Protein AF-A0A1G2CMG3-F1 (afdb_monomer)

Foldseek 3Di:
DKKKFWKQKDWFADPVCVVVPVDADPPDDPVVSRVVVLLVVLLVLQQQLCVVAQWLDLDSAKTAHLQLKIWGDPPSITMIMFHDDPAQLLNLLRVLLVLVSVQVSQVVVLVCLCVVVDPPRHNTGMFMFRFQADQQLQDGIWTKDKDKAFQPDFQDPVSVVVSCCLQLQQQLLLLLLCLQLFFQWAQHLLLAIWSHSLLQQAAEADDDLPNVPPRHFYQKYKDHQPSDPVVPFDNDPQAPRGIIMIMGTSGGDHPFSVSSNLVNQLSVLLSVCSRVVLRRHHPFAFPDSSCSSNQNRRDPPQPDWTAGPVRGTDTSLRSNVVSLVSSVVVCVPDPDDDCNVVSSVVSVVCSVCSVPPVVVCQARRNNSLLVVVLQCCCCPPVVDGSVQLSVLCPDPVPVVSNVVSSVVSVVSNVLSRQSRTSNRCPSVVVCVVVVRYDCHLSHPVSVVVSNVSSHHDQQFLSLVQSVVSCLCVVVVNSVQWNDDGSFKTWGQALVRDIDIWGDNGGRDNADTPVVRGGDDSVNVVVRRHD

InterPro domains:
  IPR004347 Pup ligase/deamidase [PF03136] (63-481)
  IPR004347 Pup ligase/deamidase [PTHR42307] (3-378)

Sequence (530 aa):
MALEVEYSLRYFPNAQMLRAGFAPDAGLSLEDTLEVRRNKLIELFMRTFLRESDIFPLGPRFGFMANGGRSYLDRQIFEMATAECSNPRDVACRHVANEALLIPQIAAMNERLARGGFPGFPNGRIEISKKTSNFRGDDSYGCHENYQVRRFEPRSAELFKETRRRLLRPFAPFLISRQPFIGAGNLTNKGEFVVSPRGMMTNTVIAGSAGRAHGQTPLAFIRRDGDVNTERSSSSDVCEADYARLQVCCSDGNVSDRQTEFKLGTTAIVLRMIEEGYLASPPVHLADRREAMQAVARDTTLTERLPTRSGDAVTALELNRLYFLKARRFFEINPMHGWEAGIMALWEEWFRKLAHNPAALDTVLDWRILFRFVEFELERKFRLTLRELKEKLADPRDEESRNAALPILRELQWKILNYFFISDARFREALVALGMVDEGLLSPQGMVGAVERLIPPADTRASWRSWLMRFFRSRGLETSVSNIGWGLIQFLNGSNELVQFTNEDPLNASYCAERNAPLSDELLLGIVNR

Nearest PDB structures (foldseek):
  5lrt-assembly1_A  TM=8.653E-01  e=3.460E-25  Acidothermus cellulolyticus 11B
  4bjr-assembly1_A  TM=8.302E-01  e=9.127E-25  Corynebacterium glutamicum
  7oyf-assembly1_A  TM=8.300E-01  e=2.923E-24  Acidothermus cellulolyticus
  9cku-assembly1_G  TM=8.267E-01  e=5.009E-20  Mycolicibacterium smegmatis
  4b0t-assembly1_B  TM=7.675E-01  e=1.899E-20  Corynebacterium glutamicum

Structure (mmCIF, N/CA/C/O backbone):
data_AF-A0A1G2CMG3-F1
#
_entry.id   AF-A0A1G2CMG3-F1
#
loop_
_atom_site.group_PDB
_atom_site.id
_atom_site.type_symbol
_atom_site.label_atom_id
_atom_site.label_alt_id
_atom_site.label_comp_id
_atom_site.label_asym_id
_atom_site.label_entity_id
_atom_site.label_seq_id
_atom_site.pdbx_PDB_ins_code
_atom_site.Cartn_x
_atom_site.Cartn_y
_atom_site.Cartn_z
_atom_site.occupancy
_atom_site.B_iso_or_equiv
_atom_site.auth_seq_id
_atom_site.auth_comp_id
_atom_site.auth_asym_id
_atom_site.auth_atom_id
_atom_site.pdbx_PDB_model_num
ATOM 1 N N . MET A 1 1 ? -0.334 0.674 -14.031 1.00 93.06 1 MET A N 1
ATOM 2 C CA . MET A 1 1 ? -0.383 0.792 -12.552 1.00 93.06 1 MET A CA 1
ATOM 3 C C . MET A 1 1 ? 1.006 0.550 -11.976 1.00 93.06 1 MET A C 1
ATOM 5 O O . MET A 1 1 ? 1.756 -0.211 -12.571 1.00 93.06 1 MET A O 1
ATOM 9 N N . ALA A 1 2 ? 1.360 1.172 -10.853 1.00 93.38 2 ALA A N 1
ATOM 10 C CA . ALA A 1 2 ? 2.595 0.894 -10.108 1.00 93.38 2 ALA A CA 1
ATOM 11 C C . ALA A 1 2 ? 2.434 1.270 -8.625 1.00 93.38 2 ALA A C 1
ATOM 13 O O . ALA A 1 2 ? 1.547 2.056 -8.280 1.00 93.38 2 ALA A O 1
ATOM 14 N N . LEU A 1 3 ? 3.297 0.738 -7.760 1.00 92.75 3 LEU A N 1
ATOM 15 C CA . LEU A 1 3 ? 3.330 1.049 -6.331 1.00 92.75 3 LEU A CA 1
ATOM 16 C C . LEU A 1 3 ? 4.715 1.572 -5.933 1.00 92.75 3 LEU A C 1
ATOM 18 O O . LEU A 1 3 ? 5.720 0.958 -6.282 1.00 92.75 3 LEU A O 1
ATOM 22 N N . GLU A 1 4 ? 4.763 2.680 -5.197 1.00 91.38 4 GLU A N 1
ATOM 23 C CA . GLU A 1 4 ? 5.979 3.218 -4.573 1.00 91.38 4 GLU A CA 1
ATOM 24 C C . GLU A 1 4 ? 5.843 3.059 -3.050 1.00 91.38 4 GLU A C 1
ATOM 26 O O . GLU A 1 4 ? 4.842 3.482 -2.468 1.00 91.38 4 GLU A O 1
ATOM 31 N N . VAL A 1 5 ? 6.801 2.392 -2.405 1.00 89.56 5 VAL A N 1
ATOM 32 C CA . VAL A 1 5 ? 6.765 2.107 -0.963 1.00 89.56 5 VAL A CA 1
ATOM 33 C C . VAL A 1 5 ? 8.000 2.675 -0.293 1.00 89.56 5 VAL A C 1
ATOM 35 O O . VAL A 1 5 ? 9.129 2.312 -0.628 1.00 89.56 5 VAL A O 1
ATOM 38 N N . GLU A 1 6 ? 7.758 3.552 0.674 1.00 88.94 6 GLU A N 1
ATOM 39 C CA . GLU A 1 6 ? 8.760 4.094 1.576 1.00 88.94 6 GLU A CA 1
ATOM 40 C C . GLU A 1 6 ? 8.984 3.130 2.747 1.00 88.94 6 GLU A C 1
ATOM 42 O O . GLU A 1 6 ? 8.051 2.741 3.456 1.00 88.94 6 GLU A O 1
ATOM 47 N N . TYR A 1 7 ? 10.241 2.762 2.970 1.00 87.38 7 TYR A N 1
ATOM 48 C CA . TYR A 1 7 ? 10.656 1.860 4.030 1.00 87.38 7 TYR A CA 1
ATOM 49 C C . TYR A 1 7 ? 11.400 2.615 5.134 1.00 87.38 7 TYR A C 1
ATOM 51 O O . TYR A 1 7 ? 12.350 3.368 4.901 1.00 87.38 7 TYR A O 1
ATOM 59 N N . SER A 1 8 ? 10.999 2.354 6.376 1.00 83.81 8 SER A N 1
ATOM 60 C CA . SER A 1 8 ? 11.646 2.874 7.576 1.00 83.81 8 SER A CA 1
ATOM 61 C C . SER A 1 8 ? 12.773 1.932 8.000 1.00 83.81 8 SER A C 1
ATOM 63 O O . SER A 1 8 ? 12.519 0.810 8.446 1.00 83.81 8 SER A O 1
ATOM 65 N N . LEU A 1 9 ? 14.019 2.394 7.874 1.00 81.44 9 LEU A N 1
ATOM 66 C CA . LEU A 1 9 ? 15.196 1.701 8.398 1.00 81.44 9 LEU A CA 1
ATOM 67 C C . LEU A 1 9 ? 15.379 2.035 9.885 1.00 81.44 9 LEU A C 1
ATOM 69 O O . LEU A 1 9 ? 15.383 3.206 10.274 1.00 81.44 9 LEU A O 1
ATOM 73 N N . ARG A 1 10 ? 15.562 1.017 10.728 1.00 77.88 10 ARG A N 1
ATOM 74 C CA . ARG A 1 10 ? 15.726 1.168 12.179 1.00 77.88 10 ARG A CA 1
ATOM 75 C C . ARG A 1 10 ? 16.967 0.445 12.660 1.00 77.88 10 ARG A C 1
ATOM 77 O O . ARG A 1 10 ? 17.199 -0.696 12.286 1.00 77.88 10 ARG A O 1
ATOM 84 N N . TYR A 1 11 ? 17.727 1.101 13.529 1.00 77.12 11 TYR A N 1
ATOM 85 C CA . TYR A 1 11 ? 18.894 0.523 14.182 1.00 77.12 11 TYR A CA 1
ATOM 86 C C . TYR A 1 11 ? 18.593 0.209 15.643 1.00 77.12 11 TYR A C 1
ATOM 88 O O . TYR A 1 11 ? 18.105 1.057 16.389 1.00 77.12 11 TYR A O 1
ATOM 96 N N . PHE A 1 12 ? 18.917 -1.013 16.042 1.00 76.88 12 PHE A N 1
ATOM 97 C CA . PHE A 1 12 ? 18.763 -1.531 17.389 1.00 76.88 12 PHE A CA 1
ATOM 98 C C . PHE A 1 12 ? 20.150 -1.809 17.972 1.00 76.88 12 PHE A C 1
ATOM 100 O O . PHE A 1 12 ? 20.772 -2.811 17.600 1.00 76.88 12 PHE A O 1
ATOM 107 N N . PRO A 1 13 ? 20.659 -0.942 18.867 1.00 67.94 13 PRO A N 1
ATOM 108 C CA . PRO A 1 13 ? 21.928 -1.186 19.540 1.00 67.94 13 PRO A CA 1
ATOM 109 C C . PRO A 1 13 ? 21.832 -2.443 20.411 1.00 67.94 13 PRO A C 1
ATOM 111 O O . PRO A 1 13 ? 20.762 -2.779 20.929 1.00 67.94 13 PRO A O 1
ATOM 114 N N . ASN A 1 14 ? 22.945 -3.153 20.597 1.00 68.88 14 ASN A N 1
ATOM 115 C CA . ASN A 1 14 ? 22.945 -4.347 21.437 1.00 68.88 14 ASN A CA 1
ATOM 116 C C . ASN A 1 14 ? 22.732 -4.017 22.935 1.00 68.88 14 ASN A C 1
ATOM 118 O O . ASN A 1 14 ? 22.943 -2.900 23.410 1.00 68.88 14 ASN A O 1
ATOM 122 N N . ALA A 1 15 ? 22.328 -5.019 23.720 1.00 60.53 15 ALA A N 1
ATOM 123 C CA . ALA A 1 15 ? 22.034 -4.836 25.144 1.00 60.53 15 ALA A CA 1
ATOM 124 C C . ALA A 1 15 ? 23.264 -4.461 25.998 1.00 60.53 15 ALA A C 1
ATOM 126 O O . ALA A 1 15 ? 23.098 -3.927 27.092 1.00 60.53 15 ALA A O 1
ATOM 127 N N . GLN A 1 16 ? 24.487 -4.742 25.534 1.00 55.03 16 GLN A N 1
ATOM 128 C CA . GLN A 1 16 ? 25.726 -4.339 26.214 1.00 55.03 16 GLN A CA 1
ATOM 129 C C . GLN A 1 16 ? 25.983 -2.833 26.068 1.00 55.03 16 GLN A C 1
ATOM 131 O O . GLN A 1 16 ? 26.373 -2.184 27.032 1.00 55.03 16 GLN A O 1
ATOM 136 N N . MET A 1 17 ? 25.678 -2.261 24.905 1.00 57.12 17 MET A N 1
ATOM 137 C CA . MET A 1 17 ? 25.740 -0.825 24.639 1.00 57.12 17 MET A CA 1
ATOM 138 C C . MET A 1 17 ? 24.768 -0.012 25.484 1.00 57.12 17 MET A C 1
ATOM 140 O O . MET A 1 17 ? 25.146 1.015 26.040 1.00 57.12 17 MET A O 1
ATOM 144 N N . LEU A 1 18 ? 23.526 -0.487 25.612 1.00 55.41 18 LEU A N 1
ATOM 145 C CA . LEU A 1 18 ? 22.528 0.159 26.467 1.00 55.41 18 LEU A CA 1
ATOM 146 C C . LEU A 1 18 ? 22.984 0.193 27.936 1.00 55.41 18 LEU A C 1
ATOM 148 O O . LEU A 1 18 ? 22.713 1.164 28.635 1.00 55.41 18 LEU A O 1
ATOM 152 N N . ARG A 1 19 ? 23.720 -0.833 28.390 1.00 50.66 19 ARG A N 1
ATOM 153 C CA . ARG A 1 19 ? 24.294 -0.905 29.747 1.00 50.66 19 ARG A CA 1
ATOM 154 C C . ARG A 1 19 ? 25.562 -0.069 29.927 1.00 50.66 19 ARG A C 1
ATOM 156 O O . ARG A 1 19 ? 25.822 0.366 31.040 1.00 50.66 19 ARG A O 1
ATOM 163 N N . ALA A 1 20 ? 26.334 0.157 28.866 1.00 56.19 20 ALA A N 1
ATOM 164 C CA . ALA A 1 20 ? 27.579 0.927 28.909 1.00 56.19 20 ALA A CA 1
ATOM 165 C C . ALA A 1 20 ? 27.368 2.453 28.950 1.00 56.19 20 ALA A C 1
ATOM 167 O O . ALA A 1 20 ? 28.345 3.192 28.996 1.00 56.19 20 ALA A O 1
ATOM 168 N N . GLY A 1 21 ? 26.114 2.924 28.934 1.00 49.41 21 GLY A N 1
ATOM 169 C CA . GLY A 1 21 ? 25.797 4.346 28.856 1.00 49.41 21 GLY A CA 1
ATOM 170 C C . GLY A 1 21 ? 26.132 4.881 27.469 1.00 49.41 21 GLY A C 1
ATOM 171 O O . GLY A 1 21 ? 27.218 5.398 27.230 1.00 49.41 21 GLY A O 1
ATOM 172 N N . PHE A 1 22 ? 25.201 4.727 26.529 1.00 60.03 22 PHE A N 1
ATOM 173 C CA . PHE A 1 22 ? 25.350 5.267 25.181 1.00 60.03 22 PHE A CA 1
ATOM 174 C C . PHE A 1 22 ? 25.503 6.796 25.255 1.00 60.03 22 PHE A C 1
ATOM 176 O O . PHE A 1 22 ? 24.530 7.510 25.495 1.00 60.03 22 PHE A O 1
ATOM 183 N N . ALA A 1 23 ? 26.731 7.290 25.099 1.00 59.81 23 ALA A N 1
ATOM 184 C CA . ALA A 1 23 ? 27.015 8.717 25.128 1.00 59.81 23 ALA A CA 1
ATOM 185 C C . ALA A 1 23 ? 26.571 9.367 23.803 1.00 59.81 23 ALA A C 1
ATOM 187 O O . ALA A 1 23 ? 26.858 8.807 22.736 1.00 59.81 23 ALA A O 1
ATOM 188 N N . PRO A 1 24 ? 25.883 10.522 23.847 1.00 61.94 24 PRO A N 1
ATOM 189 C CA . PRO A 1 24 ? 25.641 11.334 22.661 1.00 61.94 24 PRO A CA 1
ATOM 190 C C . PRO A 1 24 ? 26.957 11.708 21.972 1.00 61.94 24 PRO A C 1
ATOM 192 O O . PRO A 1 24 ? 28.001 11.813 22.622 1.00 61.94 24 PRO A O 1
ATOM 195 N N . ASP A 1 25 ? 26.905 11.946 20.664 1.00 67.50 25 ASP A N 1
ATOM 196 C CA . ASP A 1 25 ? 28.031 12.557 19.964 1.00 67.50 25 ASP A CA 1
ATOM 197 C C . ASP A 1 25 ? 28.256 13.975 20.525 1.00 67.50 25 ASP A C 1
ATOM 199 O O . ASP A 1 25 ? 27.321 14.643 20.977 1.00 67.50 25 ASP A O 1
ATOM 203 N N . ALA A 1 26 ? 29.511 14.433 20.551 1.00 71.31 26 ALA A N 1
ATOM 204 C CA . ALA A 1 26 ? 29.871 15.692 21.201 1.00 71.31 26 ALA A CA 1
ATOM 205 C C . ALA A 1 26 ? 29.040 16.872 20.656 1.00 71.31 26 ALA A C 1
ATOM 207 O O . ALA A 1 26 ? 29.080 17.170 19.464 1.00 71.31 26 ALA A O 1
ATOM 208 N N . GLY A 1 27 ? 28.304 17.547 21.545 1.00 71.81 27 GLY A N 1
ATOM 209 C CA . GLY A 1 27 ? 27.453 18.691 21.201 1.00 71.81 27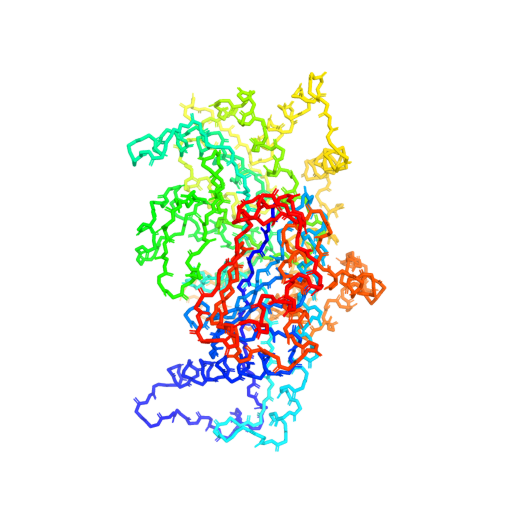 GLY A CA 1
ATOM 210 C C . GLY A 1 27 ? 26.051 18.347 20.682 1.00 71.81 27 GLY A C 1
ATOM 211 O O . GLY A 1 27 ? 25.316 19.269 20.341 1.00 71.81 27 GLY A O 1
ATOM 212 N N . LEU A 1 28 ? 25.659 17.068 20.639 1.00 69.56 28 LEU A N 1
ATOM 213 C CA . LEU A 1 28 ? 24.319 16.626 20.238 1.00 69.56 28 LEU A CA 1
ATOM 214 C C . LEU A 1 28 ? 23.518 16.081 21.423 1.00 69.56 28 LEU A C 1
ATOM 216 O O . LEU A 1 28 ? 24.076 15.544 22.383 1.00 69.56 28 LEU A O 1
ATOM 220 N N . SER A 1 29 ? 22.187 16.169 21.342 1.00 73.88 29 SER A N 1
ATOM 221 C CA . SER A 1 29 ? 21.330 15.372 22.219 1.00 73.88 29 SER A CA 1
ATOM 222 C C . SER A 1 29 ? 21.425 13.884 21.849 1.00 73.88 29 SER A C 1
ATOM 224 O O . SER A 1 29 ? 21.917 13.509 20.778 1.00 73.88 29 SER A O 1
ATOM 226 N N . LEU A 1 30 ? 20.948 12.999 22.729 1.00 66.50 30 LEU A N 1
ATOM 227 C CA . LEU A 1 30 ? 20.849 11.571 22.409 1.00 66.50 30 LEU A CA 1
ATOM 228 C C . LEU A 1 30 ? 19.937 11.331 21.193 1.00 66.50 30 LEU A C 1
ATOM 230 O O . LEU A 1 30 ? 20.235 10.476 20.364 1.00 66.50 30 LEU A O 1
ATOM 234 N N . GLU A 1 31 ? 18.849 12.095 21.078 1.00 65.81 31 GLU A N 1
ATOM 235 C CA . GLU A 1 31 ? 17.894 11.996 19.971 1.00 65.81 31 GLU A CA 1
ATOM 236 C C . GLU A 1 31 ? 18.547 12.404 18.644 1.00 65.81 31 GLU A C 1
ATOM 238 O O . GLU A 1 31 ? 18.536 11.618 17.696 1.00 65.81 31 GLU A O 1
ATOM 243 N N . ASP A 1 32 ? 19.242 13.545 18.620 1.00 69.88 32 ASP A N 1
ATOM 244 C CA . ASP A 1 32 ? 19.973 14.021 17.436 1.00 69.88 32 ASP A CA 1
ATOM 245 C C . ASP A 1 32 ? 21.099 13.056 17.039 1.00 69.88 32 ASP A C 1
ATOM 247 O O . ASP A 1 32 ? 21.305 12.767 15.861 1.00 69.88 32 ASP A O 1
ATOM 251 N N . THR A 1 33 ? 21.808 12.495 18.023 1.00 70.56 33 THR A N 1
ATOM 252 C CA . THR A 1 33 ? 22.847 11.479 17.790 1.00 70.56 33 THR A CA 1
ATOM 253 C C . THR A 1 33 ? 22.264 10.243 17.102 1.00 70.56 33 THR A C 1
ATOM 255 O O . THR A 1 33 ? 22.837 9.718 16.143 1.00 70.56 33 THR A O 1
ATOM 258 N N . LEU A 1 34 ? 21.114 9.756 17.576 1.00 69.75 34 LEU A N 1
ATOM 259 C CA . LEU A 1 34 ? 20.439 8.597 16.994 1.00 69.75 34 LEU A CA 1
ATOM 260 C C . LEU A 1 34 ? 19.903 8.901 15.591 1.00 69.75 34 LEU A C 1
ATOM 262 O O . LEU A 1 34 ? 19.992 8.039 14.715 1.00 69.75 34 LEU A O 1
ATOM 266 N N . GLU A 1 35 ? 19.407 10.113 15.349 1.00 70.56 35 GLU A N 1
ATOM 267 C CA . GLU A 1 35 ? 18.962 10.552 14.028 1.00 70.56 35 GLU A CA 1
ATOM 268 C C . GLU A 1 35 ? 20.119 10.651 13.022 1.00 70.56 35 GLU A C 1
ATOM 270 O O . GLU A 1 35 ? 20.031 10.086 11.927 1.00 70.56 35 GLU A O 1
ATOM 275 N N . VAL A 1 36 ? 21.235 11.287 13.390 1.00 74.19 36 VAL A N 1
ATOM 276 C CA . VAL A 1 36 ? 22.437 11.376 12.542 1.00 74.19 36 VAL A CA 1
ATOM 277 C C . VAL A 1 36 ? 22.952 9.980 12.193 1.00 74.19 36 VAL A C 1
ATOM 279 O O . VAL A 1 36 ? 23.229 9.681 11.026 1.00 74.19 36 VAL A O 1
ATOM 282 N N . ARG A 1 37 ? 23.026 9.085 13.184 1.00 72.69 37 ARG A N 1
ATOM 283 C CA . ARG A 1 37 ? 23.454 7.696 12.974 1.00 72.69 37 ARG A CA 1
ATOM 284 C C . ARG A 1 37 ? 22.474 6.919 12.097 1.00 72.69 37 ARG A C 1
ATOM 286 O O . ARG A 1 37 ? 22.929 6.220 11.194 1.00 72.69 37 ARG A O 1
ATOM 293 N N . ARG A 1 38 ? 21.157 7.073 12.287 1.00 74.81 38 ARG A N 1
ATOM 294 C CA . ARG A 1 38 ? 20.133 6.495 11.396 1.00 74.81 38 ARG A CA 1
ATOM 295 C C . ARG A 1 38 ? 20.358 6.944 9.954 1.00 74.81 38 ARG A C 1
ATOM 297 O O . ARG A 1 38 ? 20.429 6.097 9.070 1.00 74.81 38 ARG A O 1
ATOM 304 N N . ASN A 1 39 ? 20.512 8.245 9.718 1.00 76.50 39 ASN A N 1
ATOM 305 C CA . ASN A 1 39 ? 20.690 8.790 8.370 1.00 76.50 39 ASN A CA 1
ATOM 306 C C . ASN A 1 39 ? 21.968 8.235 7.716 1.00 76.50 39 ASN A C 1
ATOM 308 O O . ASN A 1 39 ? 21.946 7.797 6.567 1.00 76.50 39 ASN A O 1
ATOM 312 N N . LYS A 1 40 ? 23.066 8.136 8.474 1.00 79.06 40 LYS A N 1
ATOM 313 C CA . LYS A 1 40 ? 24.315 7.531 7.992 1.00 79.06 40 LYS A CA 1
ATOM 314 C C . LYS A 1 40 ? 24.173 6.026 7.700 1.00 79.06 40 LYS A C 1
ATOM 316 O O . LYS A 1 40 ? 24.762 5.551 6.730 1.00 79.06 40 LYS A O 1
ATOM 321 N N . LEU A 1 41 ? 23.380 5.277 8.475 1.00 76.56 41 LEU A N 1
ATOM 322 C CA . LEU A 1 41 ? 23.063 3.871 8.166 1.00 76.56 41 LEU A CA 1
ATOM 323 C C . LEU A 1 41 ? 22.241 3.726 6.896 1.00 76.56 41 LEU A C 1
ATOM 325 O O . LEU A 1 41 ? 22.503 2.811 6.126 1.00 76.56 41 LEU A O 1
ATOM 329 N N . ILE A 1 42 ? 21.277 4.615 6.669 1.00 78.12 42 ILE A N 1
ATOM 330 C CA . ILE A 1 42 ? 20.449 4.619 5.459 1.00 78.12 42 ILE A CA 1
ATOM 331 C C . ILE A 1 42 ? 21.313 4.873 4.223 1.00 78.12 42 ILE A C 1
ATOM 333 O O . ILE A 1 42 ? 21.218 4.132 3.245 1.00 78.12 42 ILE A O 1
ATOM 337 N N . GLU A 1 43 ? 22.219 5.851 4.277 1.00 80.88 43 GLU A N 1
ATOM 338 C CA . GLU A 1 43 ? 23.152 6.113 3.177 1.00 80.88 43 GLU A CA 1
ATOM 339 C C . GLU A 1 43 ? 24.102 4.935 2.919 1.00 80.88 43 GLU A C 1
ATOM 341 O O . GLU A 1 43 ? 24.376 4.589 1.768 1.00 80.88 43 GLU A O 1
ATOM 346 N N . LEU A 1 44 ? 24.599 4.298 3.979 1.00 80.31 44 LEU A N 1
ATOM 347 C CA . LEU A 1 44 ? 25.480 3.138 3.880 1.00 80.31 44 LEU A CA 1
ATOM 348 C C . LEU A 1 44 ? 24.751 1.905 3.333 1.00 80.31 44 LEU A C 1
ATOM 350 O O . LEU A 1 44 ? 25.278 1.222 2.452 1.00 80.31 44 LEU A O 1
ATOM 354 N N . PHE A 1 45 ? 23.539 1.646 3.830 1.00 82.62 45 PHE A N 1
ATOM 355 C CA . PHE A 1 45 ? 22.655 0.604 3.321 1.00 82.62 45 PHE A CA 1
ATOM 356 C C . PHE A 1 45 ? 22.422 0.825 1.834 1.00 82.62 45 PHE A C 1
ATOM 358 O O . PHE A 1 45 ? 22.632 -0.089 1.051 1.00 82.62 45 PHE A O 1
ATOM 365 N N . MET A 1 46 ? 22.121 2.056 1.421 1.00 82.44 46 MET A N 1
ATOM 366 C CA . MET A 1 46 ? 21.892 2.358 0.015 1.00 82.44 46 MET A CA 1
ATOM 367 C C . MET A 1 46 ? 23.096 2.155 -0.877 1.00 82.44 46 MET A C 1
ATOM 369 O O . MET A 1 46 ? 22.975 1.563 -1.945 1.00 82.44 46 MET A O 1
ATOM 373 N N . ARG A 1 47 ? 24.275 2.593 -0.443 1.00 79.00 47 ARG A N 1
ATOM 374 C CA . ARG A 1 47 ? 25.508 2.335 -1.194 1.00 79.00 47 ARG A CA 1
ATOM 375 C C . ARG A 1 47 ? 25.783 0.841 -1.334 1.00 79.00 47 ARG A C 1
ATOM 377 O O . ARG A 1 47 ? 26.264 0.424 -2.380 1.00 79.00 47 ARG A O 1
ATOM 384 N N . THR A 1 48 ? 25.491 0.063 -0.295 1.00 79.00 48 THR A N 1
ATOM 385 C CA . THR A 1 48 ? 25.658 -1.397 -0.296 1.00 79.00 48 THR A CA 1
ATOM 386 C C . THR A 1 48 ? 24.636 -2.046 -1.227 1.00 79.00 48 THR A C 1
ATOM 388 O O . THR A 1 48 ? 25.019 -2.748 -2.155 1.00 79.00 48 THR A O 1
ATOM 391 N N . PHE A 1 49 ? 23.357 -1.705 -1.068 1.00 80.81 49 PHE A N 1
ATOM 392 C CA . PHE A 1 49 ? 22.245 -2.197 -1.874 1.00 80.81 49 PHE A CA 1
ATOM 393 C C . PHE A 1 49 ? 22.458 -1.932 -3.369 1.00 80.81 49 PHE A C 1
ATOM 395 O O . PHE A 1 49 ? 22.358 -2.856 -4.169 1.00 80.81 49 PHE A O 1
ATOM 402 N N . LEU A 1 50 ? 22.841 -0.706 -3.748 1.00 76.94 50 LEU A N 1
ATOM 403 C CA . LEU A 1 50 ? 23.118 -0.338 -5.143 1.00 76.94 50 LEU A CA 1
ATOM 404 C C . LEU A 1 50 ? 24.339 -1.059 -5.743 1.00 76.94 50 LEU A C 1
ATOM 406 O O . LEU A 1 50 ? 24.407 -1.192 -6.960 1.00 76.94 50 LEU A O 1
ATOM 410 N N . ARG A 1 51 ? 25.313 -1.484 -4.924 1.00 74.25 51 ARG A N 1
ATOM 411 C CA . ARG A 1 51 ? 26.524 -2.192 -5.383 1.00 74.25 51 ARG A CA 1
ATOM 412 C C . ARG A 1 51 ? 26.338 -3.701 -5.476 1.00 74.25 51 ARG A C 1
ATOM 414 O O . ARG A 1 51 ? 26.937 -4.329 -6.338 1.00 74.25 51 ARG A O 1
ATOM 421 N N . GLU A 1 52 ? 25.584 -4.270 -4.544 1.00 70.56 52 GLU A N 1
ATOM 422 C CA . GLU A 1 52 ? 25.513 -5.720 -4.321 1.00 70.56 52 GLU A CA 1
ATOM 423 C C . GLU A 1 52 ? 24.238 -6.349 -4.871 1.00 70.56 52 GLU A C 1
ATOM 425 O O . GLU A 1 52 ? 24.120 -7.571 -4.916 1.00 70.56 52 GLU A O 1
ATOM 430 N N . SER A 1 53 ? 23.289 -5.524 -5.308 1.00 68.25 53 SER A N 1
ATOM 431 C CA . SER A 1 53 ? 22.078 -5.973 -5.986 1.00 68.25 53 SER A CA 1
ATOM 432 C C . SER A 1 53 ? 22.214 -5.789 -7.498 1.00 68.25 53 SER A C 1
ATOM 434 O O . SER A 1 53 ? 22.980 -4.945 -7.963 1.00 68.25 53 SER A O 1
ATOM 436 N N . ASP A 1 54 ? 21.437 -6.548 -8.277 1.00 69.19 54 ASP A N 1
ATOM 437 C CA . ASP A 1 54 ? 21.344 -6.458 -9.744 1.00 69.19 54 ASP A CA 1
ATOM 438 C C . ASP A 1 54 ? 20.641 -5.145 -10.174 1.00 69.19 54 ASP A C 1
ATOM 440 O O . ASP A 1 54 ? 19.538 -5.119 -10.722 1.00 69.19 54 ASP A O 1
ATOM 444 N N . ILE A 1 55 ? 21.267 -4.014 -9.842 1.00 75.38 55 ILE A N 1
ATOM 445 C CA . ILE A 1 55 ? 20.769 -2.648 -10.016 1.00 75.38 55 ILE A CA 1
ATOM 446 C C . ILE A 1 55 ? 21.729 -1.924 -10.937 1.00 75.38 55 ILE A C 1
ATOM 448 O O . ILE A 1 55 ? 22.940 -2.056 -10.799 1.00 75.38 55 ILE A O 1
ATOM 452 N N . PHE A 1 56 ? 21.197 -1.174 -11.892 1.00 77.06 56 PHE A N 1
ATOM 453 C CA . PHE A 1 56 ? 21.958 -0.247 -12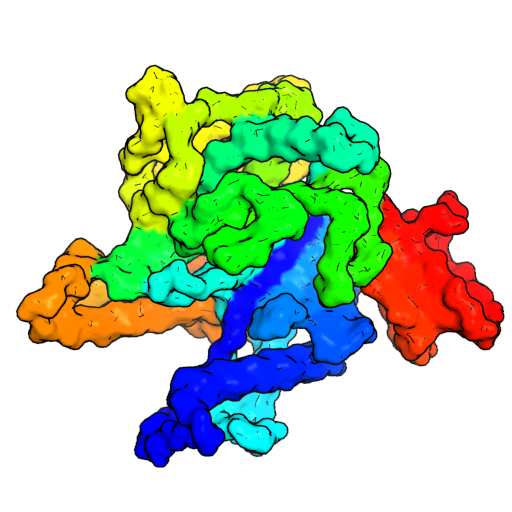.714 1.00 77.06 56 PHE A CA 1
ATOM 454 C C . PHE A 1 56 ? 22.036 1.096 -11.970 1.00 77.06 56 PHE A C 1
ATOM 456 O O . PHE A 1 56 ? 21.032 1.822 -11.916 1.00 77.06 56 PHE A O 1
ATOM 463 N N . PRO A 1 57 ? 23.170 1.416 -11.318 1.00 73.75 57 PRO A N 1
ATOM 464 C CA . PRO A 1 57 ? 23.291 2.651 -10.563 1.00 73.75 57 PRO A CA 1
ATOM 465 C C . PRO A 1 57 ? 23.381 3.831 -11.532 1.00 73.75 57 PRO A C 1
ATOM 467 O O . PRO A 1 57 ? 24.170 3.817 -12.469 1.00 73.75 57 PRO A O 1
ATOM 470 N N . LEU A 1 58 ? 22.595 4.875 -11.281 1.00 69.81 58 LEU A N 1
ATOM 471 C CA . LEU A 1 58 ? 22.673 6.150 -12.013 1.00 69.81 58 LEU A CA 1
ATOM 472 C C . LEU A 1 58 ? 23.294 7.265 -11.158 1.00 69.81 58 LEU A C 1
ATOM 474 O O . LEU A 1 58 ? 23.366 8.424 -11.553 1.00 69.81 58 LEU A O 1
ATOM 478 N N . GLY A 1 59 ? 23.698 6.915 -9.941 1.00 73.25 59 GLY A N 1
ATOM 479 C CA . GLY A 1 59 ? 24.247 7.815 -8.949 1.00 73.25 59 GLY A CA 1
ATOM 480 C C . GLY A 1 59 ? 24.335 7.128 -7.586 1.00 73.25 59 GLY A C 1
ATOM 481 O O . GLY A 1 59 ? 23.961 5.964 -7.438 1.00 73.25 59 GLY A O 1
ATOM 482 N N . PRO A 1 60 ? 24.797 7.843 -6.549 1.00 69.88 60 PRO A N 1
ATOM 483 C CA . PRO A 1 60 ? 25.012 7.260 -5.225 1.00 69.88 60 PRO A CA 1
ATOM 484 C C . PRO A 1 60 ? 23.719 7.020 -4.430 1.00 69.88 60 PRO A C 1
ATOM 486 O O . PRO A 1 60 ? 23.780 6.444 -3.346 1.00 69.88 60 PRO A O 1
ATOM 489 N N . ARG A 1 61 ? 22.571 7.513 -4.916 1.00 77.00 61 ARG A N 1
ATOM 490 C CA . ARG A 1 61 ? 21.300 7.545 -4.171 1.00 77.00 61 ARG A CA 1
ATOM 491 C C . ARG A 1 61 ? 20.113 6.940 -4.918 1.00 77.00 61 ARG A C 1
ATOM 493 O O . ARG A 1 61 ? 19.027 6.909 -4.352 1.00 77.00 61 ARG A O 1
ATOM 500 N N . PHE A 1 62 ? 20.283 6.487 -6.161 1.00 83.19 62 PHE A N 1
ATOM 501 C CA . PHE A 1 62 ? 19.196 5.904 -6.945 1.00 83.19 62 PHE A CA 1
ATOM 502 C C . PHE A 1 62 ? 19.706 5.006 -8.076 1.00 83.19 62 PHE A C 1
ATOM 504 O O . PHE A 1 62 ? 20.808 5.186 -8.595 1.00 83.19 62 PHE A O 1
ATOM 511 N N . GLY A 1 63 ? 18.866 4.060 -8.483 1.00 83.94 63 GLY A N 1
ATOM 512 C CA . GLY A 1 63 ? 19.131 3.167 -9.606 1.00 83.94 63 GLY A CA 1
ATOM 513 C C . GLY A 1 63 ? 17.877 2.424 -10.051 1.00 83.94 63 GLY A C 1
ATOM 514 O O . GLY A 1 63 ? 16.889 2.344 -9.311 1.00 83.94 63 GLY A O 1
ATOM 515 N N . PHE A 1 64 ? 17.919 1.894 -11.271 1.00 87.88 64 PHE A N 1
ATOM 516 C CA . PHE A 1 64 ? 16.890 0.991 -11.780 1.00 87.88 64 PHE A CA 1
ATOM 517 C C . PHE A 1 64 ? 17.293 -0.453 -11.517 1.00 87.88 64 PHE A C 1
ATOM 519 O O . PHE A 1 64 ? 18.434 -0.845 -11.742 1.00 87.88 64 PHE A O 1
ATOM 526 N N . MET A 1 65 ? 16.349 -1.245 -11.035 1.00 88.06 65 MET A N 1
ATOM 527 C CA . MET A 1 65 ? 16.539 -2.664 -10.770 1.00 88.06 65 MET A CA 1
ATOM 528 C C . MET A 1 65 ? 16.333 -3.462 -12.058 1.00 88.06 65 MET A C 1
ATOM 530 O O . MET A 1 65 ? 15.523 -3.076 -12.904 1.00 88.06 65 MET A O 1
ATOM 534 N N . ALA A 1 66 ? 17.006 -4.604 -12.200 1.00 84.25 66 ALA A N 1
ATOM 535 C CA . ALA A 1 66 ? 16.854 -5.470 -13.371 1.00 84.25 66 ALA A CA 1
ATOM 536 C C . ALA A 1 66 ? 15.406 -5.938 -13.619 1.00 84.25 66 ALA A C 1
ATOM 538 O O . ALA A 1 66 ? 15.050 -6.251 -14.753 1.00 84.25 66 ALA A O 1
ATOM 539 N N . ASN A 1 67 ? 14.550 -5.927 -12.594 1.00 85.88 67 ASN A N 1
ATOM 540 C CA . ASN A 1 67 ? 13.120 -6.226 -12.712 1.00 85.88 67 ASN A CA 1
ATOM 541 C C . ASN A 1 67 ? 12.273 -5.074 -13.294 1.00 85.88 67 ASN A C 1
ATOM 543 O O . ASN A 1 67 ? 11.047 -5.180 -13.345 1.00 85.88 67 ASN A O 1
ATOM 547 N N . GLY A 1 68 ? 12.899 -3.965 -13.702 1.00 87.69 68 GLY A N 1
ATOM 548 C CA . GLY A 1 68 ? 12.226 -2.778 -14.229 1.00 87.69 68 GLY A CA 1
ATOM 549 C C . GLY A 1 68 ? 11.617 -1.873 -13.153 1.00 87.69 68 GLY A C 1
ATOM 550 O O . GLY A 1 68 ? 10.945 -0.901 -13.484 1.00 87.69 68 GLY A O 1
ATOM 551 N N . GLY A 1 69 ? 11.816 -2.155 -11.867 1.00 89.81 69 GLY A N 1
ATOM 552 C CA . GLY A 1 69 ? 11.498 -1.216 -10.794 1.00 89.81 69 GLY A CA 1
ATOM 553 C C . GLY A 1 69 ? 12.626 -0.212 -10.553 1.00 89.81 69 GLY A C 1
ATOM 554 O O . GLY A 1 69 ? 13.677 -0.247 -11.198 1.00 89.81 69 GLY A O 1
ATOM 555 N N . ARG A 1 70 ? 12.427 0.686 -9.590 1.00 90.06 70 ARG A N 1
ATOM 556 C CA . ARG A 1 70 ? 13.418 1.699 -9.199 1.00 90.06 70 ARG A CA 1
ATOM 557 C C . ARG A 1 70 ? 13.609 1.700 -7.689 1.00 90.06 70 ARG A C 1
ATOM 559 O O . ARG A 1 70 ? 12.641 1.551 -6.956 1.00 90.06 70 ARG A O 1
ATOM 566 N N . SER A 1 71 ? 14.833 1.920 -7.230 1.00 89.12 71 SER A N 1
ATOM 567 C CA . SER A 1 71 ? 15.146 2.143 -5.815 1.00 89.12 71 SER A CA 1
ATOM 568 C C . SER A 1 71 ? 15.855 3.481 -5.644 1.00 89.12 71 SER A C 1
ATOM 570 O O . SER A 1 71 ? 16.750 3.793 -6.437 1.00 89.12 71 SER A O 1
ATOM 572 N N . TYR A 1 72 ? 15.485 4.270 -4.639 1.00 85.69 72 TYR A N 1
ATOM 573 C CA . TYR A 1 72 ? 16.085 5.582 -4.396 1.00 85.69 72 TYR A CA 1
ATOM 574 C C . TYR A 1 72 ? 15.964 6.041 -2.939 1.00 85.69 72 TYR A C 1
ATOM 576 O O . TYR A 1 72 ? 15.216 5.472 -2.152 1.00 85.69 72 TYR A O 1
ATOM 584 N N . LEU A 1 73 ? 16.734 7.070 -2.578 1.00 82.12 73 LEU A N 1
ATOM 585 C CA . LEU A 1 73 ? 16.536 7.828 -1.344 1.00 82.12 73 LEU A CA 1
ATOM 586 C C . LEU A 1 73 ? 15.639 9.033 -1.615 1.00 82.12 73 LEU A C 1
ATOM 588 O O . LEU A 1 73 ? 16.077 9.976 -2.276 1.00 82.12 73 LEU A O 1
ATOM 592 N N . ASP A 1 74 ? 14.418 9.037 -1.077 1.00 72.62 74 ASP A N 1
ATOM 593 C CA . ASP A 1 74 ? 13.634 10.267 -0.960 1.00 72.62 74 ASP A CA 1
ATOM 594 C C . ASP A 1 74 ? 14.006 10.979 0.344 1.00 72.62 74 ASP A C 1
ATOM 596 O O . ASP A 1 74 ? 13.586 10.593 1.437 1.00 72.62 74 ASP A O 1
ATOM 600 N N . ARG A 1 75 ? 14.820 12.034 0.242 1.00 76.88 75 ARG A N 1
ATOM 601 C CA . ARG A 1 75 ? 15.466 12.682 1.394 1.00 76.88 75 ARG A CA 1
ATOM 602 C C . ARG A 1 75 ? 16.329 11.672 2.164 1.00 76.88 75 ARG A C 1
ATOM 604 O O . ARG A 1 75 ? 17.415 11.339 1.703 1.00 76.88 75 ARG A O 1
ATOM 611 N N . GLN A 1 76 ? 15.860 11.201 3.318 1.00 74.56 76 GLN A N 1
ATOM 612 C CA . GLN A 1 76 ? 16.529 10.199 4.158 1.00 74.56 76 GLN A CA 1
ATOM 613 C C . GLN A 1 76 ? 15.653 8.955 4.356 1.00 74.56 76 GLN A C 1
ATOM 615 O O . GLN A 1 76 ? 15.749 8.276 5.372 1.00 74.56 76 GLN A O 1
ATOM 620 N N . ILE A 1 77 ? 14.770 8.672 3.397 1.00 79.62 77 ILE A N 1
ATOM 621 C CA . ILE A 1 77 ? 13.875 7.516 3.403 1.00 79.62 77 ILE A CA 1
ATOM 622 C C . ILE A 1 77 ? 14.223 6.646 2.201 1.00 79.62 77 ILE A C 1
ATOM 624 O O . ILE A 1 77 ? 14.328 7.140 1.079 1.00 79.62 77 ILE A O 1
ATOM 628 N N . PHE A 1 78 ? 14.429 5.353 2.439 1.00 87.00 78 PHE A N 1
ATOM 629 C CA . PHE A 1 78 ? 14.633 4.395 1.362 1.00 87.00 78 PHE A CA 1
ATOM 630 C C . PHE A 1 78 ? 13.295 4.048 0.718 1.00 87.00 78 PHE A C 1
ATOM 632 O O . PHE A 1 78 ? 12.361 3.661 1.412 1.00 87.00 78 PHE A O 1
ATOM 639 N N . GLU A 1 79 ? 13.203 4.167 -0.600 1.00 88.62 79 GLU A N 1
ATOM 640 C CA . GLU A 1 79 ? 11.971 3.943 -1.346 1.00 88.62 79 GLU A CA 1
ATOM 641 C C . GLU A 1 79 ? 12.215 2.981 -2.510 1.00 88.62 79 GLU A C 1
ATOM 643 O O . GLU A 1 79 ? 13.229 3.068 -3.215 1.00 88.62 79 GLU A O 1
ATOM 648 N N . MET A 1 80 ? 11.270 2.063 -2.725 1.00 90.25 80 MET A N 1
ATOM 649 C CA . MET A 1 80 ? 11.241 1.210 -3.911 1.00 90.25 80 MET A CA 1
ATOM 650 C C . MET A 1 80 ? 9.925 1.369 -4.657 1.00 90.25 80 MET A C 1
ATOM 652 O O . MET A 1 80 ? 8.842 1.254 -4.087 1.00 90.25 80 MET A O 1
ATOM 656 N N . ALA A 1 81 ? 10.039 1.556 -5.964 1.00 92.50 81 ALA A N 1
ATOM 657 C CA . ALA A 1 81 ? 8.942 1.580 -6.908 1.00 92.50 81 ALA A CA 1
ATOM 658 C C . ALA A 1 81 ? 8.913 0.271 -7.705 1.00 92.50 81 ALA A C 1
ATOM 660 O O . ALA A 1 81 ? 9.945 -0.186 -8.212 1.00 92.50 81 ALA A O 1
ATOM 661 N N . THR A 1 82 ? 7.737 -0.340 -7.836 1.00 93.25 82 THR A N 1
ATOM 662 C CA . THR A 1 82 ? 7.536 -1.464 -8.758 1.00 93.25 82 THR A CA 1
ATOM 663 C C . THR A 1 82 ? 7.697 -1.001 -10.206 1.00 93.25 82 THR A C 1
ATOM 665 O O . THR A 1 82 ? 7.499 0.172 -10.522 1.00 93.25 82 THR A O 1
ATOM 668 N N . ALA A 1 83 ? 7.989 -1.940 -11.106 1.00 91.31 83 ALA A N 1
ATOM 669 C CA . ALA A 1 83 ? 7.777 -1.725 -12.534 1.00 91.31 83 ALA A CA 1
ATOM 670 C C . ALA A 1 83 ? 6.301 -1.392 -12.835 1.00 91.31 83 ALA A C 1
ATOM 672 O O . ALA A 1 83 ? 5.399 -1.766 -12.072 1.00 91.31 83 ALA A O 1
ATOM 673 N N . GLU A 1 84 ? 6.048 -0.727 -13.961 1.00 91.88 84 GLU A N 1
ATOM 674 C CA . GLU A 1 84 ? 4.698 -0.512 -14.477 1.00 91.88 84 GLU A CA 1
ATOM 675 C C . GLU A 1 84 ? 4.044 -1.846 -14.856 1.00 91.88 84 GLU A C 1
ATOM 677 O O . GLU A 1 84 ? 4.644 -2.648 -15.561 1.00 91.88 84 GLU A O 1
ATOM 682 N N . CYS A 1 85 ? 2.808 -2.080 -14.411 1.00 92.44 85 CYS A N 1
ATOM 683 C CA . CYS A 1 85 ? 2.029 -3.289 -14.700 1.00 92.44 85 CYS A CA 1
ATOM 684 C C . CYS A 1 85 ? 0.638 -2.946 -15.249 1.00 92.44 85 CYS A C 1
ATOM 686 O O . CYS A 1 85 ? 0.061 -1.910 -14.892 1.00 92.44 85 CYS A O 1
ATOM 688 N N . SER A 1 86 ? 0.068 -3.844 -16.050 1.00 91.62 86 SER A N 1
ATOM 689 C CA . SER A 1 86 ? -1.270 -3.721 -16.651 1.00 91.62 86 SER A CA 1
ATOM 690 C C . SER A 1 86 ? -2.414 -4.220 -15.752 1.00 91.62 86 SER A C 1
ATOM 692 O O . SER A 1 86 ? -3.579 -3.905 -15.996 1.00 91.62 86 SER A O 1
ATOM 694 N N . ASN A 1 87 ? -2.105 -4.964 -14.686 1.00 91.38 87 ASN A N 1
ATOM 695 C CA . ASN A 1 87 ? -3.086 -5.560 -13.777 1.00 91.38 87 ASN A CA 1
ATOM 696 C C . ASN A 1 87 ? -2.637 -5.455 -12.300 1.00 91.38 87 ASN A C 1
ATOM 698 O O . ASN A 1 87 ? -1.438 -5.347 -12.025 1.00 91.38 87 ASN A O 1
ATOM 702 N N . PRO A 1 88 ? -3.577 -5.456 -11.334 1.00 93.94 88 PRO A N 1
ATOM 703 C CA . PRO A 1 88 ? -3.267 -5.230 -9.920 1.00 93.94 88 PRO A CA 1
ATOM 704 C C . PRO A 1 88 ? -2.481 -6.379 -9.275 1.00 93.94 88 PRO A C 1
ATOM 706 O O . PRO A 1 88 ? -1.655 -6.132 -8.393 1.00 93.94 88 PRO A O 1
ATOM 709 N N . ARG A 1 89 ? -2.702 -7.620 -9.723 1.00 90.38 89 ARG A N 1
ATOM 710 C CA . ARG A 1 89 ? -2.020 -8.803 -9.189 1.00 90.38 89 ARG A CA 1
ATOM 711 C C . ARG A 1 89 ? -0.523 -8.754 -9.454 1.00 90.38 89 ARG A C 1
ATOM 713 O O . ARG A 1 89 ? 0.262 -9.027 -8.547 1.00 90.38 89 ARG A O 1
ATOM 720 N N . ASP A 1 90 ? -0.122 -8.344 -10.651 1.00 89.88 90 ASP A N 1
ATOM 721 C CA . ASP A 1 90 ? 1.288 -8.195 -11.000 1.00 89.88 90 ASP A CA 1
ATOM 722 C C . ASP A 1 90 ? 1.976 -7.120 -10.162 1.00 89.88 90 ASP A C 1
ATOM 724 O O . ASP A 1 90 ? 3.099 -7.333 -9.706 1.00 89.88 90 ASP A O 1
ATOM 728 N N . VAL A 1 91 ? 1.298 -6.004 -9.871 1.00 92.69 91 VAL A N 1
ATOM 729 C CA . VAL A 1 91 ? 1.844 -4.987 -8.958 1.00 92.69 91 VAL A CA 1
ATOM 730 C C . VAL A 1 91 ? 2.051 -5.572 -7.559 1.00 92.69 91 VAL A C 1
ATOM 732 O O . VAL A 1 91 ? 3.129 -5.402 -6.990 1.00 92.69 91 VAL A O 1
ATOM 735 N N . ALA A 1 92 ? 1.059 -6.287 -7.011 1.00 90.56 92 ALA A N 1
ATOM 736 C CA . ALA A 1 92 ? 1.166 -6.918 -5.694 1.00 90.56 92 ALA A CA 1
ATOM 737 C C . ALA A 1 92 ? 2.315 -7.941 -5.648 1.00 90.56 92 ALA A C 1
ATOM 739 O O . ALA A 1 92 ? 3.143 -7.914 -4.738 1.00 90.56 92 ALA A O 1
ATOM 740 N N . CYS A 1 93 ? 2.436 -8.779 -6.678 1.00 87.50 93 CYS A N 1
ATOM 741 C CA . CYS A 1 93 ? 3.517 -9.753 -6.780 1.00 87.50 93 CYS A CA 1
ATOM 742 C C . CYS A 1 93 ? 4.899 -9.091 -6.885 1.00 87.50 93 CYS A C 1
ATOM 744 O O . CYS A 1 93 ? 5.866 -9.580 -6.305 1.00 87.50 93 CYS A O 1
ATOM 746 N N . ARG A 1 94 ? 5.013 -7.975 -7.610 1.00 88.88 94 ARG A N 1
ATOM 747 C CA . ARG A 1 94 ? 6.273 -7.229 -7.743 1.00 88.88 94 ARG A CA 1
ATOM 748 C C . ARG A 1 94 ? 6.647 -6.468 -6.492 1.00 88.88 94 ARG A C 1
ATOM 750 O O . ARG A 1 94 ? 7.830 -6.349 -6.198 1.00 88.88 94 ARG A O 1
ATOM 757 N N . HIS A 1 95 ? 5.663 -5.976 -5.751 1.00 89.81 95 HIS A N 1
ATOM 758 C CA . HIS A 1 95 ? 5.905 -5.417 -4.432 1.00 89.81 95 HIS A CA 1
ATOM 759 C C . HIS A 1 95 ? 6.528 -6.475 -3.508 1.00 89.81 95 HIS A C 1
ATOM 761 O O . HIS A 1 95 ? 7.566 -6.211 -2.910 1.00 89.81 95 HIS A O 1
ATOM 767 N N . VAL A 1 96 ? 5.983 -7.696 -3.496 1.00 86.56 96 VAL A N 1
ATOM 768 C CA . VAL A 1 96 ? 6.565 -8.840 -2.771 1.00 86.56 96 VAL A CA 1
ATOM 769 C C . VAL A 1 96 ? 7.970 -9.188 -3.280 1.00 86.56 96 VAL A C 1
ATOM 771 O O . VAL A 1 96 ? 8.879 -9.396 -2.482 1.00 86.56 96 VAL A O 1
ATOM 774 N N . ALA A 1 97 ? 8.188 -9.194 -4.598 1.00 85.19 97 ALA A N 1
ATOM 775 C CA . ALA A 1 97 ? 9.508 -9.453 -5.175 1.00 85.19 97 ALA A CA 1
ATOM 776 C C . ALA A 1 97 ? 10.547 -8.388 -4.770 1.00 85.19 97 ALA A C 1
ATOM 778 O O . ALA A 1 97 ? 11.695 -8.722 -4.491 1.00 85.19 97 ALA A O 1
ATOM 779 N N . ASN A 1 98 ? 10.146 -7.115 -4.683 1.00 88.06 98 ASN A N 1
ATOM 780 C CA . ASN A 1 98 ? 11.002 -6.044 -4.173 1.00 88.06 98 ASN A CA 1
ATOM 781 C C . ASN A 1 98 ? 11.381 -6.279 -2.702 1.00 88.06 98 ASN A C 1
ATOM 783 O O . ASN A 1 98 ? 12.539 -6.095 -2.340 1.00 88.06 98 ASN A O 1
ATOM 787 N N . GLU A 1 99 ? 10.447 -6.734 -1.862 1.00 87.06 99 GLU A N 1
ATOM 788 C CA . GLU A 1 99 ? 10.747 -7.093 -0.468 1.00 87.06 99 GLU A CA 1
ATOM 789 C C . GLU A 1 99 ? 11.717 -8.277 -0.381 1.00 87.06 99 GLU A C 1
ATOM 791 O O . GLU A 1 99 ? 12.672 -8.230 0.394 1.00 87.06 99 GLU A O 1
ATOM 796 N N . ALA A 1 100 ? 11.548 -9.287 -1.238 1.00 83.88 100 ALA A N 1
ATOM 797 C CA . ALA A 1 100 ? 12.457 -10.428 -1.324 1.00 83.88 100 ALA A CA 1
ATOM 798 C C . ALA A 1 100 ? 13.895 -10.028 -1.712 1.00 83.88 100 ALA A C 1
ATOM 800 O O . ALA A 1 100 ? 14.842 -10.675 -1.267 1.00 83.88 100 ALA A O 1
ATOM 801 N N . LEU A 1 101 ? 14.085 -8.942 -2.477 1.00 84.12 101 LEU A N 1
ATOM 802 C CA . LEU A 1 101 ? 15.415 -8.383 -2.760 1.00 84.12 101 LEU A CA 1
ATOM 803 C C . LEU A 1 101 ? 16.054 -7.724 -1.529 1.00 84.12 101 LEU A C 1
ATOM 805 O O . LEU A 1 101 ? 17.277 -7.715 -1.410 1.00 84.12 101 LEU A O 1
ATOM 809 N N . LEU A 1 102 ? 15.257 -7.173 -0.609 1.00 86.56 102 LEU A N 1
ATOM 810 C CA . LEU A 1 102 ? 15.764 -6.469 0.575 1.00 86.56 102 LEU A CA 1
ATOM 811 C C . LEU A 1 102 ? 16.235 -7.414 1.677 1.00 86.56 102 LEU A C 1
ATOM 813 O O . LEU A 1 102 ? 17.221 -7.116 2.351 1.00 86.56 102 LEU A O 1
ATOM 817 N N . ILE A 1 103 ? 15.553 -8.544 1.861 1.00 85.69 103 ILE A N 1
ATOM 818 C CA . ILE A 1 103 ? 15.826 -9.507 2.939 1.00 85.69 103 ILE A CA 1
ATOM 819 C C . ILE A 1 103 ? 17.306 -9.938 2.994 1.00 85.69 103 ILE A C 1
ATOM 821 O O . ILE A 1 103 ? 17.944 -9.707 4.027 1.00 85.69 103 ILE A O 1
ATOM 825 N N . PRO A 1 104 ? 17.904 -10.506 1.924 1.00 85.31 104 PRO A N 1
ATOM 826 C CA . PRO A 1 104 ? 19.301 -10.942 1.968 1.00 85.31 104 PRO A CA 1
ATOM 827 C C . PRO A 1 104 ? 20.279 -9.770 2.130 1.00 85.31 104 PRO A C 1
ATOM 829 O O . PRO A 1 104 ? 21.334 -9.929 2.739 1.00 85.31 104 PRO A O 1
ATOM 832 N N . GLN A 1 105 ? 19.921 -8.578 1.647 1.00 86.00 105 GLN A N 1
ATOM 833 C CA . GLN A 1 105 ? 20.760 -7.379 1.736 1.00 86.00 105 GLN A CA 1
ATOM 834 C C . GLN A 1 105 ? 20.835 -6.856 3.177 1.00 86.00 105 GLN A C 1
ATOM 836 O O . GLN A 1 105 ? 21.910 -6.499 3.663 1.00 86.00 105 GLN A O 1
ATOM 841 N N . ILE A 1 106 ? 19.716 -6.875 3.907 1.00 87.25 106 ILE A N 1
ATOM 842 C CA . ILE A 1 106 ? 19.694 -6.544 5.338 1.00 87.25 106 ILE A CA 1
ATOM 843 C C . ILE A 1 106 ? 20.438 -7.600 6.157 1.00 87.25 106 ILE A C 1
ATOM 845 O O . ILE A 1 106 ? 21.193 -7.241 7.061 1.00 87.25 106 ILE A O 1
ATOM 849 N N . ALA A 1 107 ? 20.284 -8.886 5.827 1.00 87.31 107 ALA A N 1
ATOM 850 C CA . ALA A 1 107 ? 21.031 -9.957 6.482 1.00 87.31 107 ALA A CA 1
ATOM 851 C C . ALA A 1 107 ? 22.551 -9.764 6.321 1.00 87.31 107 ALA A C 1
ATOM 853 O O . ALA A 1 107 ? 23.273 -9.721 7.317 1.00 87.31 107 ALA A O 1
ATOM 854 N N . ALA A 1 108 ? 23.026 -9.525 5.094 1.00 86.62 108 ALA A N 1
ATOM 855 C CA . ALA A 1 108 ? 24.437 -9.256 4.812 1.00 86.62 108 ALA A CA 1
ATOM 856 C C . ALA A 1 108 ? 24.957 -8.001 5.538 1.00 86.62 108 ALA A C 1
ATOM 858 O O . ALA A 1 108 ? 26.062 -7.996 6.089 1.00 86.62 108 ALA A O 1
ATOM 859 N N . MET A 1 109 ? 24.153 -6.936 5.594 1.00 84.69 109 MET A N 1
ATOM 860 C CA . MET A 1 109 ? 24.475 -5.716 6.338 1.00 84.69 109 MET A CA 1
ATOM 861 C C . MET A 1 109 ? 24.607 -5.986 7.846 1.00 84.69 109 MET A C 1
ATOM 863 O O . MET A 1 109 ? 25.551 -5.510 8.481 1.00 84.69 109 MET A O 1
ATOM 867 N N . ASN A 1 110 ? 23.696 -6.778 8.417 1.00 86.44 110 ASN A N 1
ATOM 868 C CA . ASN A 1 110 ? 23.723 -7.173 9.824 1.00 86.44 110 ASN A CA 1
ATOM 869 C C . ASN A 1 110 ? 24.933 -8.048 10.161 1.00 86.44 110 ASN A C 1
ATOM 871 O O . ASN A 1 110 ? 25.565 -7.837 11.196 1.00 86.44 110 ASN A O 1
ATOM 875 N N . GLU A 1 111 ? 25.321 -8.970 9.279 1.00 87.44 111 GLU A N 1
ATOM 876 C CA . GLU A 1 111 ? 26.556 -9.742 9.446 1.00 87.44 111 GLU A CA 1
ATOM 877 C C . GLU A 1 111 ? 27.799 -8.844 9.464 1.00 87.44 111 GLU A C 1
ATOM 879 O O . GLU A 1 111 ? 28.692 -9.029 10.293 1.00 87.44 111 GLU A O 1
ATOM 884 N N . ARG A 1 112 ? 27.859 -7.840 8.582 1.00 83.31 112 ARG A N 1
ATOM 885 C CA . ARG A 1 112 ? 28.966 -6.870 8.546 1.00 83.31 112 ARG A CA 1
ATOM 886 C C . ARG A 1 112 ? 29.008 -6.002 9.795 1.00 83.31 112 ARG A C 1
ATOM 888 O O . ARG A 1 112 ? 30.090 -5.800 10.345 1.00 83.31 112 ARG A O 1
ATOM 895 N N . LEU A 1 113 ? 27.853 -5.529 10.267 1.00 80.62 113 LEU A N 1
ATOM 896 C CA . LEU A 1 113 ? 27.737 -4.804 11.535 1.00 80.62 113 LEU A CA 1
ATOM 897 C C . LEU A 1 113 ? 28.247 -5.644 12.705 1.00 80.62 113 LEU A C 1
ATOM 899 O O . LEU A 1 113 ? 29.043 -5.152 13.500 1.00 80.62 113 LEU A O 1
ATOM 903 N N . ALA A 1 114 ? 27.851 -6.917 12.781 1.00 82.62 114 ALA A N 1
ATOM 904 C CA . ALA A 1 114 ? 28.275 -7.826 13.843 1.00 82.62 114 ALA A CA 1
ATOM 905 C C . ALA A 1 114 ? 29.794 -8.081 13.854 1.00 82.62 114 ALA A C 1
ATOM 907 O O . ALA A 1 114 ? 30.365 -8.335 14.912 1.00 82.62 114 ALA A O 1
ATOM 908 N N . ARG A 1 115 ? 30.458 -7.982 12.696 1.00 84.44 115 ARG A N 1
ATOM 909 C CA . ARG A 1 115 ? 31.922 -8.101 12.557 1.00 84.44 115 ARG A CA 1
ATOM 910 C C . ARG A 1 115 ? 32.668 -6.774 12.759 1.00 84.44 115 ARG A C 1
ATOM 912 O O . ARG A 1 115 ? 33.873 -6.727 12.539 1.00 84.44 115 ARG A O 1
ATOM 919 N N . GLY A 1 116 ? 31.980 -5.694 13.137 1.00 76.75 116 GLY A N 1
ATOM 920 C CA . GLY A 1 116 ? 32.588 -4.369 13.293 1.00 76.75 116 GLY A CA 1
ATOM 921 C C . GLY A 1 116 ? 32.985 -3.711 11.966 1.00 76.75 116 GLY A C 1
ATOM 922 O O . GLY A 1 116 ? 33.819 -2.810 11.949 1.00 76.75 116 GLY A O 1
ATOM 923 N N . GLY A 1 117 ? 32.390 -4.137 10.847 1.00 73.00 117 GLY A N 1
ATOM 924 C CA . GLY A 1 117 ? 32.725 -3.664 9.499 1.00 73.00 117 GLY A CA 1
ATOM 925 C C . GLY A 1 117 ? 32.362 -2.203 9.215 1.00 73.00 117 GLY A C 1
ATOM 926 O O . GLY A 1 117 ? 32.678 -1.697 8.141 1.00 73.00 117 GLY A O 1
ATOM 927 N N . PHE A 1 118 ? 31.715 -1.513 10.158 1.00 72.88 118 PHE A N 1
ATOM 928 C CA . PHE A 1 118 ? 31.290 -0.125 10.005 1.00 72.88 118 PHE A CA 1
ATOM 929 C C . PHE A 1 118 ? 31.787 0.744 11.172 1.00 72.88 118 PHE A C 1
ATOM 931 O O . PHE A 1 118 ? 31.122 0.844 12.205 1.00 72.88 118 PHE A O 1
ATOM 938 N N . PRO A 1 119 ? 32.948 1.409 11.020 1.00 65.50 119 PRO A N 1
ATOM 939 C CA . PRO A 1 119 ? 33.503 2.294 12.040 1.00 65.50 119 PRO A CA 1
ATOM 940 C C . PRO A 1 119 ? 32.510 3.384 12.474 1.00 65.50 119 PRO A C 1
ATOM 942 O O . PRO A 1 119 ? 31.918 4.082 11.644 1.00 65.50 119 PRO A O 1
ATOM 945 N N . GLY A 1 120 ? 32.327 3.537 13.787 1.00 65.62 120 GLY A N 1
ATOM 946 C CA . GLY A 1 120 ? 31.356 4.468 14.377 1.00 65.62 120 GLY A CA 1
ATOM 947 C C . GLY A 1 120 ? 29.932 3.913 14.506 1.00 65.62 120 GLY A C 1
ATOM 948 O O . GLY A 1 120 ? 29.078 4.589 15.077 1.00 65.62 120 GLY A O 1
ATOM 949 N N . PHE A 1 121 ? 29.679 2.685 14.041 1.00 66.88 121 PHE A N 1
ATOM 950 C CA . PHE A 1 121 ? 28.470 1.935 14.361 1.00 66.88 121 PHE A CA 1
ATOM 951 C C . PHE A 1 121 ? 28.809 0.807 15.327 1.00 66.88 121 PHE A C 1
ATOM 953 O O . PHE A 1 121 ? 29.519 -0.128 14.963 1.00 66.88 121 PHE A O 1
ATOM 960 N N . PRO A 1 122 ? 28.338 0.886 16.574 1.00 63.16 122 PRO A N 1
ATOM 961 C CA . PRO A 1 122 ? 28.591 -0.171 17.532 1.00 63.16 122 PRO A CA 1
ATOM 962 C C . PRO A 1 122 ? 27.805 -1.445 17.190 1.00 63.16 122 PRO A C 1
ATOM 964 O O . PRO A 1 122 ? 26.906 -1.437 16.344 1.00 63.16 122 PRO A O 1
ATOM 967 N N . ASN A 1 123 ? 28.125 -2.550 17.866 1.00 69.00 123 ASN A N 1
ATOM 968 C CA . ASN A 1 123 ? 27.420 -3.819 17.689 1.00 69.00 123 ASN A CA 1
ATOM 969 C C . ASN A 1 123 ? 25.903 -3.634 17.897 1.00 69.00 123 ASN A C 1
ATOM 971 O O . ASN A 1 123 ? 25.449 -3.164 18.943 1.00 69.00 123 ASN A O 1
ATOM 975 N N . GLY A 1 124 ? 25.118 -4.020 16.896 1.00 72.88 124 GLY A N 1
ATOM 976 C CA . GLY A 1 124 ? 23.666 -3.874 16.859 1.00 72.88 124 GLY A CA 1
ATOM 977 C C . GLY A 1 124 ? 23.083 -4.582 15.640 1.00 72.88 124 GLY A C 1
ATOM 978 O O . GLY A 1 124 ? 23.799 -5.287 14.931 1.00 72.88 124 GLY A O 1
ATOM 979 N N . ARG A 1 125 ? 21.788 -4.390 15.396 1.00 80.25 125 ARG A N 1
ATOM 980 C CA . ARG A 1 125 ? 21.100 -4.890 14.200 1.00 80.25 125 ARG A CA 1
ATOM 981 C C . ARG A 1 125 ? 20.284 -3.790 13.543 1.00 80.25 125 ARG A C 1
ATOM 983 O O . ARG A 1 125 ? 19.784 -2.896 14.219 1.00 80.25 125 ARG A O 1
ATOM 990 N N . ILE A 1 126 ? 20.134 -3.877 12.239 1.00 82.75 126 ILE A N 1
ATOM 991 C CA . ILE A 1 126 ? 19.226 -3.074 11.442 1.00 82.75 126 ILE A CA 1
ATOM 992 C C . ILE A 1 126 ? 18.013 -3.927 11.098 1.00 82.75 126 ILE A C 1
ATOM 994 O O . ILE A 1 126 ? 18.157 -5.083 10.710 1.00 82.75 126 ILE A O 1
ATOM 998 N N . GLU A 1 127 ? 16.833 -3.330 11.205 1.00 85.75 127 GLU A N 1
ATOM 999 C CA . GLU A 1 127 ? 15.609 -3.863 10.618 1.00 85.75 127 GLU A CA 1
ATOM 1000 C C . GLU A 1 127 ? 15.024 -2.837 9.657 1.00 85.75 127 GLU A C 1
ATOM 1002 O O . GLU A 1 127 ? 15.201 -1.625 9.825 1.00 85.75 127 GLU A O 1
ATOM 1007 N N . ILE A 1 128 ? 14.281 -3.319 8.672 1.00 87.62 128 ILE A N 1
ATOM 1008 C CA . ILE A 1 128 ? 13.563 -2.473 7.729 1.00 87.62 128 ILE A CA 1
ATOM 1009 C C . ILE A 1 128 ? 12.071 -2.803 7.773 1.00 87.62 128 ILE A C 1
ATOM 1011 O O . ILE A 1 128 ? 11.662 -3.965 7.830 1.00 87.62 128 ILE A O 1
ATOM 1015 N N . SER A 1 129 ? 11.252 -1.755 7.828 1.00 87.75 129 SER A N 1
ATOM 1016 C CA . SER A 1 129 ? 9.806 -1.846 8.012 1.00 87.75 129 SER A CA 1
ATOM 1017 C C . SER A 1 129 ? 9.060 -1.102 6.917 1.00 87.75 129 SER A C 1
ATOM 1019 O O . SER A 1 129 ? 9.457 0.001 6.551 1.00 87.75 129 SER A O 1
ATOM 1021 N N . LYS A 1 130 ? 7.930 -1.655 6.467 1.00 89.12 130 LYS A N 1
ATOM 1022 C CA . LYS A 1 130 ? 6.980 -0.974 5.565 1.00 89.12 130 LYS A CA 1
ATOM 1023 C C . LYS A 1 130 ? 5.845 -0.235 6.287 1.00 89.12 130 LYS A C 1
ATOM 1025 O O . LYS A 1 130 ? 4.829 0.105 5.684 1.00 89.12 130 LYS A O 1
ATOM 1030 N N . LYS A 1 131 ? 5.976 -0.015 7.599 1.00 86.62 131 LYS A N 1
ATOM 1031 C CA . LYS A 1 131 ? 4.982 0.718 8.392 1.00 86.62 131 LYS A CA 1
ATOM 1032 C C . LYS A 1 131 ? 4.906 2.180 7.940 1.00 86.62 131 LYS A C 1
ATOM 1034 O O . LYS A 1 131 ? 5.917 2.871 7.893 1.00 86.62 131 LYS A O 1
ATOM 1039 N N . THR A 1 132 ? 3.695 2.687 7.729 1.00 82.19 132 THR A N 1
ATOM 1040 C CA . THR A 1 132 ? 3.442 4.026 7.163 1.00 82.19 132 THR A CA 1
ATOM 1041 C C . THR A 1 132 ? 3.384 5.175 8.168 1.00 82.19 132 THR A C 1
ATOM 1043 O O . THR A 1 132 ? 3.114 6.319 7.801 1.00 82.19 132 THR A O 1
ATOM 1046 N N . SER A 1 133 ? 3.632 4.911 9.449 1.00 79.62 133 SER A N 1
ATOM 1047 C CA . SER A 1 133 ? 3.641 5.948 10.481 1.00 79.62 133 SER A CA 1
ATOM 1048 C C . SER A 1 133 ? 4.484 5.568 11.687 1.00 79.62 133 SER A C 1
ATOM 1050 O O . SER A 1 133 ? 4.721 4.385 11.955 1.00 79.62 133 SER A O 1
ATOM 1052 N N . ASN A 1 134 ? 4.862 6.553 12.496 1.00 75.62 134 ASN A N 1
ATOM 1053 C CA . ASN A 1 134 ? 5.276 6.289 13.870 1.00 75.62 134 ASN A CA 1
ATOM 1054 C C . ASN A 1 134 ? 4.053 6.157 14.814 1.00 75.62 134 ASN A C 1
ATOM 1056 O O . ASN A 1 134 ? 2.893 6.218 14.396 1.00 75.62 134 ASN A O 1
ATOM 1060 N N . PHE A 1 135 ? 4.299 5.912 16.101 1.00 74.19 135 PHE A N 1
ATOM 1061 C CA . PHE A 1 135 ? 3.232 5.776 17.104 1.00 74.19 135 PHE A CA 1
ATOM 1062 C C . PHE A 1 135 ? 2.713 7.120 17.644 1.00 74.19 135 PHE A C 1
ATOM 1064 O O . PHE A 1 135 ? 1.598 7.188 18.167 1.00 74.19 135 PHE A O 1
ATOM 1071 N N . ARG A 1 136 ? 3.499 8.195 17.479 1.00 65.81 136 ARG A N 1
ATOM 1072 C CA . ARG A 1 136 ? 3.126 9.575 17.830 1.00 65.81 136 ARG A CA 1
ATOM 1073 C C . ARG A 1 136 ? 2.091 10.153 16.859 1.00 65.81 136 ARG A C 1
ATOM 1075 O O . ARG A 1 136 ? 1.259 10.950 17.277 1.00 65.81 136 ARG A O 1
ATOM 1082 N N . GLY A 1 137 ? 2.111 9.710 15.600 1.00 66.56 137 GLY A N 1
ATOM 1083 C CA . GLY A 1 137 ? 1.255 10.212 14.524 1.00 66.56 137 GLY A CA 1
ATOM 1084 C C . GLY A 1 137 ? 1.758 11.510 13.884 1.00 66.56 137 GLY A C 1
ATOM 1085 O O . GLY A 1 137 ? 0.976 12.182 13.218 1.00 66.56 137 GLY A O 1
ATOM 1086 N N . ASP A 1 138 ? 3.024 11.872 14.105 1.00 69.19 138 ASP A N 1
ATOM 1087 C CA . ASP A 1 138 ? 3.674 13.079 13.571 1.00 69.19 138 ASP A CA 1
ATOM 1088 C C . ASP A 1 138 ? 4.720 12.780 12.479 1.00 69.19 138 ASP A C 1
ATOM 1090 O O . ASP A 1 138 ? 5.130 13.697 11.772 1.00 69.19 138 ASP A O 1
ATOM 1094 N N . ASP A 1 139 ? 5.092 11.509 12.288 1.00 71.94 139 ASP A N 1
ATOM 1095 C CA . ASP A 1 139 ? 5.943 11.046 11.187 1.00 71.94 139 ASP A CA 1
ATOM 1096 C C . ASP A 1 139 ? 5.210 10.001 10.339 1.00 71.94 139 ASP A C 1
ATOM 1098 O O . ASP A 1 139 ? 4.543 9.099 10.869 1.00 71.94 139 ASP A O 1
ATOM 1102 N N . SER A 1 140 ? 5.344 10.117 9.017 1.00 74.00 140 SER A N 1
ATOM 1103 C CA . SER A 1 140 ? 4.618 9.304 8.046 1.00 74.00 140 SER A CA 1
ATOM 1104 C C . SER A 1 140 ? 5.487 8.883 6.876 1.00 74.00 140 SER A C 1
ATOM 1106 O O . SER A 1 140 ? 6.125 9.734 6.258 1.00 74.00 140 SER A O 1
ATOM 1108 N N . TYR A 1 141 ? 5.380 7.609 6.515 1.00 81.12 141 TYR A N 1
ATOM 1109 C CA . TYR A 1 141 ? 5.995 7.026 5.329 1.00 81.12 141 TYR A CA 1
ATOM 1110 C C . TYR A 1 141 ? 4.901 6.730 4.297 1.00 81.12 141 TYR A C 1
ATOM 1112 O O . TYR A 1 141 ? 3.793 6.306 4.648 1.00 81.12 141 TYR A O 1
ATOM 1120 N N . GLY A 1 142 ? 5.184 7.009 3.034 1.00 78.00 142 GLY A N 1
ATOM 1121 C CA . GLY A 1 142 ? 4.269 6.843 1.913 1.00 78.00 142 GLY A CA 1
ATOM 1122 C C . GLY A 1 142 ? 4.151 5.401 1.417 1.00 78.00 142 GLY A C 1
ATOM 1123 O O . GLY A 1 142 ? 5.136 4.694 1.232 1.00 78.00 142 GLY A O 1
ATOM 1124 N N . CYS A 1 143 ? 2.923 4.982 1.123 1.00 89.94 143 CYS A N 1
ATOM 1125 C CA . CYS A 1 143 ? 2.651 3.905 0.177 1.00 89.94 143 CYS A CA 1
ATOM 1126 C C . CYS A 1 143 ? 1.851 4.537 -0.966 1.00 89.94 143 CYS A C 1
ATOM 1128 O O . CYS A 1 143 ? 0.649 4.770 -0.836 1.00 89.94 143 CYS A O 1
ATOM 1130 N N . HIS A 1 144 ? 2.531 4.937 -2.037 1.00 92.06 144 HIS A N 1
ATOM 1131 C CA . HIS A 1 144 ? 1.922 5.681 -3.132 1.00 92.06 144 HIS A CA 1
ATOM 1132 C C . HIS A 1 144 ? 1.460 4.743 -4.244 1.00 92.06 144 HIS A C 1
ATOM 1134 O O . HIS A 1 144 ? 2.248 4.007 -4.838 1.00 92.06 144 HIS A O 1
ATOM 1140 N N . GLU A 1 145 ? 0.175 4.808 -4.576 1.00 94.44 145 GLU A N 1
ATOM 1141 C CA . GLU A 1 145 ? -0.373 4.094 -5.731 1.00 94.44 145 GLU A CA 1
ATOM 1142 C C . GLU A 1 145 ? -0.315 5.006 -6.954 1.00 94.44 145 GLU A C 1
ATOM 1144 O O . GLU A 1 145 ? -0.708 6.170 -6.878 1.00 94.44 145 GLU A O 1
ATOM 1149 N N . ASN A 1 146 ? 0.141 4.486 -8.089 1.00 93.44 146 ASN A N 1
ATOM 1150 C CA . ASN A 1 146 ? 0.268 5.239 -9.329 1.00 93.44 146 ASN A CA 1
ATOM 1151 C C . ASN A 1 146 ? -0.605 4.613 -10.424 1.00 93.44 146 ASN A C 1
ATOM 1153 O O . ASN A 1 146 ? -0.436 3.447 -10.794 1.00 93.44 146 ASN A O 1
ATOM 1157 N N . TYR A 1 147 ? -1.505 5.422 -10.978 1.00 92.94 147 TYR A N 1
ATOM 1158 C CA . TYR A 1 147 ? -2.412 5.055 -12.061 1.00 92.94 147 TYR A CA 1
ATOM 1159 C C . TYR A 1 147 ? -2.169 5.964 -13.259 1.00 92.94 147 TYR A C 1
ATOM 1161 O O . TYR A 1 147 ? -2.109 7.187 -13.119 1.00 92.94 147 TYR A O 1
ATOM 1169 N N . GLN A 1 148 ? -2.035 5.360 -14.435 1.00 90.12 148 GLN A N 1
ATOM 1170 C CA . GLN A 1 148 ? -2.172 6.095 -15.683 1.00 90.12 148 GLN A CA 1
ATOM 1171 C C . GLN A 1 148 ? -3.660 6.374 -15.874 1.00 90.12 148 GLN A C 1
ATOM 1173 O O . GLN A 1 148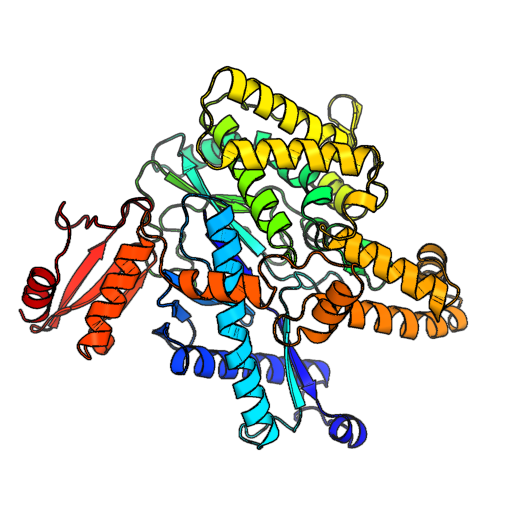 ? -4.469 5.463 -15.724 1.00 90.12 148 GLN A O 1
ATOM 1178 N N . VAL A 1 149 ? -3.998 7.628 -16.147 1.00 87.00 149 VAL A N 1
ATOM 1179 C CA . VAL A 1 149 ? -5.371 8.071 -16.389 1.00 87.00 149 VAL A CA 1
ATOM 1180 C C . VAL A 1 149 ? -5.438 8.912 -17.655 1.00 87.00 149 VAL A C 1
ATOM 1182 O O . VAL A 1 149 ? -4.475 9.606 -17.992 1.00 87.00 149 VAL A O 1
ATOM 1185 N N . ARG A 1 150 ? -6.572 8.884 -18.348 1.00 82.00 150 ARG A N 1
ATOM 1186 C CA . ARG A 1 150 ? -6.838 9.707 -19.527 1.00 82.00 150 ARG A CA 1
ATOM 1187 C C . ARG A 1 150 ? -6.901 11.185 -19.144 1.00 82.00 150 ARG A C 1
ATOM 1189 O O . ARG A 1 150 ? -7.534 11.576 -18.158 1.00 82.00 150 ARG A O 1
ATOM 1196 N N . ARG A 1 151 ? -6.274 12.035 -19.952 1.00 75.62 151 ARG A N 1
ATOM 1197 C CA . ARG A 1 151 ? -6.480 13.483 -19.916 1.00 75.62 151 ARG A CA 1
ATOM 1198 C C . ARG A 1 151 ? -7.775 13.814 -20.624 1.00 75.62 151 ARG A C 1
ATOM 1200 O O . ARG A 1 151 ? -8.037 13.349 -21.725 1.00 75.62 151 ARG A O 1
ATOM 1207 N N . PHE A 1 152 ? -8.579 14.660 -19.998 1.00 68.94 152 PHE A N 1
ATOM 1208 C CA . PHE A 1 152 ? -9.831 15.091 -20.609 1.00 68.94 152 PHE A CA 1
ATOM 1209 C C . PHE A 1 152 ? -9.642 16.304 -21.536 1.00 68.94 152 PHE A C 1
ATOM 1211 O O . PHE A 1 152 ? -10.594 16.656 -22.224 1.00 68.94 152 PHE A O 1
ATOM 1218 N N . GLU A 1 153 ? -8.460 16.946 -21.549 1.00 63.81 153 GLU A N 1
ATOM 1219 C CA . GLU A 1 153 ? -8.176 18.187 -22.297 1.00 63.81 153 GLU A CA 1
ATOM 1220 C C . GLU A 1 153 ? -6.672 18.334 -22.682 1.00 63.81 153 GLU A C 1
ATOM 1222 O O . GLU A 1 153 ? -5.825 17.705 -22.037 1.00 63.81 153 GLU A O 1
ATOM 1227 N N . PRO A 1 154 ? -6.317 19.185 -23.680 1.00 57.12 154 PRO A N 1
ATOM 1228 C CA . PRO A 1 154 ? -4.931 19.447 -24.117 1.00 57.12 154 PRO A CA 1
ATOM 1229 C C . PRO A 1 154 ? -4.025 20.111 -23.056 1.00 57.12 154 PRO A C 1
ATOM 1231 O O . PRO A 1 154 ? -4.505 20.690 -22.085 1.00 57.12 154 PRO A O 1
ATOM 1234 N N . ARG A 1 155 ? -2.698 20.096 -23.292 1.00 57.94 155 ARG A N 1
ATOM 1235 C CA . ARG A 1 155 ? -1.565 20.448 -22.386 1.00 57.94 155 ARG A CA 1
ATOM 1236 C C . ARG A 1 155 ? -1.582 21.815 -21.649 1.00 57.94 155 ARG A C 1
ATOM 1238 O O . ARG A 1 155 ? -0.616 22.117 -20.949 1.00 57.94 155 ARG A O 1
ATOM 1245 N N . SER A 1 156 ? -2.609 22.661 -21.757 1.00 58.78 156 SER A N 1
ATOM 1246 C CA . SER A 1 156 ? -2.597 23.985 -21.108 1.00 58.78 156 SER A CA 1
ATOM 1247 C C . SER A 1 156 ? -2.791 23.909 -19.580 1.00 58.78 156 SER A C 1
ATOM 1249 O O . SER A 1 156 ? -3.530 23.080 -19.040 1.00 58.78 156 SER A O 1
ATOM 1251 N N . ALA A 1 157 ? -2.121 24.805 -18.848 1.00 58.28 157 ALA A N 1
ATOM 1252 C CA . ALA A 1 157 ? -2.134 24.824 -17.383 1.00 58.28 157 ALA A CA 1
ATOM 1253 C C . ALA A 1 157 ? -3.508 25.178 -16.775 1.00 58.28 157 ALA A C 1
ATOM 1255 O O . ALA A 1 157 ? -3.793 24.771 -15.641 1.00 58.28 157 ALA A O 1
ATOM 1256 N N . GLU A 1 158 ? -4.343 25.922 -17.505 1.00 53.53 158 GLU A N 1
ATOM 1257 C CA . GLU A 1 158 ? -5.697 26.314 -17.095 1.00 53.53 158 GLU A CA 1
ATOM 1258 C C . GLU A 1 158 ? -6.700 25.164 -17.270 1.00 53.53 158 GLU A C 1
ATOM 1260 O O . GLU A 1 158 ? -7.522 24.947 -16.378 1.00 53.53 158 GLU A O 1
ATOM 1265 N N . LEU A 1 159 ? -6.538 24.355 -18.323 1.00 53.19 159 LEU A N 1
ATOM 1266 C CA . LEU A 1 159 ? -7.357 23.176 -18.646 1.00 53.19 159 LEU A CA 1
ATOM 1267 C C . LEU A 1 159 ? -7.076 21.980 -17.707 1.00 53.19 159 LEU A C 1
ATOM 1269 O O . LEU A 1 159 ? -7.968 21.234 -17.303 1.00 53.19 159 LEU A O 1
ATOM 1273 N N . PHE A 1 160 ? -5.853 21.851 -17.176 1.00 63.53 160 PHE A N 1
ATOM 1274 C CA . PHE A 1 160 ? -5.538 20.789 -16.203 1.00 63.53 160 PHE A CA 1
ATOM 1275 C C . PHE A 1 160 ? -6.368 20.855 -14.899 1.00 63.53 160 PHE A C 1
ATOM 1277 O O . PHE A 1 160 ? -6.493 19.859 -14.177 1.00 63.53 160 PHE A O 1
ATOM 1284 N N . LYS A 1 161 ? -6.958 22.018 -14.577 1.00 69.88 161 LYS A N 1
ATOM 1285 C CA . LYS A 1 161 ? -7.898 22.159 -13.451 1.00 69.88 161 LYS A CA 1
ATOM 1286 C C . LYS A 1 161 ? -9.153 21.309 -13.658 1.00 69.88 161 LYS A C 1
ATOM 1288 O O . LYS A 1 161 ? -9.652 20.746 -12.684 1.00 69.88 161 LYS A O 1
ATOM 1293 N N . GLU A 1 162 ? -9.625 21.171 -14.895 1.00 70.94 162 GLU A N 1
ATOM 1294 C CA . GLU A 1 162 ? -10.829 20.407 -15.207 1.00 70.94 162 GLU A CA 1
ATOM 1295 C C . GLU A 1 162 ? -10.597 18.907 -15.059 1.00 70.94 162 GLU A C 1
ATOM 1297 O O . GLU A 1 162 ? -11.374 18.239 -14.379 1.00 70.94 162 GLU A O 1
ATOM 1302 N N . THR A 1 163 ? -9.483 18.389 -15.585 1.00 72.75 163 THR A N 1
ATOM 1303 C CA . THR A 1 163 ? -9.085 16.982 -15.389 1.00 72.75 163 THR A CA 1
ATOM 1304 C C . THR A 1 163 ? -9.000 16.642 -13.897 1.00 72.75 163 THR A C 1
ATOM 1306 O O . THR A 1 163 ? -9.598 15.666 -13.440 1.00 72.75 163 THR A O 1
ATOM 1309 N N . ARG A 1 164 ? -8.352 17.500 -13.092 1.00 75.94 164 ARG A N 1
ATOM 1310 C CA . ARG A 1 164 ? -8.315 17.346 -11.626 1.00 75.94 164 ARG A CA 1
ATOM 1311 C C . ARG A 1 164 ? -9.710 17.361 -11.007 1.00 75.94 164 ARG A C 1
ATOM 1313 O O . ARG A 1 164 ? -9.997 16.525 -10.155 1.00 75.94 164 ARG A O 1
ATOM 1320 N N . ARG A 1 165 ? -10.581 18.283 -11.418 1.00 78.75 165 ARG A N 1
ATOM 1321 C CA . ARG A 1 165 ? -11.950 18.388 -10.898 1.00 78.75 165 ARG A CA 1
ATOM 1322 C C . ARG A 1 165 ? -12.776 17.144 -11.227 1.00 78.75 165 ARG A C 1
ATOM 1324 O O . ARG A 1 165 ? -13.425 16.616 -10.326 1.00 78.75 165 ARG A O 1
ATOM 1331 N N . ARG A 1 166 ? -12.746 16.688 -12.482 1.00 81.94 166 ARG A N 1
ATOM 1332 C CA . ARG A 1 166 ? -13.508 15.531 -12.978 1.00 81.94 166 ARG A CA 1
ATOM 1333 C C . ARG A 1 166 ? -13.069 14.230 -12.328 1.00 81.94 166 ARG A C 1
ATOM 1335 O O . ARG A 1 166 ? -13.929 13.450 -11.947 1.00 81.94 166 ARG A O 1
ATOM 1342 N N . LEU A 1 167 ? -11.765 14.038 -12.131 1.00 85.56 167 LEU A N 1
ATOM 1343 C CA . LEU A 1 167 ? -11.244 12.849 -11.462 1.00 85.56 167 LEU A CA 1
ATOM 1344 C C . LEU A 1 167 ? -11.466 12.912 -9.949 1.00 85.56 167 LEU A C 1
ATOM 1346 O O . LEU A 1 167 ? -12.122 12.048 -9.378 1.00 85.56 167 LEU A O 1
ATOM 1350 N N . LEU A 1 168 ? -10.980 13.955 -9.271 1.00 85.06 168 LEU A N 1
ATOM 1351 C CA . LEU A 1 168 ? -10.936 13.968 -7.804 1.00 85.06 168 LEU A CA 1
ATOM 1352 C C . LEU A 1 168 ? -12.317 14.112 -7.146 1.00 85.06 168 LEU A C 1
ATOM 1354 O O . LEU A 1 168 ? -12.505 13.650 -6.020 1.00 85.06 168 LEU A O 1
ATOM 1358 N N . ARG A 1 169 ? -13.299 14.740 -7.810 1.00 87.25 169 ARG A N 1
ATOM 1359 C CA . ARG A 1 169 ? -14.641 14.959 -7.237 1.00 87.25 169 ARG A CA 1
ATOM 1360 C C . ARG A 1 169 ? -15.387 13.649 -6.930 1.00 87.25 169 ARG A C 1
ATOM 1362 O O . ARG A 1 169 ? -15.817 13.519 -5.778 1.00 87.25 169 ARG A O 1
ATOM 1369 N N . PRO A 1 170 ? -15.584 12.726 -7.892 1.00 93.19 170 PRO A N 1
ATOM 1370 C CA . PRO A 1 170 ? -16.138 11.398 -7.634 1.00 93.19 170 PRO A CA 1
ATOM 1371 C C . PRO A 1 170 ? -15.149 10.471 -6.928 1.00 93.19 170 PRO A C 1
ATOM 1373 O O . PRO A 1 170 ? -15.576 9.558 -6.241 1.00 93.19 170 PRO A O 1
ATOM 1376 N N . PHE A 1 171 ? -13.841 10.704 -7.031 1.00 93.94 171 PHE A N 1
ATOM 1377 C CA . PHE A 1 171 ? -12.852 9.785 -6.473 1.00 93.94 171 PHE A CA 1
ATOM 1378 C C . PHE A 1 171 ? -12.602 9.958 -4.967 1.00 93.94 171 PHE A C 1
ATOM 1380 O O . PHE A 1 171 ? -12.423 8.978 -4.247 1.00 93.94 171 PHE A O 1
ATOM 1387 N N . ALA A 1 172 ? -12.629 11.190 -4.447 1.00 92.88 172 ALA A N 1
ATOM 1388 C CA . ALA A 1 172 ? -12.282 11.448 -3.047 1.00 92.88 172 ALA A CA 1
ATOM 1389 C C . ALA A 1 172 ? -13.164 10.690 -2.027 1.00 92.88 172 ALA A C 1
ATOM 1391 O O . ALA A 1 172 ? -12.603 10.105 -1.101 1.00 92.88 172 ALA A O 1
ATOM 1392 N N . PRO A 1 173 ? -14.508 10.625 -2.160 1.00 95.81 173 PRO A N 1
ATOM 1393 C CA . PRO A 1 173 ? -15.318 9.856 -1.212 1.00 95.81 173 PRO A CA 1
ATOM 1394 C C . PRO A 1 173 ? -15.083 8.341 -1.312 1.00 95.81 173 PRO A C 1
ATOM 1396 O O . PRO A 1 173 ? -15.188 7.655 -0.299 1.00 95.81 173 PRO A O 1
ATOM 1399 N N . PHE A 1 174 ? -14.704 7.818 -2.487 1.00 97.94 174 PHE A N 1
ATOM 1400 C CA . PHE A 1 174 ? -14.272 6.423 -2.619 1.00 97.94 174 PHE A CA 1
ATOM 1401 C C . PHE A 1 174 ? -13.008 6.158 -1.792 1.00 97.94 174 PHE A C 1
ATOM 1403 O O . PHE A 1 174 ? -13.017 5.246 -0.963 1.00 97.94 174 PHE A O 1
ATOM 1410 N N . LEU A 1 175 ? -11.974 6.999 -1.940 1.00 96.81 175 LEU A N 1
ATOM 1411 C CA . LEU A 1 175 ? -10.720 6.887 -1.182 1.00 96.81 175 LEU A CA 1
ATOM 1412 C C . LEU A 1 175 ? -10.937 6.914 0.339 1.00 96.81 175 LEU A C 1
ATOM 1414 O O . LEU A 1 175 ? -10.268 6.184 1.064 1.00 96.81 175 LEU A O 1
ATOM 1418 N N . ILE A 1 176 ? -11.892 7.716 0.815 1.00 96.69 176 ILE A N 1
ATOM 1419 C CA . ILE A 1 176 ? -12.283 7.762 2.232 1.00 96.69 176 ILE A CA 1
ATOM 1420 C C . ILE A 1 176 ? -12.957 6.449 2.650 1.00 96.69 176 ILE A C 1
ATOM 1422 O O . ILE A 1 176 ? -12.592 5.860 3.664 1.00 96.69 176 ILE A O 1
ATOM 1426 N N . SER A 1 177 ? -13.920 5.977 1.855 1.00 97.88 177 SER A N 1
ATOM 1427 C CA . SER A 1 177 ? -14.755 4.812 2.178 1.00 97.88 177 SER A CA 1
ATOM 1428 C C . SER A 1 177 ? -14.044 3.459 2.076 1.00 97.88 177 SER A C 1
ATOM 1430 O O . SER A 1 177 ? -14.540 2.478 2.620 1.00 97.88 177 SER A O 1
ATOM 1432 N N . ARG A 1 178 ? -12.906 3.374 1.371 1.00 97.50 178 ARG A N 1
ATOM 1433 C CA . ARG A 1 178 ? -12.170 2.110 1.189 1.00 97.50 178 ARG A CA 1
ATOM 1434 C C . ARG A 1 178 ? -11.271 1.745 2.376 1.00 97.50 178 ARG A C 1
ATOM 1436 O O . ARG A 1 178 ? -10.826 0.606 2.445 1.00 97.50 178 ARG A O 1
ATOM 1443 N N . GLN A 1 179 ? -11.022 2.664 3.316 1.00 97.69 179 GLN A N 1
ATOM 1444 C CA . GLN A 1 179 ? -10.141 2.440 4.475 1.00 97.69 179 GLN A CA 1
ATOM 1445 C C . GLN A 1 179 ? -10.452 1.163 5.283 1.00 97.69 179 GLN A C 1
ATOM 1447 O O . GLN A 1 179 ? -9.499 0.452 5.590 1.00 97.69 179 GLN A O 1
ATOM 1452 N N . PRO A 1 180 ? -11.720 0.780 5.553 1.00 97.94 180 PRO A N 1
ATOM 1453 C CA . PRO A 1 180 ? -12.031 -0.485 6.233 1.00 97.94 180 PRO A CA 1
ATOM 1454 C C . PRO A 1 180 ? -11.490 -1.737 5.533 1.00 97.94 180 PRO A C 1
ATOM 1456 O O . PRO A 1 180 ? -11.264 -2.757 6.176 1.00 97.94 180 PRO A O 1
ATOM 1459 N N . PHE A 1 181 ? -11.270 -1.668 4.220 1.00 98.00 181 PHE A N 1
ATOM 1460 C CA . PHE A 1 181 ? -10.782 -2.779 3.407 1.00 98.00 181 PHE A CA 1
ATOM 1461 C C . PHE A 1 181 ? -9.258 -2.765 3.241 1.00 98.00 181 PHE A C 1
ATOM 1463 O O . PHE A 1 181 ? -8.655 -3.798 2.969 1.00 98.00 181 PHE A O 1
ATOM 1470 N N . ILE A 1 182 ? -8.616 -1.600 3.366 1.00 96.62 182 ILE A N 1
ATOM 1471 C CA . ILE A 1 182 ? -7.198 -1.425 3.003 1.00 96.62 182 ILE A CA 1
ATOM 1472 C C . ILE A 1 182 ? -6.316 -0.908 4.144 1.00 96.62 182 ILE A C 1
ATOM 1474 O O . ILE A 1 182 ? -5.106 -0.798 3.969 1.00 96.62 182 ILE A O 1
ATOM 1478 N N . GLY A 1 183 ? -6.903 -0.565 5.291 1.00 96.69 183 GLY A N 1
ATOM 1479 C CA . GLY A 1 183 ? -6.178 -0.045 6.445 1.00 96.69 183 GLY A CA 1
ATOM 1480 C C . GLY A 1 183 ? -5.151 -1.045 6.973 1.00 96.69 183 GLY A C 1
ATOM 1481 O O . GLY A 1 183 ? -5.414 -2.252 7.010 1.00 96.69 183 GLY A O 1
ATOM 1482 N N . ALA A 1 184 ? -3.986 -0.536 7.376 1.00 95.50 184 ALA A N 1
ATOM 1483 C CA . ALA A 1 184 ? -2.918 -1.363 7.939 1.00 95.50 184 ALA A CA 1
ATOM 1484 C C . ALA A 1 184 ? -3.022 -1.549 9.461 1.00 95.50 184 ALA A C 1
ATOM 1486 O O . ALA A 1 184 ? -2.452 -2.490 9.997 1.00 95.50 184 ALA A O 1
ATOM 1487 N N . GLY A 1 185 ? -3.757 -0.687 10.167 1.00 95.56 185 GLY A N 1
ATOM 1488 C CA . GLY A 1 185 ? -3.851 -0.730 11.624 1.00 95.56 185 GLY A CA 1
ATOM 1489 C C . GLY A 1 185 ? -2.673 -0.057 12.337 1.00 95.56 185 GLY A C 1
ATOM 1490 O O . GLY A 1 185 ? -1.530 -0.089 11.877 1.00 95.56 185 GLY A O 1
ATOM 1491 N N . ASN A 1 186 ? -2.933 0.576 13.482 1.00 94.44 186 ASN A N 1
ATOM 1492 C CA . ASN A 1 186 ? -1.886 1.082 14.377 1.00 94.44 186 ASN A CA 1
ATOM 1493 C C . ASN A 1 186 ? -2.424 1.305 15.799 1.00 94.44 186 ASN A C 1
ATOM 1495 O O . ASN A 1 186 ? -3.601 1.610 15.964 1.00 94.44 186 ASN A O 1
ATOM 1499 N N . LEU A 1 187 ? -1.548 1.254 16.807 1.00 94.81 187 LEU A N 1
ATOM 1500 C CA . LEU A 1 187 ? -1.859 1.642 18.188 1.00 94.81 187 LEU A CA 1
ATOM 1501 C C . LEU A 1 187 ? -1.150 2.956 18.526 1.00 94.81 187 LEU A C 1
ATOM 1503 O O . LEU A 1 187 ? 0.077 3.015 18.619 1.00 94.81 187 LEU A O 1
ATOM 1507 N N . THR A 1 188 ? -1.917 4.030 18.677 1.00 92.50 188 THR A N 1
ATOM 1508 C CA . THR A 1 188 ? -1.379 5.369 18.949 1.00 92.50 188 THR A CA 1
ATOM 1509 C C . THR A 1 188 ? -0.770 5.464 20.348 1.00 92.50 188 THR A C 1
ATOM 1511 O O . THR A 1 188 ? -1.064 4.661 21.232 1.00 92.50 188 THR A O 1
ATOM 1514 N N . ASN A 1 189 ? 0.018 6.510 20.602 1.00 88.94 189 ASN A N 1
ATOM 1515 C CA . ASN A 1 189 ? 0.537 6.809 21.943 1.00 88.94 189 ASN A CA 1
ATOM 1516 C C . ASN A 1 189 ? -0.539 7.099 23.003 1.00 88.94 189 ASN A C 1
ATOM 1518 O O . ASN A 1 189 ? -0.217 7.179 24.184 1.00 88.94 189 ASN A O 1
ATOM 1522 N N . LYS A 1 190 ? -1.802 7.256 22.594 1.00 89.88 190 LYS A N 1
ATOM 1523 C CA . LYS A 1 190 ? -2.947 7.434 23.494 1.00 89.88 190 LYS A CA 1
ATOM 1524 C C . LYS A 1 190 ? -3.648 6.113 23.832 1.00 89.88 190 LYS A C 1
ATOM 1526 O O . LYS A 1 190 ? -4.706 6.138 24.445 1.00 89.88 190 LYS A O 1
ATOM 1531 N N . GLY A 1 191 ? -3.117 4.972 23.383 1.00 91.31 191 GLY A N 1
ATOM 1532 C CA . GLY A 1 191 ? -3.776 3.671 23.532 1.00 91.31 191 GLY A CA 1
ATOM 1533 C C . GLY A 1 191 ? -5.001 3.489 22.631 1.00 91.31 191 GLY A C 1
ATOM 1534 O O . GLY A 1 191 ? -5.744 2.532 22.804 1.00 91.31 191 GLY A O 1
ATOM 1535 N N . GLU A 1 192 ? -5.225 4.383 21.662 1.00 93.44 192 GLU A N 1
ATOM 1536 C CA . GLU A 1 192 ? -6.279 4.216 20.656 1.00 93.44 192 GLU A CA 1
ATOM 1537 C C . GLU A 1 192 ? -5.773 3.361 19.499 1.00 93.44 192 GLU A C 1
ATOM 1539 O O . GLU A 1 192 ? -4.742 3.689 18.900 1.00 93.44 192 GLU A O 1
ATOM 1544 N N . PHE A 1 193 ? -6.514 2.306 19.162 1.00 96.50 193 PHE A N 1
ATOM 1545 C CA . PHE A 1 193 ? -6.309 1.579 17.916 1.00 96.50 193 PHE A CA 1
ATOM 1546 C C . PHE A 1 193 ? -7.009 2.313 16.767 1.00 96.50 193 PHE A C 1
ATOM 1548 O O . PHE A 1 193 ? -8.138 2.773 16.920 1.00 96.50 193 PHE A O 1
ATOM 1555 N N . VAL A 1 194 ? -6.343 2.422 15.621 1.00 95.94 194 VAL A N 1
ATOM 1556 C CA . VAL A 1 194 ? -6.874 3.067 14.411 1.00 95.94 194 VAL A CA 1
ATOM 1557 C C . VAL A 1 194 ? -6.809 2.103 13.232 1.00 95.94 194 VAL A C 1
ATOM 1559 O O . VAL A 1 194 ? -5.849 1.348 13.114 1.00 95.94 194 VAL A O 1
ATOM 1562 N N . VAL A 1 195 ? -7.806 2.154 12.348 1.00 97.31 195 VAL A N 1
ATOM 1563 C CA . VAL A 1 195 ? -7.895 1.351 11.116 1.00 97.31 195 VAL A CA 1
ATOM 1564 C C . VAL A 1 195 ? -6.833 1.781 10.107 1.00 97.31 195 VAL A C 1
ATOM 1566 O O . VAL A 1 195 ? -6.126 0.936 9.558 1.00 97.31 195 VAL A O 1
ATOM 1569 N N . SER A 1 196 ? -6.688 3.092 9.880 1.00 95.38 196 SER A N 1
ATOM 1570 C CA . SER A 1 196 ? -5.727 3.635 8.914 1.00 95.38 196 SER A CA 1
ATOM 1571 C C . SER A 1 196 ? -4.846 4.731 9.519 1.00 95.38 196 SER A C 1
ATOM 1573 O O . SER A 1 196 ? -5.287 5.876 9.670 1.00 95.38 196 SER A O 1
ATOM 1575 N N . PRO A 1 197 ? -3.573 4.445 9.848 1.00 91.88 197 PRO A N 1
ATOM 1576 C CA . PRO A 1 197 ? -2.656 5.491 10.288 1.00 91.88 197 PRO A CA 1
ATOM 1577 C C . PRO A 1 197 ? -2.436 6.582 9.226 1.00 91.88 197 PRO A C 1
ATOM 1579 O O . PRO A 1 197 ? -2.297 7.751 9.590 1.00 91.88 197 PRO A O 1
ATOM 1582 N N . ARG A 1 198 ? -2.438 6.267 7.923 1.00 89.62 198 ARG A N 1
ATOM 1583 C CA . ARG A 1 198 ? -2.334 7.296 6.871 1.00 89.62 198 ARG A CA 1
ATOM 1584 C C . ARG A 1 198 ? -3.601 8.123 6.722 1.00 89.62 198 ARG A C 1
ATOM 1586 O O . ARG A 1 198 ? -3.493 9.336 6.527 1.00 89.62 198 ARG A O 1
ATOM 1593 N N . GLY A 1 199 ? -4.778 7.525 6.890 1.00 90.94 199 GLY A N 1
ATOM 1594 C CA . GLY A 1 199 ? -6.042 8.261 6.943 1.00 90.94 199 GLY A CA 1
ATOM 1595 C C . GLY A 1 199 ? -6.050 9.321 8.048 1.00 90.94 199 GLY A C 1
ATOM 1596 O O . GLY A 1 199 ? -6.422 10.467 7.807 1.00 90.94 199 GLY A O 1
ATOM 1597 N N . MET A 1 200 ? -5.507 8.993 9.226 1.00 89.50 200 MET A N 1
ATOM 1598 C CA . MET A 1 200 ? -5.363 9.931 10.350 1.00 89.50 200 MET A CA 1
ATOM 1599 C C . MET A 1 200 ? -4.532 11.176 10.016 1.00 89.50 200 MET A C 1
ATOM 1601 O O . MET A 1 200 ? -4.855 12.279 10.460 1.00 89.50 200 MET A O 1
ATOM 1605 N N . MET A 1 201 ? -3.465 11.001 9.237 1.00 85.19 201 MET A N 1
ATOM 1606 C CA . MET A 1 201 ? -2.525 12.072 8.887 1.00 85.19 201 MET A CA 1
ATOM 1607 C C . MET A 1 201 ? -2.925 12.825 7.613 1.00 85.19 201 MET A C 1
ATOM 1609 O O . MET A 1 201 ? -2.412 13.913 7.353 1.00 85.19 201 MET A O 1
ATOM 1613 N N . THR A 1 202 ? -3.857 12.280 6.827 1.00 85.06 202 THR A N 1
ATOM 1614 C CA . THR A 1 202 ? -4.362 12.911 5.605 1.00 85.06 202 THR A CA 1
ATOM 1615 C C . THR A 1 202 ? -5.234 14.111 5.962 1.00 85.06 202 THR A C 1
ATOM 1617 O O . THR A 1 202 ? -6.270 13.980 6.611 1.00 85.06 202 THR A O 1
ATOM 1620 N N . ASN A 1 203 ? -4.809 15.304 5.545 1.00 77.50 203 ASN A N 1
ATOM 1621 C CA . ASN A 1 203 ? -5.417 16.565 5.976 1.00 77.50 203 ASN A CA 1
ATOM 1622 C C . ASN A 1 203 ? -5.774 17.520 4.830 1.00 77.50 203 ASN A C 1
ATOM 1624 O O . ASN A 1 203 ? -6.333 18.583 5.090 1.00 77.50 203 ASN A O 1
ATOM 1628 N N . THR A 1 204 ? -5.509 17.148 3.575 1.00 71.69 204 THR A N 1
ATOM 1629 C CA . THR A 1 204 ? -5.945 17.919 2.407 1.00 71.69 204 THR A CA 1
ATOM 1630 C C . THR A 1 204 ? -6.461 17.018 1.287 1.00 71.69 204 THR A C 1
ATOM 1632 O O . THR A 1 204 ? -6.039 15.876 1.118 1.00 71.69 204 THR A O 1
ATOM 1635 N N . VAL A 1 205 ? -7.412 17.530 0.505 1.00 66.25 205 VAL A N 1
ATOM 1636 C CA . VAL A 1 205 ? -8.016 16.810 -0.629 1.00 66.25 205 VAL A CA 1
ATOM 1637 C C . VAL A 1 205 ? -7.243 17.060 -1.927 1.00 66.25 205 VAL A C 1
ATOM 1639 O O . VAL A 1 205 ? -7.246 16.198 -2.800 1.00 66.25 205 VAL A O 1
ATOM 1642 N N . ILE A 1 206 ? -6.575 18.215 -2.064 1.00 60.00 206 ILE A N 1
ATOM 1643 C CA . ILE A 1 206 ? -5.873 18.621 -3.290 1.00 60.00 206 ILE A CA 1
ATOM 1644 C C . ILE A 1 206 ? -4.532 19.255 -2.919 1.00 60.00 206 ILE A C 1
ATOM 1646 O O . ILE A 1 206 ? -4.491 20.340 -2.345 1.00 60.00 206 ILE A O 1
ATOM 1650 N N . ALA A 1 207 ? -3.441 18.613 -3.323 1.00 50.88 207 ALA A N 1
ATOM 1651 C CA . ALA A 1 207 ? -2.158 19.278 -3.492 1.00 50.88 207 ALA A CA 1
ATOM 1652 C C . ALA A 1 207 ? -2.019 19.662 -4.974 1.00 50.88 207 ALA A C 1
ATOM 1654 O O . ALA A 1 207 ? -2.110 18.810 -5.860 1.00 50.88 207 ALA A O 1
ATOM 1655 N N . GLY A 1 208 ? -1.798 20.947 -5.271 1.00 49.06 208 GLY A N 1
ATOM 1656 C CA . GLY A 1 208 ? -1.097 21.298 -6.509 1.00 49.06 208 GLY A CA 1
ATOM 1657 C C . GLY A 1 208 ? 0.317 20.700 -6.489 1.00 49.06 208 GLY A C 1
ATOM 1658 O O . GLY A 1 208 ? 0.749 20.187 -5.462 1.00 49.06 208 GLY A O 1
ATOM 1659 N N . SER A 1 209 ? 1.075 20.791 -7.581 1.00 44.00 209 SER A N 1
ATOM 1660 C CA . SER A 1 209 ? 2.461 20.287 -7.634 1.00 44.00 209 SER A CA 1
ATOM 1661 C C . SER A 1 209 ? 3.365 20.913 -6.543 1.00 44.00 209 SER A C 1
ATOM 1663 O O . SER A 1 209 ? 4.335 20.303 -6.113 1.00 44.00 209 SER A O 1
ATOM 1665 N N . ALA A 1 210 ? 2.970 22.079 -6.006 1.00 38.31 210 ALA A N 1
ATOM 1666 C CA . ALA A 1 210 ? 3.575 22.771 -4.861 1.00 38.31 210 ALA A CA 1
ATOM 1667 C C . ALA A 1 210 ? 3.064 22.324 -3.462 1.00 38.31 210 ALA A C 1
ATOM 1669 O O . ALA A 1 210 ? 3.459 22.889 -2.447 1.00 38.31 210 ALA A O 1
ATOM 1670 N N . GLY A 1 211 ? 2.169 21.335 -3.371 1.00 39.44 211 GLY A N 1
ATOM 1671 C CA . GLY A 1 211 ? 1.435 20.970 -2.148 1.00 39.44 211 GLY A CA 1
ATOM 1672 C C . GLY A 1 211 ? 2.171 20.055 -1.165 1.00 39.44 211 GLY A C 1
ATOM 1673 O O . GLY A 1 211 ? 1.529 19.443 -0.319 1.00 39.44 211 GLY A O 1
ATOM 1674 N N . ARG A 1 212 ? 3.506 19.975 -1.242 1.00 45.31 212 ARG A N 1
ATOM 1675 C CA . ARG A 1 212 ? 4.345 19.531 -0.112 1.00 45.31 212 ARG A CA 1
ATOM 1676 C C . ARG A 1 212 ? 4.866 20.739 0.683 1.00 45.31 212 ARG A C 1
ATOM 1678 O O . ARG A 1 212 ? 6.009 20.745 1.131 1.00 45.31 212 ARG A O 1
ATOM 1685 N N . ALA A 1 213 ? 4.044 21.778 0.854 1.00 39.16 213 ALA A N 1
ATOM 1686 C CA . ALA A 1 213 ? 4.275 22.733 1.933 1.00 39.16 213 ALA A CA 1
ATOM 1687 C C . ALA A 1 213 ? 4.276 21.956 3.265 1.00 39.16 213 ALA A C 1
ATOM 1689 O O . ALA A 1 213 ? 3.528 20.985 3.413 1.00 39.16 213 ALA A O 1
ATOM 1690 N N . HIS A 1 214 ? 5.158 22.329 4.197 1.00 44.44 214 HIS A N 1
ATOM 1691 C CA . HIS A 1 214 ? 5.368 21.596 5.450 1.00 44.44 214 HIS A CA 1
ATOM 1692 C C . HIS A 1 214 ? 4.029 21.277 6.143 1.00 44.44 214 HIS A C 1
ATOM 1694 O O . HIS A 1 214 ? 3.239 22.175 6.425 1.00 44.44 214 HIS A O 1
ATOM 1700 N N . GLY A 1 215 ? 3.768 19.988 6.389 1.00 55.22 215 GLY A N 1
ATOM 1701 C CA . GLY A 1 215 ? 2.603 19.514 7.146 1.00 55.22 215 GLY A CA 1
ATOM 1702 C C . GLY A 1 215 ? 1.345 19.145 6.345 1.00 55.22 215 GLY A C 1
ATOM 1703 O O . GLY A 1 215 ? 0.358 18.757 6.967 1.00 55.22 215 GLY A O 1
ATOM 1704 N N . GLN A 1 216 ? 1.330 19.223 5.007 1.00 62.53 216 GLN A N 1
ATOM 1705 C CA . GLN A 1 216 ? 0.180 18.775 4.197 1.00 62.53 216 GLN A CA 1
ATOM 1706 C C . GLN A 1 216 ? 0.343 17.338 3.672 1.00 62.53 216 GLN A C 1
ATOM 1708 O O . GLN A 1 216 ? 1.325 17.020 3.005 1.00 62.53 216 GLN A O 1
ATOM 1713 N N . THR A 1 217 ? -0.664 16.490 3.910 1.00 69.44 217 THR A N 1
ATOM 1714 C CA . THR A 1 217 ? -0.764 15.129 3.354 1.00 69.44 217 THR A CA 1
ATOM 1715 C C . THR A 1 217 ? -2.021 15.025 2.481 1.00 69.44 217 THR A C 1
ATOM 1717 O O . THR A 1 217 ? -3.131 15.025 3.031 1.00 69.44 217 THR A O 1
ATOM 1720 N N . PRO A 1 218 ? -1.888 14.972 1.138 1.00 80.56 218 PRO A N 1
ATOM 1721 C CA . PRO A 1 218 ? -3.029 14.925 0.230 1.00 80.56 218 PRO A CA 1
ATOM 1722 C C . PRO A 1 218 ? -3.662 13.535 0.114 1.00 80.56 218 PRO A C 1
ATOM 1724 O O . PRO A 1 218 ? -3.001 12.518 0.299 1.00 80.56 218 PRO A O 1
ATOM 1727 N N . LEU A 1 219 ? -4.937 13.494 -0.288 1.00 82.31 219 LEU A N 1
ATOM 1728 C CA . LEU A 1 219 ? -5.608 12.261 -0.721 1.00 82.31 219 LEU A CA 1
ATOM 1729 C C . LEU A 1 219 ? -4.940 11.652 -1.956 1.00 82.31 219 LEU A C 1
ATOM 1731 O O . LEU A 1 219 ? -4.544 10.486 -1.958 1.00 82.31 219 LEU A O 1
ATOM 1735 N N . ALA A 1 220 ? -4.855 12.459 -3.008 1.00 83.50 220 ALA A N 1
ATOM 1736 C CA . ALA A 1 220 ? -4.272 12.119 -4.291 1.00 83.50 220 ALA A CA 1
ATOM 1737 C C . ALA A 1 220 ? -3.890 13.406 -5.029 1.00 83.50 220 ALA A C 1
ATOM 1739 O O . ALA A 1 220 ? -4.424 14.485 -4.749 1.00 83.50 220 ALA A O 1
ATOM 1740 N N . PHE A 1 221 ? -2.996 13.297 -6.001 1.00 79.81 221 PHE A N 1
ATOM 1741 C CA . PHE A 1 221 ? -2.681 14.381 -6.918 1.00 79.81 221 PHE A CA 1
ATOM 1742 C C . PHE A 1 221 ? -2.367 13.843 -8.310 1.00 79.81 221 PHE A C 1
ATOM 1744 O O . PHE A 1 221 ? -1.962 12.698 -8.482 1.00 79.81 221 PHE A O 1
ATOM 1751 N N . ILE A 1 222 ? -2.569 14.686 -9.317 1.00 76.31 222 ILE A N 1
ATOM 1752 C CA . ILE A 1 222 ? -2.243 14.361 -10.707 1.00 76.31 222 ILE A CA 1
ATOM 1753 C C . ILE A 1 222 ? -0.997 15.155 -11.074 1.00 76.31 222 ILE A C 1
ATOM 1755 O O . ILE A 1 222 ? -1.011 16.394 -10.979 1.00 76.31 222 ILE A O 1
ATOM 1759 N N . ARG A 1 223 ? 0.063 14.437 -11.453 1.00 68.19 223 ARG A N 1
ATOM 1760 C CA . ARG A 1 223 ? 1.327 15.007 -11.934 1.00 68.19 223 ARG A CA 1
ATOM 1761 C C . ARG A 1 223 ? 1.163 15.527 -13.358 1.00 68.19 223 ARG A C 1
ATOM 1763 O O . ARG A 1 223 ? 0.464 14.905 -14.158 1.00 68.19 223 ARG A O 1
ATOM 1770 N N . ARG A 1 224 ? 1.774 16.677 -13.650 1.00 57.53 224 ARG A N 1
ATOM 1771 C CA . ARG A 1 224 ? 1.896 17.210 -15.015 1.00 57.53 224 ARG A CA 1
ATOM 1772 C C . ARG A 1 224 ? 3.162 16.659 -15.674 1.00 57.53 224 ARG A C 1
ATOM 1774 O O . ARG A 1 224 ? 4.129 16.371 -14.968 1.00 57.53 224 ARG A O 1
ATOM 1781 N N . ASP A 1 225 ? 3.170 16.563 -17.004 1.00 48.19 225 ASP A N 1
ATOM 1782 C CA . ASP A 1 225 ? 4.420 16.329 -17.745 1.00 48.19 225 ASP A CA 1
ATOM 1783 C C . ASP A 1 225 ? 5.398 17.457 -17.401 1.00 48.19 225 ASP A C 1
ATOM 1785 O O . ASP A 1 225 ? 5.021 18.632 -17.418 1.00 48.19 225 ASP A O 1
ATOM 1789 N N . GLY A 1 226 ? 6.633 17.106 -17.046 1.00 40.75 226 GLY A N 1
ATOM 1790 C CA . GLY A 1 226 ? 7.645 18.093 -16.666 1.00 40.75 226 GLY A CA 1
ATOM 1791 C C . GLY A 1 226 ? 7.525 18.656 -15.243 1.00 40.75 226 GLY A C 1
ATOM 1792 O O . GLY A 1 226 ? 8.267 19.582 -14.922 1.00 40.75 226 GLY A O 1
ATOM 1793 N N . ASP A 1 227 ? 6.682 18.098 -14.358 1.00 36.78 227 ASP A N 1
ATOM 1794 C CA . ASP A 1 227 ? 6.830 18.287 -12.900 1.00 36.78 227 ASP A CA 1
ATOM 1795 C C . ASP A 1 227 ? 8.093 17.532 -12.425 1.00 36.78 227 ASP A C 1
ATOM 1797 O O . ASP A 1 227 ? 8.036 16.515 -11.724 1.00 36.78 227 ASP A O 1
ATOM 1801 N N . VAL A 1 228 ? 9.256 18.020 -12.862 1.00 35.62 228 VAL A N 1
ATOM 1802 C CA . VAL A 1 228 ? 10.565 17.502 -12.493 1.00 35.62 228 VAL A CA 1
ATOM 1803 C C . VAL A 1 228 ? 10.872 18.037 -11.096 1.00 35.62 228 VAL A C 1
ATOM 1805 O O . VAL A 1 228 ? 11.278 19.184 -10.936 1.00 35.62 228 VAL A O 1
ATOM 1808 N N . ASN A 1 229 ? 10.689 17.222 -10.054 1.00 35.16 229 ASN A N 1
ATOM 1809 C CA . ASN A 1 229 ? 11.488 17.449 -8.850 1.00 35.16 229 ASN A CA 1
ATOM 1810 C C . ASN A 1 229 ? 12.907 17.087 -9.280 1.00 35.16 229 ASN A C 1
ATOM 1812 O O . ASN A 1 229 ? 13.177 15.915 -9.537 1.00 35.16 229 ASN A O 1
ATOM 1816 N N . THR A 1 230 ? 13.781 18.076 -9.414 1.00 30.88 230 THR A N 1
ATOM 1817 C CA . THR A 1 230 ? 15.118 17.963 -10.019 1.00 30.88 230 THR A CA 1
ATOM 1818 C C . THR A 1 230 ? 16.056 16.967 -9.319 1.00 30.88 230 THR A C 1
ATOM 1820 O O . THR A 1 230 ? 17.099 16.638 -9.867 1.00 30.88 230 THR A O 1
ATOM 1823 N N . GLU A 1 231 ? 15.653 16.400 -8.176 1.00 38.22 231 GLU A N 1
ATOM 1824 C CA . GLU A 1 231 ? 16.322 15.270 -7.507 1.00 38.22 231 GLU A CA 1
ATOM 1825 C C . GLU A 1 231 ? 15.558 13.927 -7.593 1.00 38.22 231 GLU A C 1
ATOM 1827 O O . GLU A 1 231 ? 16.133 12.866 -7.361 1.00 38.22 231 GLU A O 1
ATOM 1832 N N . ARG A 1 232 ? 14.256 13.936 -7.918 1.00 45.47 232 ARG A N 1
ATOM 1833 C CA . ARG A 1 232 ? 13.360 12.760 -7.850 1.00 45.47 232 ARG A CA 1
ATOM 1834 C C . ARG A 1 232 ? 13.017 12.151 -9.207 1.00 45.47 232 ARG A C 1
ATOM 1836 O O . ARG A 1 232 ? 12.704 10.963 -9.279 1.00 45.47 232 ARG A O 1
ATOM 1843 N N . SER A 1 233 ? 13.088 12.913 -10.288 1.00 39.28 233 SER A N 1
ATOM 1844 C CA . SER A 1 233 ? 12.755 12.445 -11.637 1.00 39.28 233 SER A CA 1
ATOM 1845 C C . SER A 1 233 ? 13.960 12.606 -12.552 1.00 39.28 233 SER A C 1
ATOM 1847 O O . SER A 1 233 ? 14.364 13.729 -12.846 1.00 39.28 233 SER A O 1
ATOM 1849 N N . SER A 1 234 ? 14.494 11.486 -13.047 1.00 38.56 234 SER A N 1
ATOM 1850 C CA . SER A 1 234 ? 15.148 11.480 -14.358 1.00 38.56 234 SER A CA 1
ATOM 1851 C C . SER A 1 234 ? 14.171 12.119 -15.350 1.00 38.56 234 SER A C 1
ATOM 1853 O O . SER A 1 234 ? 12.974 11.849 -15.266 1.00 38.56 234 SER A O 1
ATOM 1855 N N . SER A 1 235 ? 14.669 12.984 -16.223 1.00 37.12 235 SER A N 1
ATOM 1856 C CA . SER A 1 235 ? 13.999 13.925 -17.138 1.00 37.12 235 SER A CA 1
ATOM 1857 C C . SER A 1 235 ? 12.959 13.364 -18.137 1.00 37.12 235 SER A C 1
ATOM 1859 O O . SER A 1 235 ? 12.808 13.899 -19.230 1.00 37.12 235 SER A O 1
ATOM 1861 N N . SER A 1 236 ? 12.207 12.318 -17.798 1.00 42.78 236 SER A N 1
ATOM 1862 C CA . SER A 1 236 ? 11.273 11.643 -18.702 1.00 42.78 236 SER A CA 1
ATOM 1863 C C . SER A 1 236 ? 10.060 11.016 -18.007 1.00 42.78 236 SER A C 1
ATOM 1865 O O . SER A 1 236 ? 9.642 9.905 -18.329 1.00 42.78 236 SER A O 1
ATOM 1867 N N . ASP A 1 237 ? 9.405 11.772 -17.121 1.00 48.84 237 ASP A N 1
ATOM 1868 C CA . ASP A 1 237 ? 7.959 11.601 -16.880 1.00 48.84 237 ASP A CA 1
ATOM 1869 C C . ASP A 1 237 ? 7.178 12.113 -18.122 1.00 48.84 237 ASP A C 1
ATOM 1871 O O . ASP A 1 237 ? 6.283 12.948 -18.008 1.00 48.84 237 ASP A O 1
ATOM 1875 N N . VAL A 1 238 ? 7.561 11.678 -19.330 1.00 45.84 238 VAL A N 1
ATOM 1876 C CA . VAL A 1 238 ? 6.796 11.929 -20.555 1.00 45.84 238 VAL A CA 1
ATOM 1877 C C . VAL A 1 238 ? 5.760 10.819 -20.622 1.00 45.84 238 VAL A C 1
ATOM 1879 O O . VAL A 1 238 ? 6.073 9.669 -20.929 1.00 45.84 238 VAL A O 1
ATOM 1882 N N . CYS A 1 239 ? 4.538 11.136 -20.206 1.00 50.97 239 CYS A N 1
ATOM 1883 C CA . CYS A 1 239 ? 3.386 10.375 -20.663 1.00 50.97 239 CYS A CA 1
ATOM 1884 C C . CYS A 1 239 ? 3.053 10.865 -22.076 1.00 50.97 239 CYS A C 1
ATOM 1886 O O . CYS A 1 239 ? 3.259 12.045 -22.383 1.00 50.97 239 CYS A O 1
ATOM 1888 N N . GLU A 1 240 ? 2.508 9.989 -22.918 1.00 55.97 240 GLU A N 1
ATOM 1889 C CA . GLU A 1 240 ? 1.846 10.415 -24.152 1.00 55.97 240 GLU A CA 1
ATOM 1890 C C . GLU A 1 240 ? 0.905 11.603 -23.885 1.00 55.97 240 GLU A C 1
ATOM 1892 O O . GLU A 1 240 ? 0.345 11.745 -22.790 1.00 55.97 240 GLU A O 1
ATOM 1897 N N . ALA A 1 241 ? 0.719 12.466 -24.890 1.00 61.56 241 ALA A N 1
ATOM 1898 C CA . ALA A 1 241 ? -0.024 13.721 -24.752 1.00 61.56 241 ALA A CA 1
ATOM 1899 C C . ALA A 1 241 ? -1.434 13.559 -24.144 1.00 61.56 241 ALA A C 1
ATOM 1901 O O . ALA A 1 241 ? -1.927 14.504 -23.520 1.00 61.56 241 ALA A O 1
ATOM 1902 N N . ASP A 1 242 ? -2.022 12.366 -24.266 1.00 71.69 242 ASP A N 1
ATOM 1903 C CA . ASP A 1 242 ? -3.379 12.021 -23.847 1.00 71.69 242 ASP A CA 1
ATOM 1904 C C . ASP A 1 242 ? -3.480 11.401 -22.442 1.00 71.69 242 ASP A C 1
ATOM 1906 O O . ASP A 1 242 ? -4.590 11.170 -21.959 1.00 71.69 242 ASP A O 1
ATOM 1910 N N . TYR A 1 243 ? -2.367 11.174 -21.735 1.00 77.88 243 TYR A N 1
ATOM 1911 C CA . TYR A 1 243 ? -2.370 10.503 -20.428 1.00 77.88 243 TYR A CA 1
ATOM 1912 C C . TYR A 1 243 ? -1.679 11.305 -19.318 1.00 77.88 243 TYR A C 1
ATOM 1914 O O . TYR A 1 243 ? -0.810 12.148 -19.533 1.00 77.88 243 TYR A O 1
ATOM 1922 N N . ALA A 1 244 ? -2.087 11.075 -18.074 1.00 79.69 244 ALA A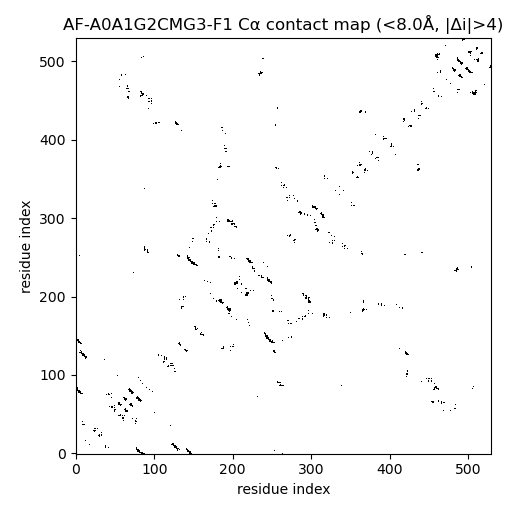 N 1
ATOM 1923 C CA . ALA A 1 244 ? -1.479 11.651 -16.880 1.00 79.69 244 ALA A CA 1
ATOM 1924 C C . ALA A 1 244 ? -1.248 10.583 -15.809 1.00 79.69 244 ALA A C 1
ATOM 1926 O O . ALA A 1 244 ? -1.906 9.544 -15.789 1.00 79.69 244 ALA A O 1
ATOM 1927 N N . ARG A 1 245 ? -0.341 10.871 -14.871 1.00 84.75 245 ARG A N 1
ATOM 1928 C CA . ARG A 1 245 ? -0.111 10.029 -13.694 1.00 84.75 245 ARG A CA 1
ATOM 1929 C C . ARG A 1 245 ? -0.891 10.564 -12.497 1.00 84.75 245 ARG A C 1
ATOM 1931 O O . ARG A 1 245 ? -0.560 11.618 -11.949 1.00 84.75 245 ARG A O 1
ATOM 1938 N N . LEU A 1 246 ? -1.913 9.823 -12.083 1.00 88.31 246 LEU A N 1
ATOM 1939 C CA . LEU A 1 246 ? -2.612 10.012 -10.816 1.00 88.31 246 LEU A CA 1
ATOM 1940 C C . LEU A 1 246 ? -1.866 9.241 -9.722 1.00 88.31 246 LEU A C 1
ATOM 1942 O O . LEU A 1 246 ? -1.758 8.018 -9.785 1.00 88.31 246 LEU A O 1
ATOM 1946 N N . GLN A 1 247 ? -1.383 9.956 -8.711 1.00 90.00 247 GLN A N 1
ATOM 1947 C CA . GLN A 1 247 ? -0.746 9.386 -7.530 1.00 90.00 247 GLN A CA 1
ATOM 1948 C C . GLN A 1 247 ? -1.696 9.488 -6.331 1.00 90.00 247 GLN A C 1
ATOM 1950 O O . GLN A 1 247 ? -2.105 10.586 -5.953 1.00 90.00 247 GLN A O 1
ATOM 1955 N N . VAL A 1 248 ? -2.054 8.356 -5.727 1.00 92.12 248 VAL A N 1
ATOM 1956 C CA . VAL A 1 248 ? -2.803 8.295 -4.464 1.00 92.12 248 VAL A CA 1
ATOM 1957 C C . VAL A 1 248 ? -1.810 8.266 -3.310 1.00 92.12 248 VAL A C 1
ATOM 1959 O O . VAL A 1 248 ? -0.881 7.465 -3.323 1.00 92.12 248 VAL A O 1
ATOM 1962 N N . CYS A 1 249 ? -2.009 9.128 -2.312 1.00 88.44 249 CYS A N 1
ATOM 1963 C CA . CYS A 1 249 ? -1.048 9.322 -1.221 1.00 88.44 249 CYS A CA 1
ATOM 1964 C C . CYS A 1 249 ? -1.572 8.930 0.159 1.00 88.44 249 CYS A C 1
ATOM 1966 O O . CYS A 1 249 ? -0.789 8.809 1.098 1.00 88.44 249 CYS A O 1
ATOM 1968 N N . CYS A 1 250 ? -2.880 8.736 0.301 1.00 89.81 250 CYS A N 1
ATOM 1969 C CA . CYS A 1 250 ? -3.522 8.435 1.581 1.00 89.81 250 CYS A CA 1
ATOM 1970 C C . CYS A 1 250 ? -3.496 6.949 1.975 1.00 89.81 250 CYS A C 1
ATOM 1972 O O . CYS A 1 250 ? -4.150 6.565 2.941 1.00 89.81 250 CYS A O 1
ATOM 1974 N N . SER A 1 251 ? -2.777 6.110 1.235 1.00 91.81 251 SER A N 1
ATOM 1975 C CA . SER A 1 251 ? -2.809 4.660 1.413 1.00 91.81 251 SER A CA 1
ATOM 1976 C C . SER A 1 251 ? -1.798 4.177 2.430 1.00 91.81 251 SER A C 1
ATOM 1978 O O . SER A 1 251 ? -0.673 4.672 2.486 1.00 91.81 251 SER A O 1
ATOM 1980 N N . ASP A 1 252 ? -2.189 3.160 3.191 1.00 93.31 252 ASP A N 1
ATOM 1981 C CA . ASP A 1 252 ? -1.268 2.427 4.043 1.00 93.31 252 ASP A CA 1
ATOM 1982 C C . ASP A 1 252 ? -0.451 1.395 3.247 1.00 93.31 252 ASP A C 1
ATOM 1984 O O . ASP A 1 252 ? -0.863 0.924 2.180 1.00 93.31 252 ASP A O 1
ATOM 1988 N N . GLY A 1 253 ? 0.717 1.052 3.789 1.00 90.88 253 GLY A N 1
ATOM 1989 C CA . GLY A 1 253 ? 1.567 -0.045 3.346 1.00 90.88 253 GLY A CA 1
ATOM 1990 C C . GLY A 1 253 ? 1.051 -1.333 3.963 1.00 90.88 253 GLY A C 1
ATOM 1991 O O . GLY A 1 253 ? 0.986 -1.443 5.186 1.00 90.88 253 GLY A O 1
ATOM 1992 N N . ASN A 1 254 ? 0.649 -2.278 3.115 1.00 92.12 254 ASN A N 1
ATOM 1993 C CA . ASN A 1 254 ? 0.018 -3.512 3.561 1.00 92.12 254 ASN A CA 1
ATOM 1994 C C . ASN A 1 254 ? 1.027 -4.662 3.622 1.00 92.12 254 ASN A C 1
ATOM 1996 O O . ASN A 1 254 ? 1.882 -4.809 2.745 1.00 92.12 254 ASN A O 1
ATOM 2000 N N . VAL A 1 255 ? 0.914 -5.492 4.657 1.00 90.31 255 VAL A N 1
ATOM 2001 C CA . VAL A 1 255 ? 1.599 -6.790 4.724 1.00 90.31 255 VAL A CA 1
ATOM 2002 C C . VAL A 1 255 ? 0.843 -7.804 3.873 1.00 90.31 255 VAL A C 1
ATOM 2004 O O . VAL A 1 255 ? 1.470 -8.557 3.134 1.00 90.31 255 VAL A O 1
ATOM 2007 N N . SER A 1 256 ? -0.489 -7.757 3.909 1.00 90.06 256 SER A N 1
ATOM 2008 C CA . SER A 1 256 ? -1.360 -8.553 3.048 1.00 90.06 256 SER A CA 1
ATOM 2009 C C . SER A 1 256 ? -1.250 -8.141 1.573 1.00 90.06 256 SER A C 1
ATOM 2011 O O . SER A 1 256 ? -1.654 -7.049 1.149 1.00 90.06 256 SER A O 1
ATOM 2013 N N . ASP A 1 257 ? -0.733 -9.047 0.748 1.00 88.62 257 ASP A N 1
ATOM 2014 C CA . ASP A 1 257 ? -0.666 -8.898 -0.706 1.00 88.62 257 ASP A CA 1
ATOM 2015 C C . ASP A 1 257 ? -2.064 -8.904 -1.344 1.00 88.62 257 ASP A C 1
ATOM 2017 O O . ASP A 1 257 ? -2.313 -8.133 -2.272 1.00 88.62 257 ASP A O 1
ATOM 2021 N N . ARG A 1 258 ? -3.019 -9.652 -0.770 1.00 90.94 258 ARG A N 1
ATOM 2022 C CA . ARG A 1 258 ? -4.434 -9.625 -1.179 1.00 90.94 258 ARG A CA 1
ATOM 2023 C C . ARG A 1 258 ? -5.069 -8.258 -0.940 1.00 90.94 258 ARG A C 1
ATOM 2025 O O . ARG A 1 258 ? -5.822 -7.786 -1.788 1.00 90.94 258 ARG A O 1
ATOM 2032 N N . GLN A 1 259 ? -4.754 -7.586 0.175 1.00 94.25 259 GLN A N 1
ATOM 2033 C CA . GLN A 1 259 ? -5.182 -6.194 0.376 1.00 94.25 259 GLN A CA 1
ATOM 2034 C C . GLN A 1 259 ? -4.546 -5.254 -0.641 1.00 94.25 259 GLN A C 1
ATOM 2036 O O . GLN A 1 259 ? -5.221 -4.348 -1.121 1.00 94.25 259 GLN A O 1
ATOM 2041 N N . THR A 1 260 ? -3.278 -5.468 -0.996 1.00 94.44 260 THR A N 1
ATOM 2042 C CA . THR A 1 260 ? -2.604 -4.669 -2.027 1.00 94.44 260 THR A CA 1
ATOM 2043 C C . THR A 1 260 ? -3.272 -4.844 -3.393 1.00 94.44 260 THR A C 1
ATOM 2045 O O . THR A 1 260 ? -3.592 -3.847 -4.040 1.00 94.44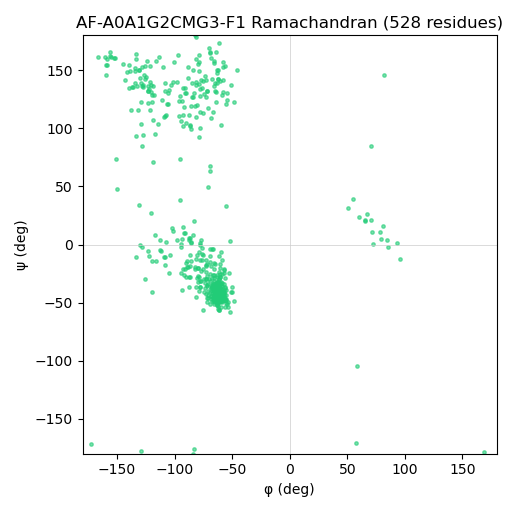 260 THR A O 1
ATOM 2048 N N . GLU A 1 261 ? -3.564 -6.079 -3.805 1.00 94.81 261 GLU A N 1
ATOM 2049 C CA . GLU A 1 261 ? -4.297 -6.381 -5.040 1.00 94.81 261 GLU A CA 1
ATOM 2050 C C . GLU A 1 261 ? -5.704 -5.762 -5.025 1.00 94.81 261 GLU A C 1
ATOM 2052 O O . GLU A 1 261 ? -6.081 -5.057 -5.962 1.00 94.81 261 GLU A O 1
ATOM 2057 N N . PHE A 1 262 ? -6.455 -5.945 -3.934 1.00 96.81 262 PHE A N 1
ATOM 2058 C CA . PHE A 1 262 ? -7.790 -5.371 -3.757 1.00 96.81 262 PHE A CA 1
ATOM 2059 C C . PHE A 1 262 ? -7.785 -3.840 -3.846 1.00 96.81 262 PHE A C 1
ATOM 2061 O O . PHE A 1 262 ? -8.595 -3.238 -4.559 1.00 96.81 262 PHE A O 1
ATOM 2068 N N . LYS A 1 263 ? -6.847 -3.208 -3.131 1.00 97.00 263 LYS A N 1
ATOM 2069 C CA . LYS A 1 263 ? -6.631 -1.759 -3.096 1.00 97.00 263 LYS A CA 1
ATOM 2070 C C . LYS A 1 263 ? -6.395 -1.216 -4.498 1.00 97.00 263 LYS A C 1
ATOM 2072 O O . LYS A 1 263 ? -7.043 -0.245 -4.881 1.00 97.00 263 LYS A O 1
ATOM 2077 N N . LEU A 1 264 ? -5.521 -1.862 -5.267 1.00 97.94 264 LEU A N 1
ATOM 2078 C CA . LEU A 1 264 ? -5.192 -1.440 -6.625 1.00 97.94 264 LEU A CA 1
ATOM 2079 C C . LEU A 1 264 ? -6.346 -1.681 -7.605 1.00 97.94 264 LEU A C 1
ATOM 2081 O O . LEU A 1 264 ? -6.724 -0.788 -8.364 1.00 97.94 264 LEU A O 1
ATOM 2085 N N . GLY A 1 265 ? -6.949 -2.868 -7.553 1.00 97.75 265 GLY A N 1
ATOM 2086 C CA . GLY A 1 265 ? -7.999 -3.284 -8.476 1.00 97.75 265 GLY A CA 1
ATOM 2087 C C . GLY A 1 265 ? -9.284 -2.472 -8.334 1.00 97.75 265 GLY A C 1
ATOM 2088 O O . GLY A 1 265 ? -9.799 -1.954 -9.323 1.00 97.75 265 GLY A O 1
ATOM 2089 N N . THR A 1 266 ? -9.799 -2.314 -7.110 1.00 98.50 266 THR A N 1
ATOM 2090 C CA . THR A 1 266 ? -11.037 -1.541 -6.881 1.00 98.50 266 THR A CA 1
ATOM 2091 C C . THR A 1 266 ? -10.873 -0.081 -7.285 1.00 98.50 266 THR A C 1
ATOM 2093 O O . THR A 1 266 ? -11.786 0.528 -7.841 1.00 98.50 266 THR A O 1
ATOM 2096 N N . THR A 1 267 ? -9.681 0.468 -7.071 1.00 98.38 267 THR A N 1
ATOM 2097 C CA . THR A 1 267 ? -9.333 1.830 -7.472 1.00 98.38 267 THR A CA 1
ATOM 2098 C C . THR A 1 267 ? -9.297 1.979 -8.983 1.00 98.38 267 THR A C 1
ATOM 2100 O O . THR A 1 267 ? -9.914 2.905 -9.502 1.00 98.38 267 THR A O 1
ATOM 2103 N N . ALA A 1 268 ? -8.654 1.052 -9.697 1.00 97.75 268 ALA A N 1
ATOM 2104 C CA . ALA A 1 268 ? -8.629 1.049 -11.156 1.00 97.75 268 ALA A CA 1
ATOM 2105 C C . ALA A 1 268 ? -10.042 0.947 -11.765 1.00 97.75 268 ALA A C 1
ATOM 2107 O O . ALA A 1 268 ? -10.359 1.697 -12.684 1.00 97.75 268 ALA A O 1
ATOM 2108 N N . ILE A 1 269 ? -10.926 0.116 -11.200 1.00 98.38 269 ILE A N 1
ATOM 2109 C CA . ILE A 1 269 ? -12.335 0.017 -11.630 1.00 98.38 269 ILE A CA 1
ATOM 2110 C C . ILE A 1 269 ? -13.071 1.352 -11.448 1.00 98.38 269 ILE A C 1
ATOM 2112 O O . ILE A 1 269 ? -13.787 1.802 -12.343 1.00 98.38 269 ILE A O 1
ATOM 2116 N N . VAL A 1 270 ? -12.900 2.012 -10.297 1.00 98.31 270 VAL A N 1
ATOM 2117 C CA . VAL A 1 270 ? -13.532 3.317 -10.046 1.00 98.31 270 VAL A CA 1
ATOM 2118 C C . VAL A 1 270 ? -12.996 4.386 -10.993 1.00 98.31 270 VAL A C 1
ATOM 2120 O O . VAL A 1 270 ? -13.785 5.183 -11.497 1.00 98.31 270 VAL A O 1
ATOM 2123 N N . LEU A 1 271 ? -11.691 4.394 -11.269 1.00 96.50 271 LEU A N 1
ATOM 2124 C CA . LEU A 1 271 ? -11.093 5.313 -12.237 1.00 96.50 271 LEU A CA 1
ATOM 2125 C C . LEU A 1 271 ? -11.652 5.084 -13.643 1.00 96.50 271 LEU A C 1
ATOM 2127 O O . LEU A 1 271 ? -12.113 6.050 -14.247 1.00 96.50 271 LEU A O 1
ATOM 2131 N N . ARG A 1 272 ? -11.755 3.829 -14.098 1.00 95.81 272 ARG A N 1
ATOM 2132 C CA . ARG A 1 272 ? -12.365 3.492 -15.393 1.00 95.81 272 ARG A CA 1
ATOM 2133 C C . ARG A 1 272 ? -13.805 4.000 -15.496 1.00 95.81 272 ARG A C 1
ATOM 2135 O O . ARG A 1 272 ? -14.160 4.640 -16.480 1.00 95.81 272 ARG A O 1
ATOM 2142 N N . MET A 1 273 ? -14.627 3.814 -14.458 1.00 97.62 273 MET A N 1
ATOM 2143 C CA . MET A 1 273 ? -15.990 4.373 -14.442 1.00 97.62 273 MET A CA 1
ATOM 2144 C C . MET A 1 273 ? -16.016 5.903 -14.589 1.00 97.62 273 MET A C 1
ATOM 2146 O O . MET A 1 273 ? -16.954 6.448 -15.172 1.00 97.62 273 MET A O 1
ATOM 2150 N N . ILE A 1 274 ? -15.036 6.611 -14.021 1.00 95.19 274 ILE A N 1
ATOM 2151 C CA . ILE A 1 274 ? -14.935 8.072 -14.137 1.00 95.19 274 ILE A CA 1
ATOM 2152 C C . ILE A 1 274 ? -14.495 8.461 -15.556 1.00 95.19 274 ILE A C 1
ATOM 2154 O O . ILE A 1 274 ? -15.054 9.392 -16.136 1.00 95.19 274 ILE A O 1
ATOM 2158 N N . GLU A 1 275 ? -13.526 7.749 -16.128 1.00 92.00 275 GLU A N 1
ATOM 2159 C CA . GLU A 1 275 ? -12.971 8.004 -17.464 1.00 92.00 275 GLU A CA 1
ATOM 2160 C C . GLU A 1 275 ? -13.969 7.780 -18.595 1.00 92.00 275 GLU A C 1
ATOM 2162 O O . GLU A 1 275 ? -14.009 8.584 -19.534 1.00 92.00 275 GLU A O 1
ATOM 2167 N N . GLU A 1 276 ? -14.813 6.759 -18.451 1.00 92.94 276 GLU A N 1
ATOM 2168 C CA . GLU A 1 276 ? -15.936 6.442 -19.342 1.00 92.94 276 GLU A CA 1
ATOM 2169 C C . GLU A 1 276 ? -17.159 7.347 -19.101 1.00 92.94 276 GLU A C 1
ATOM 2171 O O . GLU A 1 276 ? -18.211 7.186 -19.715 1.00 92.94 276 GLU A O 1
ATOM 2176 N N . GLY A 1 277 ? -17.069 8.300 -18.167 1.00 92.44 277 GLY A N 1
ATOM 2177 C CA . GLY A 1 277 ? -18.148 9.239 -17.855 1.00 92.44 277 GLY A CA 1
ATOM 2178 C C . GLY A 1 277 ? -19.338 8.634 -17.100 1.00 92.44 277 GLY A C 1
ATOM 2179 O O . GLY A 1 277 ? -20.264 9.366 -16.747 1.00 92.44 277 GLY A O 1
ATOM 2180 N N . TYR A 1 278 ? -19.312 7.336 -16.779 1.00 96.19 278 TYR A N 1
ATOM 2181 C CA . TYR A 1 278 ? -20.359 6.661 -16.003 1.00 96.19 278 TYR A CA 1
ATOM 2182 C C . TYR A 1 278 ? -20.476 7.217 -14.572 1.00 96.19 278 TYR A C 1
ATOM 2184 O O . TYR A 1 278 ? -21.567 7.280 -13.994 1.00 96.19 278 TYR A O 1
ATOM 2192 N N . LEU A 1 279 ? -19.352 7.656 -13.995 1.00 96.12 279 LEU A N 1
ATOM 2193 C CA . LEU A 1 279 ? -19.266 8.209 -12.645 1.00 96.12 279 LEU A CA 1
ATOM 2194 C C . LEU A 1 279 ? -18.780 9.668 -12.646 1.00 96.12 279 LEU A C 1
ATOM 2196 O O . LEU A 1 279 ? -17.682 9.983 -12.198 1.00 96.12 279 LEU A O 1
ATOM 2200 N N . ALA A 1 280 ? -19.629 10.587 -13.108 1.00 92.00 280 ALA A N 1
ATOM 2201 C CA . ALA A 1 280 ? -19.317 12.023 -13.145 1.00 92.00 280 ALA A CA 1
ATOM 2202 C C . ALA A 1 280 ? -19.392 12.738 -11.773 1.00 92.00 280 ALA A C 1
ATOM 2204 O O . ALA A 1 280 ? -18.831 13.820 -11.585 1.00 92.00 280 ALA A O 1
ATOM 2205 N N . SER A 1 281 ? -20.106 12.164 -10.800 1.00 93.50 281 SER A N 1
ATOM 2206 C CA . SER A 1 281 ? -20.300 12.723 -9.454 1.00 93.50 281 SER A CA 1
ATOM 2207 C C . SER A 1 281 ? -20.269 11.599 -8.420 1.00 93.50 281 SER A C 1
ATOM 2209 O O . SER A 1 281 ? -20.691 10.485 -8.747 1.00 93.50 281 SER A O 1
ATOM 2211 N N . PRO A 1 282 ? -19.789 11.841 -7.182 1.00 94.31 282 PRO A N 1
ATOM 2212 C CA . PRO A 1 282 ? -19.844 10.809 -6.158 1.00 94.31 282 PRO A CA 1
ATOM 2213 C C . PRO A 1 282 ? -21.303 10.437 -5.853 1.00 94.31 282 PRO A C 1
ATOM 2215 O O . PRO A 1 282 ? -22.180 11.300 -5.940 1.00 94.31 282 PRO A O 1
ATOM 2218 N N . PRO A 1 283 ? -21.573 9.184 -5.445 1.00 95.38 283 PRO A N 1
ATOM 2219 C CA . PRO A 1 283 ? -22.914 8.760 -5.053 1.00 95.38 283 PRO A CA 1
ATOM 2220 C C . PRO A 1 283 ? -23.425 9.522 -3.823 1.00 95.38 283 PRO A C 1
ATOM 2222 O O . PRO A 1 283 ? -24.629 9.684 -3.668 1.00 95.38 283 PRO A O 1
ATOM 2225 N N . VAL A 1 284 ? -22.515 10.007 -2.969 1.00 95.69 284 VAL A N 1
ATOM 2226 C CA . VAL A 1 284 ? -22.820 10.821 -1.787 1.00 95.69 284 VAL A CA 1
ATOM 2227 C C . VAL A 1 284 ? -21.827 11.974 -1.686 1.00 95.69 284 VAL A C 1
ATOM 2229 O O . VAL A 1 284 ? -20.612 11.798 -1.824 1.00 95.69 284 VAL A O 1
ATOM 2232 N N . HIS A 1 285 ? -22.343 13.166 -1.398 1.00 95.31 285 HIS A N 1
ATOM 2233 C CA . HIS A 1 285 ? -21.534 14.339 -1.099 1.00 95.31 285 HIS A CA 1
ATOM 2234 C C . HIS A 1 285 ? -21.317 14.456 0.412 1.00 95.31 285 HIS A C 1
ATOM 2236 O O . HIS A 1 285 ? -22.202 14.921 1.122 1.00 95.31 285 HIS A O 1
ATOM 2242 N N . LEU A 1 286 ? -20.138 14.063 0.897 1.00 95.31 286 LEU A N 1
ATOM 2243 C CA . LEU A 1 286 ? -19.745 14.254 2.300 1.00 95.31 286 LEU A CA 1
ATOM 2244 C C . LEU A 1 286 ? -19.692 15.749 2.657 1.00 95.31 286 LEU A C 1
ATOM 2246 O O . LEU A 1 286 ? -19.285 16.567 1.820 1.00 95.31 286 LEU A O 1
ATOM 2250 N N . ALA A 1 287 ? -20.106 16.091 3.880 1.00 95.56 287 ALA A N 1
ATOM 2251 C CA . ALA A 1 287 ? -20.099 17.462 4.387 1.00 95.56 287 ALA A CA 1
ATOM 2252 C C . ALA A 1 287 ? -18.666 18.013 4.425 1.00 95.56 287 ALA A C 1
ATOM 2254 O O . ALA A 1 287 ? -18.362 18.976 3.714 1.00 95.56 287 ALA A O 1
ATOM 2255 N N . ASP A 1 288 ? -17.780 17.306 5.131 1.00 92.44 288 ASP A N 1
ATOM 2256 C CA . ASP A 1 288 ? -16.343 17.560 5.171 1.00 92.44 288 ASP A CA 1
ATOM 2257 C C . ASP A 1 288 ? -15.558 16.270 4.879 1.00 92.44 288 ASP A C 1
ATOM 2259 O O . ASP A 1 288 ? -15.708 15.241 5.536 1.00 92.44 288 ASP A O 1
ATOM 2263 N N . ARG A 1 289 ? -14.714 16.311 3.843 1.00 91.00 289 ARG A N 1
ATOM 2264 C CA . ARG A 1 289 ? -13.930 15.150 3.392 1.00 91.00 289 ARG A CA 1
ATOM 2265 C C . ARG A 1 289 ? -12.727 14.862 4.287 1.00 91.00 289 ARG A C 1
ATOM 2267 O O . ARG A 1 289 ? -12.318 13.710 4.377 1.00 91.00 289 ARG A O 1
ATOM 2274 N N . ARG A 1 290 ? -12.135 15.888 4.897 1.00 89.44 290 ARG A N 1
ATOM 2275 C CA . ARG A 1 290 ? -10.995 15.745 5.806 1.00 89.44 290 ARG A CA 1
ATOM 2276 C C . ARG A 1 290 ? -11.465 15.117 7.111 1.00 89.44 290 ARG A C 1
ATOM 2278 O O . ARG A 1 290 ? -10.866 14.144 7.556 1.00 89.44 290 ARG A O 1
ATOM 2285 N N . GLU A 1 291 ? -12.535 15.643 7.695 1.00 93.00 291 GLU A N 1
ATOM 2286 C CA . GLU A 1 291 ? -13.112 15.079 8.916 1.00 93.00 291 GLU A CA 1
ATOM 2287 C C . GLU A 1 291 ? -13.587 13.651 8.675 1.00 93.00 291 GLU A C 1
ATOM 2289 O O . GLU A 1 291 ? -13.216 12.762 9.434 1.00 93.00 291 GLU A O 1
ATOM 2294 N N . ALA A 1 292 ? -14.282 13.394 7.561 1.00 95.62 292 ALA A N 1
ATOM 2295 C CA . ALA A 1 292 ? -14.694 12.041 7.207 1.00 95.62 292 ALA A CA 1
ATOM 2296 C C . ALA A 1 292 ? -13.504 11.084 7.017 1.00 95.62 292 ALA A C 1
ATOM 2298 O O . ALA A 1 292 ? -13.552 9.956 7.498 1.00 95.62 292 ALA A O 1
ATOM 2299 N N . MET A 1 293 ? -12.420 11.524 6.363 1.00 94.75 293 MET A N 1
ATOM 2300 C CA . MET A 1 293 ? -11.195 10.729 6.217 1.00 94.75 293 MET A CA 1
ATOM 2301 C C . MET A 1 293 ? -10.666 10.270 7.581 1.00 94.75 293 MET A C 1
ATOM 2303 O O . MET A 1 293 ? -10.468 9.074 7.794 1.00 94.75 293 MET A O 1
ATOM 2307 N N . GLN A 1 294 ? -10.512 11.202 8.523 1.00 94.38 294 GLN A N 1
ATOM 2308 C CA . GLN A 1 294 ? -9.982 10.900 9.851 1.00 94.38 294 GLN A CA 1
ATOM 2309 C C . GLN A 1 294 ? -10.987 10.171 10.758 1.00 94.38 294 GLN A C 1
ATOM 2311 O O . GLN A 1 294 ? -10.570 9.426 11.641 1.00 94.38 294 GLN A O 1
ATOM 2316 N N . ALA A 1 295 ? -12.292 10.388 10.588 1.00 96.69 295 ALA A N 1
ATOM 2317 C CA . ALA A 1 295 ? -13.334 9.691 11.341 1.00 96.69 295 ALA A CA 1
ATOM 2318 C C . ALA A 1 295 ? -13.331 8.198 10.994 1.00 96.69 295 ALA A C 1
ATOM 2320 O O . ALA A 1 295 ? -13.163 7.360 11.877 1.00 96.69 295 ALA A O 1
ATOM 2321 N N . VAL A 1 296 ? -13.362 7.870 9.698 1.00 97.81 296 VAL A N 1
ATOM 2322 C CA . VAL A 1 296 ? -13.272 6.479 9.225 1.00 97.81 296 VAL A CA 1
ATOM 2323 C C . VAL A 1 296 ? -11.947 5.833 9.634 1.00 97.81 296 VAL A C 1
ATOM 2325 O O . VAL A 1 296 ? -11.919 4.661 9.992 1.00 97.81 296 VAL A O 1
ATOM 2328 N N . ALA A 1 297 ? -10.848 6.591 9.636 1.00 96.44 297 ALA A N 1
ATOM 2329 C CA . ALA A 1 297 ? -9.547 6.080 10.056 1.00 96.44 297 ALA A CA 1
ATOM 2330 C C . ALA A 1 297 ? -9.516 5.595 11.519 1.00 96.44 297 ALA A C 1
ATOM 2332 O O . ALA A 1 297 ? -8.710 4.723 11.842 1.00 96.44 297 ALA A O 1
ATOM 2333 N N . ARG A 1 298 ? -10.358 6.154 12.403 1.00 96.38 298 ARG A N 1
ATOM 2334 C CA . ARG A 1 298 ? -10.452 5.788 13.832 1.00 96.38 298 ARG A CA 1
ATOM 2335 C C . ARG A 1 298 ? -11.506 4.724 14.118 1.00 96.38 298 ARG A C 1
ATOM 2337 O O . ARG A 1 298 ? -11.450 4.096 15.168 1.00 96.38 298 ARG A O 1
ATOM 2344 N N . ASP A 1 299 ? -12.468 4.563 13.221 1.00 97.06 299 ASP A N 1
ATOM 2345 C CA . ASP A 1 299 ? -13.655 3.753 13.453 1.00 97.06 299 ASP A CA 1
ATOM 2346 C C . ASP A 1 299 ? -13.367 2.254 13.287 1.00 97.06 299 ASP A C 1
ATOM 2348 O O . ASP A 1 299 ? -13.454 1.701 12.192 1.00 97.06 299 ASP A O 1
ATOM 2352 N N . THR A 1 300 ? -13.033 1.580 14.388 1.00 96.25 300 THR A N 1
ATOM 2353 C CA . THR A 1 300 ? -12.860 0.120 14.416 1.00 96.25 300 THR A CA 1
ATOM 2354 C C . THR A 1 300 ? -14.184 -0.646 14.451 1.00 96.25 300 THR A C 1
ATOM 2356 O O . THR A 1 300 ? -14.178 -1.856 14.214 1.00 96.25 300 THR A O 1
ATOM 2359 N N . THR A 1 301 ? -15.314 0.021 14.728 1.00 95.25 301 THR A N 1
ATOM 2360 C CA . THR A 1 301 ? -16.646 -0.605 14.785 1.00 95.25 301 THR A CA 1
ATOM 2361 C C . THR A 1 301 ? -17.361 -0.580 13.436 1.00 95.25 301 THR A C 1
ATOM 2363 O O . THR A 1 301 ? -18.289 -1.358 13.233 1.00 95.25 301 THR A O 1
ATOM 2366 N N . LEU A 1 302 ? -16.892 0.243 12.491 1.00 96.19 302 LEU A N 1
ATOM 2367 C CA . LEU A 1 302 ? -17.432 0.421 11.135 1.00 96.19 302 LEU A CA 1
ATOM 2368 C C . LEU A 1 302 ? -18.849 1.021 11.113 1.00 96.19 302 LEU A C 1
ATOM 2370 O O . LEU A 1 302 ? -19.591 0.865 10.137 1.00 96.19 302 LEU A O 1
ATOM 2374 N N . THR A 1 303 ? -19.230 1.697 12.196 1.00 96.62 303 THR A N 1
ATOM 2375 C CA . THR A 1 303 ? -20.575 2.241 12.422 1.00 96.62 303 THR A CA 1
ATOM 2376 C C . THR A 1 303 ? -20.625 3.764 12.434 1.00 96.62 303 THR A C 1
ATOM 2378 O O . THR A 1 303 ? -21.720 4.323 12.528 1.00 96.62 303 THR A O 1
ATOM 2381 N N . GLU A 1 304 ? -19.482 4.445 12.347 1.00 97.12 304 GLU A N 1
ATOM 2382 C CA . GLU A 1 304 ? -19.404 5.903 12.391 1.00 97.12 304 GLU A CA 1
ATOM 2383 C C . GLU A 1 304 ? -20.239 6.524 11.266 1.00 97.12 304 GLU A C 1
ATOM 2385 O O . GLU A 1 304 ? -20.130 6.155 10.091 1.00 97.12 304 GLU A O 1
ATOM 2390 N N . ARG A 1 305 ? -21.105 7.474 11.630 1.00 97.94 305 ARG A N 1
ATOM 2391 C CA . ARG A 1 305 ? -22.038 8.128 10.707 1.00 97.94 305 ARG A CA 1
ATOM 2392 C C . ARG A 1 305 ? -21.423 9.423 10.195 1.00 97.94 305 ARG A C 1
ATOM 2394 O O . ARG A 1 305 ? -21.387 10.428 10.890 1.00 97.94 305 ARG A O 1
ATOM 2401 N N . LEU A 1 306 ? -20.988 9.407 8.942 1.00 97.88 306 LEU A N 1
ATOM 2402 C CA . LEU A 1 306 ? -20.357 10.538 8.270 1.00 97.88 306 LEU A CA 1
ATOM 2403 C C . LEU A 1 306 ? -21.427 11.519 7.771 1.00 97.88 306 LEU A C 1
ATOM 2405 O O . LEU A 1 306 ? -22.243 11.123 6.928 1.00 97.88 306 LEU A O 1
ATOM 2409 N N . PRO A 1 307 ? -21.427 12.788 8.216 1.00 97.94 307 PRO A N 1
ATOM 2410 C CA . PRO A 1 307 ? -22.392 13.776 7.753 1.00 97.94 307 PRO A CA 1
ATOM 2411 C C . PRO A 1 307 ? -22.272 14.043 6.249 1.00 97.94 307 PRO A C 1
ATOM 2413 O O . PRO A 1 307 ? -21.178 14.117 5.676 1.00 97.94 307 PRO A O 1
ATOM 2416 N N . THR A 1 308 ? -23.412 14.237 5.599 1.00 97.44 308 THR A N 1
ATOM 2417 C CA . THR A 1 308 ? -23.514 14.539 4.170 1.00 97.44 308 THR A CA 1
ATOM 2418 C C . THR A 1 308 ? -24.060 15.944 3.944 1.00 97.44 308 THR A C 1
ATOM 2420 O O . THR A 1 308 ? -24.685 16.546 4.813 1.00 97.44 308 THR A O 1
ATOM 2423 N N . ARG A 1 309 ? -23.855 16.484 2.742 1.00 95.81 309 ARG A N 1
ATOM 2424 C CA . ARG A 1 309 ? -24.379 17.800 2.354 1.00 95.81 309 ARG A CA 1
ATOM 2425 C C . ARG A 1 309 ? -25.901 17.841 2.205 1.00 95.81 309 ARG A C 1
ATOM 2427 O O . ARG A 1 309 ? -26.435 18.941 2.144 1.00 95.81 309 ARG A O 1
ATOM 2434 N N . SER A 1 310 ? -26.584 16.694 2.119 1.00 93.31 310 SER A N 1
ATOM 2435 C CA . SER A 1 310 ? -28.054 16.647 2.109 1.00 93.31 310 SER A CA 1
ATOM 2436 C C . SER A 1 310 ? -28.667 16.766 3.507 1.00 93.31 310 SER A C 1
ATOM 2438 O O . SER A 1 310 ? -29.876 16.927 3.606 1.00 93.31 310 SER A O 1
ATOM 2440 N N . GLY A 1 311 ? -27.856 16.713 4.571 1.00 91.69 311 GLY A N 1
ATOM 2441 C CA . GLY A 1 311 ? -28.321 16.684 5.962 1.00 91.69 311 GLY A CA 1
ATOM 2442 C C . GLY A 1 311 ? -28.425 15.273 6.550 1.00 91.69 311 GLY A C 1
ATOM 2443 O O . GLY A 1 311 ? -28.509 15.134 7.766 1.00 91.69 311 GLY A O 1
ATOM 2444 N N . ASP A 1 312 ? -28.340 14.233 5.717 1.00 94.31 312 ASP A N 1
ATOM 2445 C CA . ASP A 1 312 ? -28.278 12.837 6.164 1.00 94.31 312 ASP A CA 1
ATOM 2446 C C . ASP A 1 312 ? -26.854 12.445 6.596 1.00 94.31 312 ASP A C 1
ATOM 2448 O O . ASP A 1 312 ? -25.902 13.219 6.451 1.00 94.31 312 ASP A O 1
ATOM 2452 N N . ALA A 1 313 ? -26.673 11.202 7.049 1.00 97.38 313 ALA A N 1
ATOM 2453 C CA . ALA A 1 313 ? -25.359 10.626 7.329 1.00 97.38 313 ALA A CA 1
ATOM 2454 C C . ALA A 1 313 ? -25.225 9.207 6.763 1.00 97.38 313 ALA A C 1
ATOM 2456 O O . ALA A 1 313 ? -26.223 8.492 6.675 1.00 97.38 313 ALA A O 1
ATOM 2457 N N . VAL A 1 314 ? -24.004 8.780 6.431 1.00 98.12 314 VAL A N 1
ATOM 2458 C CA . VAL A 1 314 ? -23.705 7.432 5.899 1.00 98.12 314 VAL A CA 1
ATOM 2459 C C . VAL A 1 314 ? -22.497 6.825 6.602 1.00 98.12 314 VAL A C 1
ATOM 2461 O O . VAL A 1 314 ? -21.582 7.557 6.969 1.00 98.12 314 VAL A O 1
ATOM 2464 N N . THR A 1 315 ? -22.434 5.506 6.750 1.00 98.50 315 THR A N 1
ATOM 2465 C CA . THR A 1 315 ? -21.191 4.840 7.174 1.00 98.50 315 THR A CA 1
ATOM 2466 C C . THR A 1 315 ? -20.206 4.697 6.014 1.00 98.50 315 THR A C 1
ATOM 2468 O O . THR A 1 315 ? -20.569 4.784 4.834 1.00 98.50 315 THR A O 1
ATOM 2471 N N . ALA A 1 316 ? -18.936 4.429 6.332 1.00 97.75 316 ALA A N 1
ATOM 2472 C CA . ALA A 1 316 ? -17.929 4.111 5.320 1.00 97.75 316 ALA A CA 1
ATOM 2473 C C . ALA A 1 316 ? -18.330 2.896 4.465 1.00 97.75 316 ALA A C 1
ATOM 2475 O O . ALA A 1 316 ? -18.183 2.931 3.243 1.00 97.75 316 ALA A O 1
ATOM 2476 N N . LEU A 1 317 ? -18.881 1.848 5.091 1.00 97.81 317 LEU A N 1
ATOM 2477 C CA . LEU A 1 317 ? -19.335 0.644 4.392 1.00 97.81 317 LEU A CA 1
ATOM 2478 C C . LEU A 1 317 ? -20.550 0.920 3.500 1.00 97.81 317 LEU A C 1
ATOM 2480 O O . LEU A 1 317 ? -20.579 0.451 2.363 1.00 97.81 317 LEU A O 1
ATOM 2484 N N . GLU A 1 318 ? -21.525 1.705 3.969 1.00 97.88 318 GLU A N 1
ATOM 2485 C CA . GLU A 1 318 ? -22.682 2.121 3.162 1.00 97.88 318 GLU A CA 1
ATOM 2486 C C . GLU A 1 318 ? -22.232 2.913 1.928 1.00 97.88 318 GLU A C 1
ATOM 2488 O O . GLU A 1 318 ? -22.647 2.609 0.808 1.00 97.88 318 GLU A O 1
ATOM 2493 N N . LEU A 1 319 ? -21.326 3.880 2.108 1.00 98.06 319 LEU A N 1
ATOM 2494 C CA . LEU A 1 319 ? -20.765 4.658 1.007 1.00 98.06 319 LEU A CA 1
ATOM 2495 C C . LEU A 1 319 ? -20.011 3.771 0.011 1.00 98.06 319 LEU A C 1
ATOM 2497 O O . LEU A 1 319 ? -20.221 3.882 -1.197 1.00 98.06 319 LEU A O 1
ATOM 2501 N N . ASN A 1 320 ? -19.159 2.870 0.500 1.00 98.12 320 ASN A N 1
ATOM 2502 C CA . ASN A 1 320 ? -18.391 1.971 -0.354 1.00 98.12 320 ASN A CA 1
ATOM 2503 C C . ASN A 1 320 ? -19.303 1.012 -1.143 1.00 98.12 320 ASN A C 1
ATOM 2505 O O . ASN A 1 320 ? -19.089 0.797 -2.338 1.00 98.12 320 ASN A O 1
ATOM 2509 N N . ARG A 1 321 ? -20.393 0.533 -0.526 1.00 98.06 321 ARG A N 1
ATOM 2510 C CA . ARG A 1 321 ? -21.427 -0.273 -1.193 1.00 98.06 321 ARG A CA 1
ATOM 2511 C C . ARG A 1 321 ? -22.042 0.450 -2.387 1.00 98.06 321 ARG A C 1
ATOM 2513 O O . ARG A 1 321 ? -22.308 -0.180 -3.408 1.00 98.06 321 ARG A O 1
ATOM 2520 N N . LEU A 1 322 ? -22.270 1.761 -2.288 1.00 98.25 322 LEU A N 1
ATOM 2521 C CA . LEU A 1 322 ? -22.809 2.545 -3.404 1.00 98.25 322 LEU A CA 1
ATOM 2522 C C . LEU A 1 322 ? -21.840 2.578 -4.596 1.00 98.25 322 LEU A C 1
ATOM 2524 O O . LEU A 1 322 ? -22.295 2.472 -5.735 1.00 98.25 322 LEU A O 1
ATOM 2528 N N . TYR A 1 323 ? -20.525 2.656 -4.356 1.00 98.62 323 TYR A N 1
ATOM 2529 C CA . TYR A 1 323 ? -19.522 2.516 -5.422 1.00 98.62 323 TYR A CA 1
ATOM 2530 C C . TYR A 1 323 ? -19.515 1.109 -6.021 1.00 98.62 323 TYR A C 1
ATOM 2532 O O . TYR A 1 323 ? -19.526 0.985 -7.243 1.00 98.62 323 TYR A O 1
ATOM 2540 N N . PHE A 1 324 ? -19.573 0.062 -5.194 1.00 98.50 324 PHE A N 1
ATOM 2541 C CA . PHE A 1 324 ? -19.666 -1.320 -5.675 1.00 98.50 324 PHE A CA 1
ATOM 2542 C C . PHE A 1 324 ? -20.898 -1.535 -6.570 1.00 98.50 324 PHE A C 1
ATOM 2544 O O . PHE A 1 324 ? -20.793 -2.091 -7.661 1.00 98.50 324 PHE A O 1
ATOM 2551 N N . LEU A 1 325 ? -22.073 -1.045 -6.158 1.00 98.38 325 LEU A N 1
ATOM 2552 C CA . LEU A 1 325 ? -23.303 -1.157 -6.949 1.00 98.38 325 LEU A CA 1
ATOM 2553 C C . LEU A 1 325 ? -23.222 -0.375 -8.267 1.00 98.38 325 LEU A C 1
ATOM 2555 O O . LEU A 1 325 ? -23.760 -0.831 -9.277 1.00 98.38 325 LEU A O 1
ATOM 2559 N N . LYS A 1 326 ? -22.547 0.781 -8.275 1.00 98.56 326 LYS A N 1
ATOM 2560 C CA . LYS A 1 326 ? -22.243 1.526 -9.504 1.00 98.56 326 LYS A CA 1
ATOM 2561 C C . LYS A 1 326 ? -21.320 0.723 -10.422 1.00 98.56 326 LYS A C 1
ATOM 2563 O O . LYS A 1 326 ? -21.647 0.601 -11.595 1.00 98.56 326 LYS A O 1
ATOM 2568 N N . ALA A 1 327 ? -20.254 0.124 -9.892 1.00 98.38 327 ALA A N 1
ATOM 2569 C CA . ALA A 1 327 ? -19.345 -0.729 -10.659 1.00 98.38 327 ALA A CA 1
ATOM 2570 C C . ALA A 1 327 ? -20.065 -1.946 -11.249 1.00 98.38 327 ALA A C 1
ATOM 2572 O O . ALA A 1 327 ? -19.925 -2.236 -12.432 1.00 98.38 327 ALA A O 1
ATOM 2573 N N . ARG A 1 328 ? -20.921 -2.608 -10.466 1.00 98.00 328 ARG A N 1
ATOM 2574 C CA . ARG A 1 328 ? -21.718 -3.740 -10.949 1.00 98.00 328 ARG A CA 1
ATOM 2575 C C . ARG A 1 328 ? -22.602 -3.351 -12.136 1.00 98.00 328 ARG A C 1
ATOM 2577 O O . ARG A 1 328 ? -22.574 -4.037 -13.146 1.00 98.00 328 ARG A O 1
ATOM 2584 N N . ARG A 1 329 ? -23.323 -2.228 -12.039 1.00 98.25 329 ARG A N 1
ATOM 2585 C CA . ARG A 1 329 ? -24.158 -1.713 -13.140 1.00 98.25 329 ARG A CA 1
ATOM 2586 C C . ARG A 1 329 ? -23.340 -1.236 -14.338 1.00 98.25 329 ARG A C 1
ATOM 2588 O O . ARG A 1 329 ? -23.775 -1.382 -15.470 1.00 98.25 329 ARG A O 1
ATOM 2595 N N . PHE A 1 330 ? -22.165 -0.658 -14.105 1.00 98.38 330 PHE A N 1
ATOM 2596 C CA . PHE A 1 330 ? -21.244 -0.290 -15.176 1.00 98.38 330 PHE A CA 1
ATOM 2597 C C . PHE A 1 330 ? -20.858 -1.517 -16.014 1.00 98.38 330 PHE A C 1
ATOM 2599 O O . PHE A 1 330 ? -20.893 -1.446 -17.241 1.00 98.38 330 PHE A O 1
ATOM 2606 N N . PHE A 1 331 ? -20.584 -2.650 -15.363 1.00 98.31 331 PHE A N 1
ATOM 2607 C CA . PHE A 1 331 ? -20.225 -3.902 -16.032 1.00 98.31 331 PHE A CA 1
ATOM 2608 C C . PHE A 1 331 ? -21.405 -4.694 -16.622 1.00 98.31 331 PHE A C 1
ATOM 2610 O O . PHE A 1 331 ? -21.181 -5.665 -17.336 1.00 98.31 331 PHE A O 1
ATOM 2617 N N . GLU A 1 332 ? -22.656 -4.283 -16.387 1.00 96.69 332 GLU A N 1
ATOM 2618 C CA . GLU A 1 332 ? -23.812 -4.830 -17.121 1.00 96.69 332 GLU A CA 1
ATOM 2619 C C . GLU A 1 332 ? -23.802 -4.388 -18.597 1.00 96.69 332 GLU A C 1
ATOM 2621 O O . GLU A 1 332 ? -24.357 -5.075 -19.450 1.00 96.69 332 GLU A O 1
ATOM 2626 N N . ILE A 1 333 ? -23.163 -3.250 -18.899 1.00 96.00 333 ILE A N 1
ATOM 2627 C CA . ILE A 1 333 ? -23.124 -2.647 -20.243 1.00 96.00 333 ILE A CA 1
ATOM 2628 C C . ILE A 1 333 ? -21.702 -2.448 -20.790 1.00 96.00 333 ILE A C 1
ATOM 2630 O O . ILE A 1 333 ? -21.545 -2.137 -21.967 1.00 96.00 333 ILE A O 1
ATOM 2634 N N . ASN A 1 334 ? -20.669 -2.636 -19.964 1.00 95.88 334 ASN A N 1
ATOM 2635 C CA . ASN A 1 334 ? -19.266 -2.587 -20.372 1.00 95.88 334 ASN A CA 1
ATOM 2636 C C . ASN A 1 334 ? -18.601 -3.937 -20.084 1.00 95.88 334 ASN A C 1
ATOM 2638 O O . ASN A 1 334 ? -18.681 -4.411 -18.950 1.00 95.88 334 ASN A O 1
ATOM 2642 N N . PRO A 1 335 ? -17.910 -4.556 -21.052 1.00 94.81 335 PRO A N 1
ATOM 2643 C CA . PRO A 1 335 ? -17.230 -5.819 -20.810 1.00 94.81 335 PRO A CA 1
ATOM 2644 C C . PRO A 1 335 ? -16.093 -5.651 -19.794 1.00 94.81 335 PRO A C 1
ATOM 2646 O O . PRO A 1 335 ? -15.328 -4.676 -19.831 1.00 94.81 335 PRO A O 1
ATOM 2649 N N . MET A 1 336 ? -15.982 -6.635 -18.902 1.00 95.06 336 MET A N 1
ATOM 2650 C CA . MET A 1 336 ? -14.856 -6.756 -17.981 1.00 95.06 336 MET A CA 1
ATOM 2651 C C . MET A 1 336 ? -13.589 -7.202 -18.726 1.00 95.06 336 MET A C 1
ATOM 2653 O O . MET A 1 336 ? -13.630 -8.069 -19.598 1.00 95.06 336 MET A O 1
ATOM 2657 N N . HIS A 1 337 ? -12.451 -6.647 -18.336 1.00 89.00 337 HIS A N 1
ATOM 2658 C CA . HIS A 1 337 ? -11.114 -7.140 -18.635 1.00 89.00 337 HIS A CA 1
ATOM 2659 C C . HIS A 1 337 ? -10.739 -8.269 -17.664 1.00 89.00 337 HIS A C 1
ATOM 2661 O O . HIS A 1 337 ? -11.308 -8.390 -16.578 1.00 89.00 337 HIS A O 1
ATOM 2667 N N . GLY A 1 338 ? -9.755 -9.094 -18.037 1.00 87.12 338 GLY A N 1
ATOM 2668 C CA . GLY A 1 338 ? -9.500 -10.396 -17.402 1.00 87.12 338 GLY A CA 1
ATOM 2669 C C . GLY A 1 338 ? -9.408 -10.409 -15.867 1.00 87.12 338 GLY A C 1
ATOM 2670 O O . GLY A 1 338 ? -9.894 -11.346 -15.242 1.00 87.12 338 GLY A O 1
ATOM 2671 N N . TRP A 1 339 ? -8.839 -9.375 -15.239 1.00 94.25 339 TRP A N 1
ATOM 2672 C CA . TRP A 1 339 ? -8.675 -9.311 -13.779 1.00 94.25 339 TRP A CA 1
ATOM 2673 C C . TRP A 1 339 ? -9.867 -8.678 -13.035 1.00 94.25 339 TRP A C 1
ATOM 2675 O O . TRP A 1 339 ? -10.020 -8.886 -11.830 1.00 94.25 339 TRP A O 1
ATOM 2685 N N . GLU A 1 340 ? -10.730 -7.918 -13.715 1.00 97.06 340 GLU A N 1
ATOM 2686 C CA . GLU A 1 340 ? -11.789 -7.125 -13.071 1.00 97.06 340 GLU A CA 1
ATOM 2687 C C . GLU A 1 340 ? -12.869 -8.006 -12.437 1.00 97.06 340 GLU A C 1
ATOM 2689 O O . GLU A 1 340 ? -13.364 -7.683 -11.358 1.00 97.06 340 GLU A O 1
ATOM 2694 N N . ALA A 1 341 ? -13.184 -9.151 -13.049 1.00 96.62 341 ALA A N 1
ATOM 2695 C CA . ALA A 1 341 ? -14.152 -10.103 -12.507 1.00 96.62 341 ALA A CA 1
ATOM 2696 C C . ALA A 1 341 ? -13.728 -10.636 -11.127 1.00 96.62 341 ALA A C 1
ATOM 2698 O O . ALA A 1 341 ? -14.541 -10.686 -10.202 1.00 96.62 341 ALA A O 1
ATOM 2699 N N . GLY A 1 342 ? -12.442 -10.970 -10.967 1.00 95.94 342 GLY A N 1
ATOM 2700 C CA . GLY A 1 342 ? -11.886 -11.426 -9.691 1.00 95.94 342 GLY A CA 1
ATOM 2701 C C . GLY A 1 342 ? -11.955 -10.343 -8.615 1.00 95.94 342 GLY A C 1
ATOM 2702 O O . GLY A 1 342 ? -12.381 -10.609 -7.492 1.00 95.94 342 GLY A O 1
ATOM 2703 N N . ILE A 1 343 ? -11.623 -9.099 -8.972 1.00 97.75 343 ILE A N 1
ATOM 2704 C CA . ILE A 1 343 ? -11.721 -7.955 -8.057 1.00 97.75 343 ILE A CA 1
ATOM 2705 C C . ILE A 1 343 ? -13.172 -7.663 -7.669 1.00 97.75 343 ILE A C 1
ATOM 2707 O O . ILE A 1 343 ? -13.443 -7.405 -6.499 1.00 97.75 343 ILE A O 1
ATOM 2711 N N . MET A 1 344 ? -14.115 -7.719 -8.611 1.00 98.25 344 MET A N 1
ATOM 2712 C CA . MET A 1 344 ? -15.537 -7.501 -8.328 1.00 98.25 344 MET A CA 1
ATOM 2713 C C . MET A 1 344 ? -16.104 -8.568 -7.390 1.00 98.25 344 MET A C 1
ATOM 2715 O O . MET A 1 344 ? -16.836 -8.226 -6.459 1.00 98.25 344 MET A O 1
ATOM 2719 N N . ALA A 1 345 ? -15.733 -9.836 -7.585 1.00 97.38 345 ALA A N 1
ATOM 2720 C CA . ALA A 1 345 ? -16.102 -10.918 -6.676 1.00 97.38 345 ALA A CA 1
ATOM 2721 C C . ALA A 1 345 ? -15.516 -10.697 -5.271 1.00 97.38 345 ALA A C 1
ATOM 2723 O O . ALA A 1 345 ? -16.241 -10.785 -4.279 1.00 97.38 345 ALA A O 1
ATOM 2724 N N . LEU A 1 346 ? -14.234 -10.324 -5.188 1.00 96.38 346 LEU A N 1
ATOM 2725 C CA . LEU A 1 346 ? -13.558 -10.031 -3.923 1.00 96.38 346 LEU A CA 1
ATOM 2726 C C . LEU A 1 346 ? -14.187 -8.829 -3.200 1.00 96.38 346 LEU A C 1
ATOM 2728 O O . LEU A 1 346 ? -14.361 -8.854 -1.983 1.00 96.38 346 LEU A O 1
ATOM 2732 N N . TRP A 1 347 ? -14.583 -7.793 -3.944 1.00 98.19 347 TRP A N 1
ATOM 2733 C CA . TRP A 1 347 ? -15.265 -6.613 -3.406 1.00 98.19 347 TRP A CA 1
ATOM 2734 C C . TRP A 1 347 ? -16.617 -6.965 -2.813 1.00 98.19 347 TRP A C 1
ATOM 2736 O O . TRP A 1 347 ? -16.918 -6.558 -1.689 1.00 98.19 347 TRP A O 1
ATOM 2746 N N . GLU A 1 348 ? -17.400 -7.782 -3.508 1.00 97.69 348 GLU A N 1
ATOM 2747 C CA . GLU A 1 348 ? -18.672 -8.253 -2.981 1.00 97.69 348 GLU A CA 1
ATOM 2748 C C . GLU A 1 348 ? -18.491 -9.109 -1.716 1.00 97.69 348 GLU A C 1
ATOM 2750 O O . GLU A 1 348 ? -19.196 -8.913 -0.722 1.00 97.69 348 GLU A O 1
ATOM 2755 N N . GLU A 1 349 ? -17.527 -10.033 -1.734 1.00 96.88 349 GLU A N 1
ATOM 2756 C CA . GLU A 1 349 ? -17.204 -10.910 -0.610 1.00 96.88 349 GLU A CA 1
ATOM 2757 C C . GLU A 1 349 ? -16.794 -10.108 0.629 1.00 96.88 349 GLU A C 1
ATOM 2759 O O . GLU A 1 349 ? -17.375 -10.277 1.704 1.00 96.88 349 GLU A O 1
ATOM 2764 N N . TRP A 1 350 ? -15.808 -9.220 0.492 1.00 97.00 350 TRP A N 1
ATOM 2765 C CA . TRP A 1 350 ? -15.271 -8.459 1.617 1.00 97.00 350 TRP A CA 1
ATOM 2766 C C . TRP A 1 350 ? -16.287 -7.472 2.162 1.00 97.00 350 TRP A C 1
ATOM 2768 O O . TRP A 1 350 ? -16.377 -7.307 3.376 1.00 97.00 350 TRP A O 1
ATOM 2778 N N . PHE A 1 351 ? -17.100 -6.867 1.293 1.00 93.94 351 PHE A N 1
ATOM 2779 C CA . PHE A 1 351 ? -18.190 -6.009 1.734 1.00 93.94 351 PHE A CA 1
ATOM 2780 C C . PHE A 1 351 ? -19.187 -6.795 2.597 1.00 93.94 351 PHE A C 1
ATOM 2782 O O . PHE A 1 351 ? -19.509 -6.362 3.703 1.00 93.94 351 PHE A O 1
ATOM 2789 N N . ARG A 1 352 ? -19.640 -7.973 2.137 1.00 95.12 352 ARG A N 1
ATOM 2790 C CA . ARG A 1 352 ? -20.559 -8.830 2.910 1.00 95.12 352 ARG A CA 1
ATOM 2791 C C . ARG A 1 352 ? -19.949 -9.255 4.243 1.00 95.12 352 ARG A C 1
ATOM 2793 O O . ARG A 1 352 ? -20.636 -9.214 5.262 1.00 95.12 352 ARG A O 1
ATOM 2800 N N . LYS A 1 353 ? -18.671 -9.645 4.246 1.00 96.88 353 LYS A N 1
ATOM 2801 C CA . LYS A 1 353 ? -17.951 -10.032 5.465 1.00 96.88 353 LYS A CA 1
ATOM 2802 C C . LYS A 1 353 ? -17.846 -8.860 6.439 1.00 96.88 353 LYS A C 1
ATOM 2804 O O . LYS A 1 353 ? -18.306 -9.000 7.561 1.00 96.88 353 LYS A O 1
ATOM 2809 N N . LEU A 1 354 ? -17.366 -7.687 6.028 1.00 96.00 354 LEU A N 1
ATOM 2810 C CA . LEU A 1 354 ? -17.301 -6.516 6.916 1.00 96.00 354 LEU A CA 1
ATOM 2811 C C . LEU A 1 354 ? -18.678 -6.054 7.417 1.00 96.00 354 LEU A C 1
ATOM 2813 O O . LEU A 1 354 ? -18.768 -5.525 8.517 1.00 96.00 354 LEU A O 1
ATOM 2817 N N . ALA A 1 355 ? -19.751 -6.259 6.650 1.00 93.62 355 ALA A N 1
ATOM 2818 C CA . ALA A 1 355 ? -21.098 -5.872 7.066 1.00 93.62 355 ALA A CA 1
ATOM 2819 C C . ALA A 1 355 ? -21.747 -6.838 8.077 1.00 93.62 355 ALA A C 1
ATOM 2821 O O . ALA A 1 355 ? -22.571 -6.406 8.880 1.00 93.62 355 ALA A O 1
ATOM 2822 N N . HIS A 1 356 ? -21.426 -8.136 8.025 1.00 94.12 356 HIS A N 1
ATOM 2823 C CA . HIS A 1 356 ? -22.160 -9.166 8.779 1.00 94.12 356 HIS A CA 1
ATOM 2824 C C . HIS A 1 356 ? -21.290 -10.045 9.679 1.00 94.12 356 HIS A C 1
ATOM 2826 O O . HIS A 1 356 ? -21.767 -10.543 10.694 1.00 94.12 356 HIS A O 1
ATOM 2832 N N . ASN A 1 357 ? -20.032 -10.266 9.309 1.00 94.94 357 ASN A N 1
ATOM 2833 C CA . ASN A 1 357 ? -19.082 -11.077 10.061 1.00 94.94 357 ASN A CA 1
ATOM 2834 C C . ASN A 1 357 ? -17.636 -10.590 9.817 1.00 94.94 357 ASN A C 1
ATOM 2836 O O . ASN A 1 357 ? -16.882 -11.251 9.092 1.00 94.94 357 ASN A O 1
ATOM 2840 N N . PRO A 1 358 ? -17.231 -9.437 10.394 1.00 93.94 358 PRO A N 1
ATOM 2841 C CA . PRO A 1 358 ? -15.887 -8.889 10.201 1.00 93.94 358 PRO A CA 1
ATOM 2842 C C . PRO A 1 358 ? -14.770 -9.860 10.598 1.00 93.94 358 PRO A C 1
ATOM 2844 O O . PRO A 1 358 ? -13.697 -9.831 10.000 1.00 93.94 358 PRO A O 1
ATOM 2847 N N . ALA A 1 359 ? -15.036 -10.756 11.557 1.00 93.25 359 ALA A N 1
ATOM 2848 C CA . ALA A 1 359 ? -14.078 -11.755 12.026 1.00 93.25 359 ALA A CA 1
ATOM 2849 C C . ALA A 1 359 ? -13.635 -12.736 10.926 1.00 93.25 359 ALA A C 1
ATOM 2851 O O . ALA A 1 359 ? -12.528 -13.267 10.970 1.00 93.25 359 ALA A O 1
ATOM 2852 N N . ALA A 1 360 ? -14.445 -12.919 9.876 1.00 94.19 360 ALA A N 1
ATOM 2853 C CA . ALA A 1 360 ? -14.078 -13.713 8.701 1.00 94.19 360 ALA A CA 1
ATOM 2854 C C . ALA A 1 360 ? -12.926 -13.109 7.869 1.00 94.19 360 ALA A C 1
ATOM 2856 O O . ALA A 1 360 ? -12.515 -13.703 6.870 1.00 94.19 360 ALA A O 1
ATOM 2857 N N . LEU A 1 361 ? -12.446 -11.919 8.238 1.00 95.25 361 LEU A N 1
ATOM 2858 C CA . LEU A 1 361 ? -11.331 -11.215 7.612 1.00 95.25 361 LEU A CA 1
ATOM 2859 C C . LEU A 1 361 ? -10.142 -11.006 8.568 1.00 95.25 361 LEU A C 1
ATOM 2861 O O . LEU A 1 361 ? -9.174 -10.345 8.189 1.00 95.25 361 LEU A O 1
ATOM 2865 N N . ASP A 1 362 ? -10.167 -11.614 9.760 1.00 94.38 362 ASP A N 1
ATOM 2866 C CA . ASP A 1 362 ? -9.119 -11.496 10.794 1.00 94.38 362 ASP A CA 1
ATOM 2867 C C . ASP A 1 362 ? -7.796 -12.166 10.437 1.00 94.38 362 ASP A C 1
ATOM 2869 O O . ASP A 1 362 ? -6.851 -12.076 11.209 1.00 94.38 362 ASP A O 1
ATOM 2873 N N . THR A 1 363 ? -7.732 -12.838 9.291 1.00 91.38 363 THR A N 1
ATOM 2874 C CA . THR A 1 363 ? -6.514 -13.438 8.740 1.00 91.38 363 THR A CA 1
ATOM 2875 C C . THR A 1 363 ? -6.045 -12.746 7.464 1.00 91.38 363 THR A C 1
ATOM 2877 O O . THR A 1 363 ? -4.977 -13.070 6.957 1.00 91.38 363 THR A O 1
ATOM 2880 N N . VAL A 1 364 ? -6.820 -11.791 6.933 1.00 91.56 364 VAL A N 1
ATOM 2881 C CA . VAL A 1 364 ? -6.572 -11.182 5.616 1.00 91.56 364 VAL A CA 1
ATOM 2882 C C . VAL A 1 364 ? -6.342 -9.679 5.709 1.00 91.56 364 VAL A C 1
ATOM 2884 O O . VAL A 1 364 ? -5.486 -9.163 4.992 1.00 91.56 364 VAL A O 1
ATOM 2887 N N . LEU A 1 365 ? -7.103 -8.968 6.548 1.00 96.00 365 LEU A N 1
ATOM 2888 C CA . LEU A 1 365 ? -6.968 -7.522 6.701 1.00 96.00 365 LEU A CA 1
ATOM 2889 C C . LEU A 1 365 ? -5.992 -7.193 7.832 1.00 96.00 365 LEU A C 1
ATOM 2891 O O . LEU A 1 365 ? -6.272 -7.495 8.988 1.00 96.00 365 LEU A O 1
ATOM 2895 N N . ASP A 1 366 ? -4.892 -6.516 7.511 1.00 95.56 366 ASP A N 1
ATOM 2896 C CA . ASP A 1 366 ? -3.816 -6.134 8.432 1.00 95.56 366 ASP A CA 1
ATOM 2897 C C . ASP A 1 366 ? -4.348 -5.488 9.716 1.00 95.56 366 ASP A C 1
ATOM 2899 O O . ASP A 1 366 ? -4.000 -5.907 10.821 1.00 95.56 366 ASP A O 1
ATOM 2903 N N . TRP A 1 367 ? -5.253 -4.509 9.596 1.00 96.94 367 TRP A N 1
ATOM 2904 C CA . TRP A 1 367 ? -5.807 -3.850 10.776 1.00 96.94 367 TRP A CA 1
ATOM 2905 C C . TRP A 1 367 ? -6.663 -4.789 11.631 1.00 96.94 367 TRP A C 1
ATOM 2907 O O . TRP A 1 367 ? -6.642 -4.654 12.849 1.00 96.94 367 TRP A O 1
ATOM 2917 N N . ARG A 1 368 ? -7.384 -5.748 11.031 1.00 96.62 368 ARG A N 1
ATOM 2918 C CA . ARG A 1 368 ? -8.182 -6.745 11.764 1.00 96.62 368 ARG A CA 1
ATOM 2919 C C . ARG A 1 368 ? -7.284 -7.757 12.469 1.00 96.62 368 ARG A C 1
ATOM 2921 O O . ARG A 1 368 ? -7.514 -8.035 13.643 1.00 96.62 368 ARG A O 1
ATOM 2928 N N . ILE A 1 369 ? -6.243 -8.241 11.785 1.00 95.06 369 ILE A N 1
ATOM 2929 C CA . ILE A 1 369 ? -5.202 -9.115 12.348 1.00 95.06 369 ILE A CA 1
ATOM 2930 C C . ILE A 1 369 ? -4.609 -8.454 13.596 1.00 95.06 369 ILE A C 1
ATOM 2932 O O . ILE A 1 369 ? -4.608 -9.037 14.681 1.00 95.06 369 ILE A O 1
ATOM 2936 N N . LEU A 1 370 ? -4.142 -7.210 13.457 1.00 95.25 370 LEU A N 1
ATOM 2937 C CA . LEU A 1 370 ? -3.514 -6.467 14.545 1.00 95.25 370 LEU A CA 1
ATOM 2938 C C . LEU A 1 370 ? -4.499 -6.094 15.653 1.00 95.25 370 LEU A C 1
ATOM 2940 O O . LEU A 1 370 ? -4.122 -6.140 16.821 1.00 95.25 370 LEU A O 1
ATOM 2944 N N . PHE A 1 371 ? -5.742 -5.751 15.316 1.00 96.25 371 PHE A N 1
ATOM 2945 C CA . PHE A 1 371 ? -6.778 -5.438 16.300 1.00 96.25 371 PHE A CA 1
ATOM 2946 C C . PHE A 1 371 ? -7.072 -6.656 17.178 1.00 96.25 371 PHE A C 1
ATOM 2948 O O . PHE A 1 371 ? -6.900 -6.586 18.394 1.00 96.25 371 PHE A O 1
ATOM 2955 N N . ARG A 1 372 ? -7.375 -7.806 16.558 1.00 94.75 372 ARG A N 1
ATOM 2956 C CA . ARG A 1 372 ? -7.591 -9.083 17.254 1.00 94.75 372 ARG A CA 1
ATOM 2957 C C . ARG A 1 372 ? -6.378 -9.481 18.092 1.00 94.75 372 ARG A C 1
ATOM 2959 O O . ARG A 1 372 ? -6.533 -9.969 19.208 1.00 94.75 372 ARG A O 1
ATOM 2966 N N . PHE A 1 373 ? -5.170 -9.293 17.562 1.00 93.75 373 PHE A N 1
ATOM 2967 C CA . PHE A 1 373 ? -3.934 -9.589 18.282 1.00 93.75 373 PHE A CA 1
ATOM 2968 C C . PHE A 1 373 ? -3.768 -8.714 19.534 1.00 93.75 373 PHE A C 1
ATOM 2970 O O . PHE A 1 373 ? -3.457 -9.230 20.606 1.00 93.75 373 PHE A O 1
ATOM 2977 N N . VAL A 1 374 ? -3.994 -7.403 19.413 1.00 95.50 374 VAL A N 1
ATOM 2978 C CA . VAL A 1 374 ? -3.905 -6.459 20.535 1.00 95.50 374 VAL A CA 1
ATOM 2979 C C . VAL A 1 374 ? -4.945 -6.781 21.605 1.00 95.50 374 VAL A C 1
ATOM 2981 O O . VAL A 1 374 ? -4.593 -6.815 22.783 1.00 95.50 374 VAL A O 1
ATOM 2984 N N . GLU A 1 375 ? -6.192 -7.052 21.213 1.00 95.06 375 GLU A N 1
ATOM 2985 C CA . GLU A 1 375 ? -7.246 -7.468 22.146 1.00 95.06 375 GLU A CA 1
ATOM 2986 C C . GLU A 1 375 ? -6.864 -8.762 22.871 1.00 95.06 375 GLU A C 1
ATOM 2988 O O . GLU A 1 375 ? -6.881 -8.810 24.100 1.00 95.06 375 GLU A O 1
ATOM 2993 N N . PHE A 1 376 ? -6.412 -9.777 22.130 1.00 93.69 376 PHE A N 1
ATOM 2994 C CA . PHE A 1 376 ? -5.983 -11.051 22.701 1.00 93.69 376 PHE A CA 1
ATOM 2995 C C . PHE A 1 376 ? -4.854 -10.886 23.730 1.00 93.69 376 PHE A C 1
ATOM 2997 O O . PHE A 1 376 ? -4.916 -11.460 24.818 1.00 93.69 376 PHE A O 1
ATOM 3004 N N . GLU A 1 377 ? -3.824 -10.102 23.411 1.00 94.12 377 GLU A N 1
ATOM 3005 C CA . GLU A 1 377 ? -2.700 -9.833 24.313 1.00 94.12 377 GLU A CA 1
ATOM 3006 C C . GLU A 1 377 ? -3.140 -9.092 25.579 1.00 94.12 377 GLU A C 1
ATOM 3008 O O . GLU A 1 377 ? -2.762 -9.481 26.689 1.00 94.12 377 GLU A O 1
ATOM 3013 N N . LEU A 1 378 ? -3.972 -8.058 25.430 1.00 96.69 378 LEU A N 1
ATOM 3014 C CA . LEU A 1 378 ? -4.521 -7.299 26.551 1.00 96.69 378 LEU A CA 1
ATOM 3015 C C . LEU A 1 378 ? -5.335 -8.189 27.492 1.00 96.69 378 LEU A C 1
ATOM 3017 O O . LEU A 1 378 ? -5.073 -8.206 28.697 1.00 96.69 378 LEU A O 1
ATOM 3021 N N . GLU A 1 379 ? -6.237 -9.005 26.955 1.00 96.25 379 GLU A N 1
ATOM 3022 C CA . GLU A 1 379 ? -7.089 -9.886 27.753 1.00 96.25 379 GLU A CA 1
ATOM 3023 C C . GLU A 1 379 ? -6.302 -11.011 28.435 1.00 96.25 379 GLU A C 1
ATOM 3025 O O . GLU A 1 379 ? -6.531 -11.332 29.607 1.00 96.25 379 GLU A O 1
ATOM 3030 N N . ARG A 1 380 ? -5.380 -11.651 27.706 1.00 94.94 380 ARG A N 1
ATOM 3031 C CA . ARG A 1 380 ? -4.688 -12.860 28.175 1.00 94.94 380 ARG A CA 1
ATOM 3032 C C . ARG A 1 380 ? -3.529 -12.548 29.100 1.00 94.94 380 ARG A C 1
ATOM 3034 O O . ARG A 1 380 ? -3.384 -13.226 30.117 1.00 94.94 380 ARG A O 1
ATOM 3041 N N . LYS A 1 381 ? -2.707 -11.562 28.743 1.00 95.75 381 LYS A N 1
ATOM 3042 C CA . LYS A 1 381 ? -1.468 -11.248 29.459 1.00 95.75 381 LYS A CA 1
ATOM 3043 C C . LYS A 1 381 ? -1.673 -10.168 30.513 1.00 95.75 381 LYS A C 1
ATOM 3045 O O . LYS A 1 381 ? -1.103 -10.275 31.595 1.00 95.75 381 LYS A O 1
ATOM 3050 N N . PHE A 1 382 ? -2.484 -9.157 30.212 1.00 95.56 382 PHE A N 1
ATOM 3051 C CA . PHE A 1 382 ? -2.595 -7.962 31.051 1.00 95.56 382 PHE A CA 1
ATOM 3052 C C . PHE A 1 382 ? -3.913 -7.858 31.820 1.00 95.56 382 PHE A C 1
ATOM 3054 O O . PHE A 1 382 ? -3.997 -7.041 32.730 1.00 95.56 382 PHE A O 1
ATOM 3061 N N . ARG A 1 383 ? -4.909 -8.703 31.508 1.00 96.69 383 ARG A N 1
ATOM 3062 C CA . ARG A 1 383 ? -6.266 -8.645 32.086 1.00 96.69 383 ARG A CA 1
ATOM 3063 C C . ARG A 1 383 ? -6.909 -7.265 31.907 1.00 96.69 383 ARG A C 1
ATOM 3065 O O . ARG A 1 383 ? -7.570 -6.770 32.812 1.00 96.69 383 ARG A O 1
ATOM 3072 N N . LEU A 1 384 ? -6.681 -6.660 30.743 1.00 96.12 384 LEU A N 1
ATOM 3073 C CA . LEU A 1 384 ? -7.219 -5.359 30.358 1.00 96.12 384 LEU A CA 1
ATOM 3074 C C . LEU A 1 384 ? -7.995 -5.472 29.050 1.00 96.12 384 LEU A C 1
ATOM 3076 O O . LEU A 1 384 ? -7.749 -6.352 28.229 1.00 96.12 384 LEU A O 1
ATOM 3080 N N . THR A 1 385 ? -8.880 -4.516 28.833 1.00 96.44 385 THR A N 1
ATOM 3081 C CA . THR A 1 385 ? -9.474 -4.192 27.540 1.00 96.44 385 THR A CA 1
ATOM 3082 C C . THR A 1 385 ? -8.731 -3.020 26.898 1.00 96.44 385 THR A C 1
ATOM 3084 O O . THR A 1 385 ? -8.030 -2.249 27.562 1.00 96.44 385 THR A O 1
ATOM 3087 N N . LEU A 1 386 ? -8.918 -2.826 25.589 1.00 95.25 386 LEU A N 1
ATOM 3088 C CA . LEU A 1 386 ? -8.371 -1.660 24.885 1.00 95.25 386 LEU A CA 1
ATOM 3089 C C . LEU A 1 386 ? -8.906 -0.337 25.464 1.00 95.25 386 LEU A C 1
ATOM 3091 O O . LEU A 1 386 ? -8.174 0.649 25.562 1.00 95.25 386 LEU A O 1
ATOM 3095 N N . ARG A 1 387 ? -10.176 -0.331 25.888 1.00 94.81 387 ARG A N 1
ATOM 3096 C CA . ARG A 1 387 ? -10.814 0.817 26.536 1.00 94.81 387 ARG A CA 1
ATOM 3097 C C . ARG A 1 387 ? -10.134 1.163 27.858 1.00 94.81 387 ARG A C 1
ATOM 3099 O O . ARG A 1 387 ? -9.770 2.318 28.051 1.00 94.81 387 ARG A O 1
ATOM 3106 N N . GLU A 1 388 ? -9.917 0.177 28.724 1.00 95.25 388 GLU A N 1
ATOM 3107 C CA . GLU A 1 388 ? -9.241 0.394 30.007 1.00 95.25 388 GLU A CA 1
ATOM 3108 C C . GLU A 1 388 ? -7.801 0.867 29.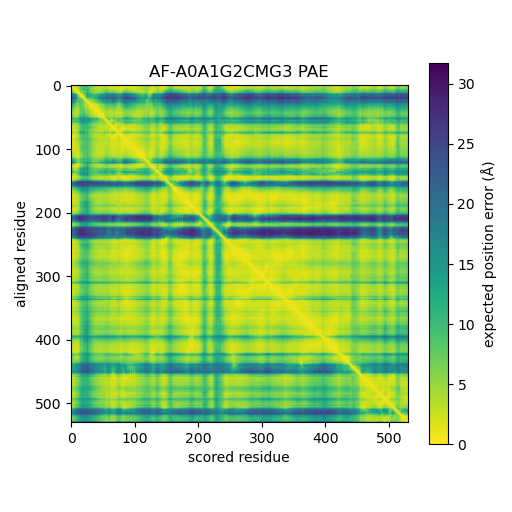803 1.00 95.25 388 GLU A C 1
ATOM 3110 O O . GLU A 1 388 ? -7.373 1.802 30.473 1.00 95.25 388 GLU A O 1
ATOM 3115 N N . LEU A 1 389 ? -7.057 0.297 28.844 1.00 95.44 389 LEU A N 1
ATOM 3116 C CA . LEU A 1 389 ? -5.713 0.783 28.514 1.00 95.44 389 LEU A CA 1
ATOM 3117 C C . LEU A 1 389 ? -5.739 2.275 28.141 1.00 95.44 389 LEU A C 1
ATOM 3119 O O . LEU A 1 389 ? -4.937 3.056 28.654 1.00 95.44 389 LEU A O 1
ATOM 3123 N N . LYS A 1 390 ? -6.666 2.673 27.263 1.00 94.88 390 LYS A N 1
ATOM 3124 C CA . LYS A 1 390 ? -6.842 4.066 26.840 1.00 94.88 390 LYS A CA 1
ATOM 3125 C C . LYS A 1 390 ? -7.197 4.979 28.016 1.00 94.88 390 LYS A C 1
ATOM 3127 O O . LYS A 1 390 ? -6.592 6.036 28.159 1.00 94.88 390 LYS A O 1
ATOM 3132 N N . GLU A 1 391 ? -8.154 4.584 28.852 1.00 94.31 391 GLU A N 1
ATOM 3133 C CA . GLU A 1 391 ? -8.586 5.358 30.024 1.00 94.31 391 GLU A CA 1
ATOM 3134 C C . GLU A 1 391 ? -7.427 5.564 31.011 1.00 94.31 391 GLU A C 1
ATOM 3136 O O . GLU A 1 391 ? -7.176 6.693 31.432 1.00 94.31 391 GLU A O 1
ATOM 3141 N N . LYS A 1 392 ? -6.641 4.512 31.284 1.00 93.56 392 LYS A N 1
ATOM 3142 C CA . LYS A 1 392 ? -5.444 4.579 32.141 1.00 93.56 392 LYS A CA 1
ATOM 3143 C C . LYS A 1 392 ? -4.354 5.508 31.599 1.00 93.56 392 LYS A C 1
ATOM 3145 O O . LYS A 1 392 ? -3.622 6.112 32.373 1.00 93.56 392 LYS A O 1
ATOM 3150 N N . LEU A 1 393 ? -4.227 5.628 30.277 1.00 92.62 393 LEU A N 1
ATOM 3151 C CA . LEU A 1 393 ? -3.267 6.537 29.637 1.00 92.62 393 LEU A CA 1
ATOM 3152 C C . LEU A 1 393 ? -3.771 7.986 29.552 1.00 92.62 393 LEU A C 1
ATOM 3154 O O . LEU A 1 393 ? -2.960 8.896 29.368 1.00 92.62 393 LEU A O 1
ATOM 3158 N N . ALA A 1 394 ? -5.086 8.200 29.636 1.00 91.75 394 ALA A N 1
ATOM 3159 C CA . ALA A 1 394 ? -5.717 9.490 29.389 1.00 91.75 394 ALA A CA 1
ATOM 3160 C C . ALA A 1 394 ? -5.780 10.408 30.618 1.00 91.75 394 ALA A C 1
ATOM 3162 O O . ALA A 1 394 ? -5.799 11.622 30.416 1.00 91.75 394 ALA A O 1
ATOM 3163 N N . ASP A 1 395 ? -5.816 9.886 31.854 1.00 83.44 395 ASP A N 1
ATOM 3164 C CA . ASP A 1 395 ? -5.866 10.730 33.060 1.00 83.44 395 ASP A CA 1
ATOM 3165 C C . ASP A 1 395 ? -4.459 11.238 33.435 1.00 83.44 395 ASP A C 1
ATOM 3167 O O . ASP A 1 395 ? -3.617 10.463 33.892 1.00 83.44 395 ASP A O 1
ATOM 3171 N N . PRO A 1 396 ? -4.159 12.542 33.270 1.00 79.12 396 PRO A N 1
ATOM 3172 C CA . PRO A 1 396 ? -2.849 13.081 33.615 1.00 79.12 396 PRO A CA 1
ATOM 3173 C C . PRO A 1 396 ? -2.609 13.177 35.129 1.00 79.12 396 PRO A C 1
ATOM 3175 O O . PRO A 1 396 ? -1.471 13.422 35.524 1.00 79.12 396 PRO A O 1
ATOM 3178 N N . ARG A 1 397 ? -3.650 13.034 35.964 1.00 86.88 397 ARG A N 1
ATOM 3179 C CA . ARG A 1 397 ? -3.569 13.138 37.432 1.00 86.88 397 ARG A CA 1
ATOM 3180 C C . ARG A 1 397 ? -3.302 11.791 38.100 1.00 86.88 397 ARG A C 1
ATOM 3182 O O . ARG A 1 397 ? -2.815 11.775 39.225 1.00 86.88 397 ARG A O 1
ATOM 3189 N N . ASP A 1 398 ? -3.597 10.689 37.416 1.00 89.75 398 ASP A N 1
ATOM 3190 C CA . ASP A 1 398 ? -3.329 9.330 37.887 1.00 89.75 398 ASP A CA 1
ATOM 3191 C C . ASP A 1 398 ? -1.995 8.827 37.313 1.00 89.75 398 ASP A C 1
ATOM 3193 O O . ASP A 1 398 ? -1.917 8.035 36.367 1.00 89.75 398 ASP A O 1
ATOM 3197 N N . GLU A 1 399 ? -0.906 9.364 37.863 1.00 90.44 399 GLU A N 1
ATOM 3198 C CA . GLU A 1 399 ? 0.445 9.045 37.409 1.00 90.44 399 GLU A CA 1
ATOM 3199 C C . GLU A 1 399 ? 0.802 7.567 37.624 1.00 90.44 399 GLU A C 1
ATOM 3201 O O . GLU A 1 399 ? 1.495 6.980 36.790 1.00 90.44 399 GLU A O 1
ATOM 3206 N N . GLU A 1 400 ? 0.295 6.947 38.690 1.00 92.31 400 GLU A N 1
ATOM 3207 C CA . GLU A 1 400 ? 0.516 5.532 38.994 1.00 92.31 400 GLU A CA 1
ATOM 3208 C C . GLU A 1 400 ? -0.083 4.631 37.906 1.00 92.31 400 GLU A C 1
ATOM 3210 O O . GLU A 1 400 ? 0.623 3.808 37.314 1.00 92.31 400 GLU A O 1
ATOM 3215 N N . SER A 1 401 ? -1.358 4.837 37.567 1.00 90.69 401 SER A N 1
ATOM 3216 C CA . SER A 1 401 ? -2.049 4.069 36.529 1.00 90.69 401 SER A CA 1
ATOM 3217 C C . SER A 1 401 ? -1.425 4.277 35.149 1.00 90.69 401 SER A C 1
ATOM 3219 O O . SER A 1 401 ? -1.206 3.310 34.409 1.00 90.69 401 SER A O 1
ATOM 3221 N N . ARG A 1 402 ? -1.032 5.514 34.821 1.00 91.25 402 ARG A N 1
ATOM 3222 C CA . ARG A 1 402 ? -0.324 5.823 33.572 1.00 91.25 402 ARG A CA 1
ATOM 3223 C C . ARG A 1 402 ? 1.041 5.134 33.507 1.00 91.25 402 ARG A C 1
ATOM 3225 O O . ARG A 1 402 ? 1.379 4.547 32.477 1.00 91.25 402 ARG A O 1
ATOM 3232 N N . ASN A 1 403 ? 1.817 5.167 34.590 1.00 91.62 403 ASN A N 1
ATOM 3233 C CA . ASN A 1 403 ? 3.128 4.518 34.663 1.00 91.62 403 ASN A CA 1
ATOM 3234 C C . ASN A 1 403 ? 3.021 2.989 34.575 1.00 91.62 403 ASN A C 1
ATOM 3236 O O . ASN A 1 403 ? 3.901 2.361 33.987 1.00 91.62 403 ASN A O 1
ATOM 3240 N N . ALA A 1 404 ? 1.930 2.397 35.066 1.00 91.44 404 ALA A N 1
ATOM 3241 C CA . ALA A 1 404 ? 1.630 0.978 34.880 1.00 91.44 404 ALA A CA 1
ATOM 3242 C C . ALA A 1 404 ? 1.200 0.636 33.436 1.00 91.44 404 ALA A C 1
ATOM 3244 O O . ALA A 1 404 ? 1.550 -0.425 32.919 1.00 91.44 404 ALA A O 1
ATOM 3245 N N . ALA A 1 405 ? 0.476 1.532 32.756 1.00 93.94 405 ALA A N 1
ATOM 3246 C CA . ALA A 1 405 ? -0.020 1.317 31.394 1.00 93.94 405 ALA A CA 1
ATOM 3247 C C . ALA A 1 405 ? 1.043 1.540 30.299 1.00 93.94 405 ALA A C 1
ATOM 3249 O O . ALA A 1 405 ? 1.021 0.872 29.262 1.00 93.94 405 ALA A O 1
ATOM 3250 N N . LEU A 1 406 ? 1.995 2.456 30.507 1.00 92.19 406 LEU A N 1
ATOM 3251 C CA . LEU A 1 406 ? 3.022 2.803 29.516 1.00 92.19 406 LEU A CA 1
ATOM 3252 C C . LEU A 1 406 ? 3.886 1.607 29.057 1.00 92.19 406 LEU A C 1
ATOM 3254 O O . LEU A 1 406 ? 4.105 1.480 27.848 1.00 92.19 406 LEU A O 1
ATOM 3258 N N . PRO A 1 407 ? 4.376 0.712 29.939 1.00 93.44 407 PRO A N 1
ATOM 3259 C CA . PRO A 1 407 ? 5.096 -0.491 29.522 1.00 93.44 407 PRO A CA 1
ATOM 3260 C C . PRO A 1 407 ? 4.248 -1.434 28.660 1.00 93.44 407 PRO A C 1
ATOM 3262 O O . PRO A 1 407 ? 4.753 -1.962 27.670 1.00 93.44 407 PRO A O 1
ATOM 3265 N N . ILE A 1 408 ? 2.961 -1.593 28.989 1.00 95.06 408 ILE A N 1
ATOM 3266 C CA . ILE A 1 408 ? 2.010 -2.427 28.236 1.00 95.06 408 ILE A CA 1
ATOM 3267 C C . ILE A 1 408 ? 1.838 -1.865 26.824 1.00 95.06 408 ILE A C 1
ATOM 3269 O O . ILE A 1 408 ? 2.005 -2.582 25.837 1.00 95.06 408 ILE A O 1
ATOM 3273 N N . LEU A 1 409 ? 1.585 -0.556 26.721 1.00 93.75 409 LEU A N 1
ATOM 3274 C CA . LEU A 1 409 ? 1.478 0.147 25.445 1.00 93.75 409 LEU A CA 1
ATOM 3275 C C . LEU A 1 409 ? 2.734 -0.049 24.587 1.00 93.75 409 LEU A C 1
ATOM 3277 O O . LEU A 1 409 ? 2.627 -0.389 23.411 1.00 93.75 409 LEU A O 1
ATOM 3281 N N . ARG A 1 410 ? 3.923 0.137 25.174 1.00 91.38 410 ARG A N 1
ATOM 3282 C CA . ARG A 1 410 ? 5.205 -0.024 24.470 1.00 91.38 410 ARG A CA 1
ATOM 3283 C C . ARG A 1 410 ? 5.414 -1.454 23.980 1.00 91.38 410 ARG A C 1
ATOM 3285 O O . ARG A 1 410 ? 5.911 -1.636 22.871 1.00 91.38 410 ARG A O 1
ATOM 3292 N N . GLU A 1 411 ? 5.021 -2.459 24.762 1.00 92.88 411 GLU A N 1
ATOM 3293 C CA . GLU A 1 411 ? 5.100 -3.860 24.340 1.00 92.88 411 GLU A CA 1
ATOM 3294 C C . GLU A 1 411 ? 4.179 -4.145 23.144 1.00 92.88 411 GLU A C 1
ATOM 3296 O O . GLU A 1 411 ? 4.612 -4.743 22.156 1.00 92.88 411 GLU A O 1
ATOM 3301 N N . LEU A 1 412 ? 2.929 -3.679 23.192 1.00 93.88 412 LEU A N 1
ATOM 3302 C CA . LEU A 1 412 ? 1.973 -3.843 22.093 1.00 93.88 412 LEU A CA 1
ATOM 3303 C C . LEU A 1 412 ? 2.444 -3.121 20.827 1.00 93.88 412 LEU A C 1
ATOM 3305 O O . LEU A 1 412 ? 2.433 -3.698 19.741 1.00 93.88 412 LEU A O 1
ATOM 3309 N N . GLN A 1 413 ? 2.924 -1.885 20.963 1.00 92.44 413 GLN A N 1
ATOM 3310 C CA . GLN A 1 413 ? 3.510 -1.119 19.863 1.00 92.44 413 GLN A CA 1
ATOM 3311 C C . GLN A 1 413 ? 4.730 -1.830 19.264 1.00 92.44 413 GLN A C 1
ATOM 3313 O O . GLN A 1 413 ? 4.867 -1.890 18.045 1.00 92.44 413 GLN A O 1
ATOM 3318 N N . TRP A 1 414 ? 5.590 -2.429 20.090 1.00 89.44 414 TRP A N 1
ATOM 3319 C CA . TRP A 1 414 ? 6.722 -3.223 19.611 1.00 89.44 414 TRP A CA 1
ATOM 3320 C C . TRP A 1 414 ? 6.278 -4.441 18.792 1.00 89.44 414 TRP A C 1
ATOM 3322 O O . TRP A 1 414 ? 6.823 -4.697 17.720 1.00 89.44 414 TRP A O 1
ATOM 3332 N N . LYS A 1 415 ? 5.252 -5.164 19.250 1.00 90.38 415 LYS A N 1
ATOM 3333 C CA . LYS A 1 415 ? 4.676 -6.305 18.522 1.00 90.38 415 LYS A CA 1
ATOM 3334 C C . LYS A 1 415 ? 4.027 -5.878 17.201 1.00 90.38 415 LYS A C 1
ATOM 3336 O O . LYS A 1 415 ? 4.255 -6.522 16.181 1.00 90.38 415 LYS A O 1
ATOM 3341 N N . ILE A 1 416 ? 3.319 -4.746 17.187 1.00 91.69 416 ILE A N 1
ATOM 3342 C CA . ILE A 1 416 ? 2.810 -4.128 15.952 1.00 91.69 416 ILE A CA 1
ATOM 3343 C C . ILE A 1 416 ? 3.964 -3.783 15.009 1.00 91.69 416 ILE A C 1
ATOM 3345 O O . ILE A 1 416 ? 3.878 -4.055 13.821 1.00 91.69 416 ILE A O 1
ATOM 3349 N N . LEU A 1 417 ? 5.061 -3.205 15.505 1.00 89.12 417 LEU A N 1
ATOM 3350 C CA . LEU A 1 417 ? 6.216 -2.896 14.662 1.00 89.12 417 LEU A CA 1
ATOM 3351 C C . LEU A 1 417 ? 6.827 -4.164 14.044 1.00 89.12 417 LEU A C 1
ATOM 3353 O O . LEU A 1 417 ? 7.116 -4.156 12.850 1.00 89.12 417 LEU A O 1
ATOM 3357 N N . ASN A 1 418 ? 6.953 -5.247 14.823 1.00 89.00 418 ASN A N 1
ATOM 3358 C CA . ASN A 1 418 ? 7.455 -6.535 14.334 1.00 89.00 418 ASN A CA 1
ATOM 3359 C C . ASN A 1 418 ? 6.582 -7.126 13.222 1.00 89.00 418 ASN A C 1
ATOM 3361 O O . ASN A 1 418 ? 7.117 -7.743 12.310 1.00 89.00 418 ASN A O 1
ATOM 3365 N N . TYR A 1 419 ? 5.262 -6.907 13.252 1.00 90.62 419 TYR A N 1
ATOM 3366 C CA . TYR A 1 419 ? 4.366 -7.319 12.164 1.00 90.62 419 TYR A CA 1
ATOM 3367 C C . TYR A 1 419 ? 4.738 -6.688 10.815 1.00 90.62 419 TYR A C 1
ATOM 3369 O O . TYR A 1 419 ? 4.586 -7.318 9.772 1.00 90.62 419 TYR A O 1
ATOM 3377 N N . PHE A 1 420 ? 5.261 -5.459 10.832 1.00 90.75 420 PHE A N 1
ATOM 3378 C CA . PHE A 1 420 ? 5.655 -4.726 9.628 1.00 90.75 420 PHE A CA 1
ATOM 3379 C C . PHE A 1 420 ? 7.137 -4.868 9.268 1.00 90.75 420 PHE A C 1
ATOM 3381 O O . PHE A 1 420 ? 7.568 -4.221 8.307 1.00 90.75 420 PHE A O 1
ATOM 3388 N N . PHE A 1 421 ? 7.939 -5.619 10.029 1.00 89.06 421 PHE A N 1
ATOM 3389 C CA . PHE A 1 421 ? 9.316 -5.900 9.629 1.00 89.06 421 PHE A CA 1
ATOM 3390 C C . PHE A 1 421 ? 9.325 -6.889 8.471 1.00 89.06 421 PHE A C 1
ATOM 3392 O O . PHE A 1 421 ? 8.729 -7.958 8.538 1.00 89.06 421 PHE A O 1
ATOM 3399 N N . ILE A 1 422 ? 10.022 -6.512 7.403 1.00 84.56 422 ILE A N 1
ATOM 3400 C CA . ILE A 1 422 ? 10.240 -7.386 6.245 1.00 84.56 422 ILE A CA 1
ATOM 3401 C C . ILE A 1 422 ? 11.546 -8.176 6.387 1.00 84.56 422 ILE A C 1
ATOM 3403 O O . ILE A 1 422 ? 11.639 -9.277 5.865 1.00 84.56 422 ILE A O 1
ATOM 3407 N N . SER A 1 423 ? 12.534 -7.660 7.130 1.00 77.94 423 SER A N 1
ATOM 3408 C CA . SER A 1 423 ? 13.819 -8.333 7.386 1.00 77.94 423 SER A CA 1
ATOM 3409 C C . SER A 1 423 ? 13.769 -9.411 8.471 1.00 77.94 423 SER A C 1
ATOM 3411 O O . SER A 1 423 ? 14.642 -10.275 8.503 1.00 77.94 423 SER A O 1
ATOM 3413 N N . ASP A 1 424 ? 12.761 -9.374 9.344 1.00 77.62 424 ASP A N 1
ATOM 3414 C CA . ASP A 1 424 ? 12.569 -10.319 10.446 1.00 77.62 424 ASP A CA 1
ATOM 3415 C C . ASP A 1 424 ? 11.148 -10.891 10.399 1.00 77.62 424 ASP A C 1
ATOM 3417 O O . ASP A 1 424 ? 10.225 -10.396 11.046 1.00 77.62 424 ASP A O 1
ATOM 3421 N N . ALA A 1 425 ? 10.973 -11.944 9.599 1.00 73.25 425 ALA A N 1
ATOM 3422 C CA . ALA A 1 425 ? 9.670 -12.553 9.353 1.00 73.25 425 ALA A CA 1
ATOM 3423 C C . ALA A 1 425 ? 9.166 -13.433 10.509 1.00 73.25 425 ALA A C 1
ATOM 3425 O O . ALA A 1 425 ? 8.002 -13.825 10.491 1.00 73.25 425 ALA A O 1
ATOM 3426 N N . ARG A 1 426 ? 9.978 -13.712 11.543 1.00 81.25 426 ARG A N 1
ATOM 3427 C CA . ARG A 1 426 ? 9.663 -14.703 12.596 1.00 81.25 426 ARG A CA 1
ATOM 3428 C C . ARG A 1 426 ? 8.336 -14.440 13.292 1.00 81.25 426 ARG A C 1
ATOM 3430 O O . ARG A 1 426 ? 7.600 -15.369 13.610 1.00 81.25 426 ARG A O 1
ATOM 3437 N N . PHE A 1 427 ? 8.027 -13.168 13.546 1.00 82.44 427 PHE A N 1
ATOM 3438 C CA . PHE A 1 427 ? 6.761 -12.803 14.173 1.00 82.44 427 PHE A CA 1
ATOM 3439 C C . PHE A 1 427 ? 5.576 -13.116 13.252 1.00 82.44 427 PHE A C 1
ATOM 3441 O O . PHE A 1 427 ? 4.605 -13.725 13.690 1.00 82.44 427 PHE A O 1
ATOM 3448 N N . ARG A 1 428 ? 5.678 -12.773 11.963 1.00 78.50 428 ARG A N 1
ATOM 3449 C CA . ARG A 1 428 ? 4.652 -13.101 10.967 1.00 78.50 428 ARG A CA 1
ATOM 3450 C C . ARG A 1 428 ? 4.536 -14.611 10.753 1.00 78.50 428 ARG A C 1
ATOM 3452 O O . ARG A 1 428 ? 3.424 -15.119 10.731 1.00 78.50 428 ARG A O 1
ATOM 3459 N N . GLU A 1 429 ? 5.649 -15.328 10.647 1.00 81.50 429 GLU A N 1
ATOM 3460 C CA . GLU A 1 429 ? 5.685 -16.792 10.525 1.00 81.50 429 GLU A CA 1
ATOM 3461 C C . GLU A 1 429 ? 5.015 -17.475 11.719 1.00 81.50 429 GLU A C 1
ATOM 3463 O O . GLU A 1 429 ? 4.244 -18.413 11.537 1.00 81.50 429 GLU A O 1
ATOM 3468 N N . ALA A 1 430 ? 5.230 -16.967 12.936 1.00 84.19 430 ALA A N 1
ATOM 3469 C CA . ALA A 1 430 ? 4.532 -17.454 14.119 1.00 84.19 430 ALA A CA 1
ATOM 3470 C C . ALA A 1 430 ? 3.017 -17.208 14.031 1.00 84.19 430 ALA A C 1
ATOM 3472 O O . ALA A 1 430 ? 2.233 -18.099 14.348 1.00 84.19 430 ALA A O 1
ATOM 3473 N N . LEU A 1 431 ? 2.585 -16.029 13.568 1.00 83.19 431 LEU A N 1
ATOM 3474 C CA . LEU A 1 431 ? 1.160 -15.745 13.368 1.00 83.19 431 LEU A CA 1
ATOM 3475 C C . LEU A 1 431 ? 0.534 -16.638 12.285 1.00 83.19 431 LEU A C 1
ATOM 3477 O O . LEU A 1 431 ? -0.595 -17.093 12.456 1.00 83.19 431 LEU A O 1
ATOM 3481 N N . VAL A 1 432 ? 1.263 -16.923 11.205 1.00 83.88 432 VAL A N 1
ATOM 3482 C CA . VAL A 1 432 ? 0.854 -17.869 10.157 1.00 83.88 432 VAL A CA 1
ATOM 3483 C C . VAL A 1 432 ? 0.717 -19.281 10.730 1.00 83.88 432 VAL A C 1
ATOM 3485 O O . VAL A 1 432 ? -0.330 -19.903 10.575 1.00 83.88 432 VAL A O 1
ATOM 3488 N N . ALA A 1 433 ? 1.717 -19.762 11.476 1.00 84.12 433 ALA A N 1
ATOM 3489 C CA . ALA A 1 433 ? 1.689 -21.082 12.110 1.00 84.12 433 ALA A CA 1
ATOM 3490 C C . ALA A 1 433 ? 0.532 -21.244 13.115 1.00 84.12 433 ALA A C 1
ATOM 3492 O O . ALA A 1 433 ? 0.036 -22.349 13.326 1.00 84.12 433 ALA A O 1
ATOM 3493 N N . LEU A 1 434 ? 0.077 -20.142 13.718 1.00 84.19 434 LEU A N 1
ATOM 3494 C CA . LEU A 1 434 ? -1.083 -20.094 14.612 1.00 84.19 434 LEU A CA 1
ATOM 3495 C C . LEU A 1 434 ? -2.425 -19.909 13.875 1.00 84.19 434 LEU A C 1
ATOM 3497 O O . LEU A 1 434 ? -3.463 -19.790 14.527 1.00 84.19 434 LEU A O 1
ATOM 3501 N N . GLY A 1 435 ? -2.429 -19.842 12.540 1.00 83.06 435 GLY A N 1
ATOM 3502 C CA . GLY A 1 435 ? -3.627 -19.579 11.734 1.00 83.06 435 GLY A CA 1
ATOM 3503 C C . GLY A 1 435 ? -4.223 -18.183 11.954 1.00 83.06 435 GLY A C 1
ATOM 3504 O O . GLY A 1 435 ? -5.408 -17.964 11.704 1.00 83.06 435 GLY A O 1
ATOM 3505 N N . MET A 1 436 ? -3.432 -17.238 12.470 1.00 82.75 436 MET A N 1
ATOM 3506 C CA . MET A 1 436 ? -3.849 -15.852 12.704 1.00 82.75 436 MET A CA 1
ATOM 3507 C C . MET A 1 436 ? -3.663 -14.965 11.471 1.00 82.75 436 MET A C 1
ATOM 3509 O O . MET A 1 436 ? -4.265 -13.900 11.408 1.00 82.75 436 MET A O 1
ATOM 3513 N N . VAL A 1 437 ? -2.845 -15.385 10.505 1.00 82.12 437 VAL A N 1
ATOM 3514 C CA . VAL A 1 437 ? -2.542 -14.654 9.267 1.00 82.12 437 VAL A CA 1
ATOM 3515 C C . VAL A 1 437 ? -2.576 -15.642 8.103 1.00 82.12 437 VAL A C 1
ATOM 3517 O O . VAL A 1 437 ? -2.049 -16.745 8.226 1.00 82.12 437 VAL A O 1
ATOM 3520 N N . ASP A 1 438 ? -3.207 -15.260 6.992 1.00 79.25 438 ASP A N 1
ATOM 3521 C CA . ASP A 1 438 ? -3.174 -16.013 5.733 1.00 79.25 438 ASP A CA 1
ATOM 3522 C C . ASP A 1 438 ? -1.729 -16.057 5.201 1.00 79.25 438 ASP A C 1
ATOM 3524 O O . ASP A 1 438 ? -0.996 -15.064 5.264 1.00 79.25 438 ASP A O 1
ATOM 3528 N N . GLU A 1 439 ? -1.300 -17.206 4.681 1.00 67.19 439 GLU A N 1
ATOM 3529 C CA . GLU A 1 439 ? 0.085 -17.435 4.241 1.00 67.19 439 GLU A CA 1
ATOM 3530 C C . GLU A 1 439 ? 0.525 -16.411 3.179 1.00 67.19 439 GLU A C 1
ATOM 3532 O O . GLU A 1 439 ? 1.674 -15.944 3.192 1.00 67.19 439 GLU A O 1
ATOM 3537 N N . GLY A 1 440 ? -0.417 -15.990 2.326 1.00 69.81 440 GLY A N 1
ATOM 3538 C CA . GLY A 1 440 ? -0.222 -14.961 1.306 1.00 69.81 440 GLY A CA 1
ATOM 3539 C C . GLY A 1 440 ? 0.910 -15.279 0.320 1.00 69.81 440 GLY A C 1
ATOM 3540 O O . GLY A 1 440 ? 1.489 -16.371 0.301 1.00 69.81 440 GLY A O 1
ATOM 3541 N N . LEU A 1 441 ? 1.266 -14.296 -0.508 1.00 58.56 441 LEU A N 1
ATOM 3542 C CA . LEU A 1 441 ? 2.372 -14.418 -1.473 1.00 58.56 441 LEU A CA 1
ATOM 3543 C C . LEU A 1 441 ? 3.767 -14.315 -0.834 1.00 58.56 441 LEU A C 1
ATOM 3545 O O . LEU A 1 441 ? 4.755 -14.658 -1.475 1.00 58.56 441 LEU A O 1
ATOM 3549 N N . LEU A 1 442 ? 3.857 -13.869 0.421 1.00 55.31 442 LEU A N 1
ATOM 3550 C CA . LEU A 1 442 ? 5.105 -13.792 1.193 1.00 55.31 442 LEU A CA 1
ATOM 3551 C C . LEU A 1 442 ? 5.454 -15.105 1.927 1.00 55.31 442 LEU A C 1
ATOM 3553 O O . LEU A 1 442 ? 6.382 -15.123 2.733 1.00 55.31 442 LEU A O 1
ATOM 3557 N N . SER A 1 443 ? 4.701 -16.189 1.728 1.00 61.53 443 SER A N 1
ATOM 3558 C CA . SER A 1 443 ? 5.105 -17.529 2.183 1.00 61.53 443 SER A CA 1
ATOM 3559 C C . SER A 1 443 ? 6.356 -18.005 1.427 1.00 61.53 443 SER A C 1
ATOM 3561 O O . SER A 1 443 ? 6.583 -17.553 0.303 1.00 61.53 443 SER A O 1
ATOM 3563 N N . PRO A 1 444 ? 7.168 -18.935 1.969 1.00 58.31 444 PRO A N 1
ATOM 3564 C CA . PRO A 1 444 ? 8.297 -19.508 1.231 1.00 58.31 444 PRO A CA 1
ATOM 3565 C C . PRO A 1 444 ? 7.903 -20.020 -0.165 1.00 58.31 444 PRO A C 1
ATOM 3567 O O . PRO A 1 444 ? 8.601 -19.754 -1.139 1.00 58.31 444 PRO A O 1
ATOM 3570 N N . GLN A 1 445 ? 6.742 -20.673 -0.289 1.00 59.72 445 GLN A N 1
ATOM 3571 C CA . GLN A 1 445 ? 6.188 -21.155 -1.557 1.00 59.72 445 GLN A CA 1
ATOM 3572 C C . GLN A 1 445 ? 5.730 -20.003 -2.470 1.00 59.72 445 GLN A C 1
ATOM 3574 O O . GLN A 1 445 ? 5.994 -20.032 -3.673 1.00 59.72 445 GLN A O 1
ATOM 3579 N N . GLY A 1 446 ? 5.091 -18.967 -1.918 1.00 60.50 446 GLY A N 1
ATOM 3580 C CA . GLY A 1 446 ? 4.699 -17.764 -2.659 1.00 60.50 446 GLY A CA 1
ATOM 3581 C C . GLY A 1 446 ? 5.895 -16.953 -3.174 1.00 60.50 446 GLY A C 1
ATOM 3582 O O . GLY A 1 446 ? 5.854 -16.439 -4.297 1.00 60.50 446 GLY A O 1
ATOM 3583 N N . MET A 1 447 ? 6.989 -16.914 -2.406 1.00 59.66 447 MET A N 1
ATOM 3584 C CA . MET A 1 447 ? 8.227 -16.221 -2.761 1.00 59.66 447 MET A CA 1
ATOM 3585 C C . MET A 1 447 ? 8.994 -16.913 -3.890 1.00 59.66 447 MET A C 1
ATOM 3587 O O . MET A 1 447 ? 9.556 -16.211 -4.727 1.00 59.66 447 MET A O 1
ATOM 3591 N N . VAL A 1 448 ? 8.968 -18.248 -3.996 1.00 58.22 448 VAL A N 1
ATOM 3592 C CA . VAL A 1 448 ? 9.561 -18.960 -5.150 1.00 58.22 448 VAL A CA 1
ATOM 3593 C C . VAL A 1 448 ? 8.935 -18.471 -6.465 1.00 58.22 448 VAL A C 1
ATOM 3595 O O . VAL A 1 448 ? 9.656 -18.119 -7.395 1.00 58.22 448 VAL A O 1
ATOM 3598 N N . GLY A 1 449 ? 7.607 -18.309 -6.508 1.00 57.03 449 GLY A N 1
ATOM 3599 C CA . GLY A 1 449 ? 6.915 -17.703 -7.653 1.00 57.03 449 GLY A CA 1
ATOM 3600 C C . GLY A 1 449 ? 7.108 -16.184 -7.785 1.00 57.03 449 GLY A C 1
ATOM 3601 O O . GLY A 1 449 ? 6.857 -15.619 -8.846 1.00 57.03 449 GLY A O 1
ATOM 3602 N N . ALA A 1 450 ? 7.544 -15.486 -6.732 1.00 56.38 450 ALA A N 1
ATOM 3603 C CA . ALA A 1 450 ? 7.898 -14.065 -6.791 1.00 56.38 450 ALA A CA 1
ATOM 3604 C C . ALA A 1 450 ? 9.307 -13.833 -7.367 1.00 56.38 450 ALA A C 1
ATOM 3606 O O . ALA A 1 450 ? 9.529 -12.814 -8.020 1.00 56.38 450 ALA A O 1
ATOM 3607 N N . VAL A 1 451 ? 10.234 -14.786 -7.203 1.00 58.91 451 VAL A N 1
ATOM 3608 C CA . VAL A 1 451 ? 11.572 -14.748 -7.822 1.00 58.91 451 VAL A CA 1
ATOM 3609 C C . VAL A 1 451 ? 11.475 -14.849 -9.347 1.00 58.91 451 VAL A C 1
ATOM 3611 O O . VAL A 1 451 ? 12.133 -14.080 -10.044 1.00 58.91 451 VAL A O 1
ATOM 3614 N N . GLU A 1 452 ? 10.577 -15.682 -9.884 1.00 60.44 452 GLU A N 1
ATOM 3615 C CA . GLU A 1 452 ? 10.248 -15.685 -11.325 1.00 60.44 452 GLU A CA 1
ATOM 3616 C C . GLU A 1 452 ? 9.716 -14.319 -11.802 1.00 60.44 452 GLU A C 1
ATOM 3618 O O . GLU A 1 452 ? 9.886 -13.932 -12.957 1.00 60.44 452 GLU A O 1
ATOM 3623 N N . ARG A 1 453 ? 9.139 -13.526 -10.893 1.00 62.09 453 ARG A N 1
ATOM 3624 C CA . ARG A 1 453 ? 8.619 -12.174 -11.150 1.00 62.09 453 ARG A CA 1
ATOM 3625 C C . ARG A 1 453 ? 9.643 -11.063 -10.885 1.00 62.09 453 ARG A C 1
ATOM 3627 O O . ARG A 1 453 ? 9.299 -9.885 -10.985 1.00 62.09 453 ARG A O 1
ATOM 3634 N N . LEU A 1 454 ? 10.915 -11.404 -10.652 1.00 68.44 454 LEU A N 1
ATOM 3635 C CA . LEU A 1 454 ? 12.045 -10.492 -10.892 1.00 68.44 454 LEU A CA 1
ATOM 3636 C C . LEU A 1 454 ? 12.272 -10.247 -12.391 1.00 68.44 454 LEU A C 1
ATOM 3638 O O . LEU A 1 454 ? 13.020 -9.348 -12.766 1.00 68.44 454 LEU A O 1
ATOM 3642 N N . ILE A 1 455 ? 11.608 -11.005 -13.263 1.00 79.50 455 ILE A N 1
ATOM 3643 C CA . ILE A 1 455 ? 11.518 -10.689 -14.687 1.00 79.50 455 ILE A CA 1
ATOM 3644 C C . ILE A 1 455 ? 10.585 -9.479 -14.848 1.00 79.50 455 ILE A C 1
ATOM 3646 O O . ILE A 1 455 ? 9.506 -9.472 -14.242 1.00 79.50 455 ILE A O 1
ATOM 3650 N N . PRO A 1 456 ? 10.962 -8.446 -15.622 1.00 85.62 456 PRO A N 1
ATOM 3651 C CA . PRO A 1 456 ? 10.094 -7.301 -15.893 1.00 85.62 456 PRO A CA 1
ATOM 3652 C C . PRO A 1 456 ? 8.770 -7.736 -16.553 1.00 85.62 456 PRO A C 1
ATOM 3654 O O . PRO A 1 456 ? 8.724 -8.770 -17.220 1.00 85.62 456 PRO A O 1
ATOM 3657 N N . PRO A 1 457 ? 7.678 -6.975 -16.380 1.00 86.94 457 PRO A N 1
ATOM 3658 C CA . PRO A 1 457 ? 6.407 -7.288 -17.026 1.00 86.94 457 PRO A CA 1
ATOM 3659 C C . PRO A 1 457 ? 6.554 -7.188 -18.546 1.00 86.94 457 PRO A C 1
ATOM 3661 O O . PRO A 1 457 ? 6.991 -6.164 -19.069 1.00 86.94 457 PRO A O 1
ATOM 3664 N N . ALA A 1 458 ? 6.241 -8.287 -19.235 1.00 85.69 458 ALA A N 1
ATOM 3665 C CA . ALA A 1 458 ? 6.510 -8.463 -20.662 1.00 85.69 458 ALA A CA 1
ATOM 3666 C C . ALA A 1 458 ? 5.605 -7.616 -21.567 1.00 85.69 458 ALA A C 1
ATOM 3668 O O . ALA A 1 458 ? 5.912 -7.438 -22.738 1.00 85.69 458 ALA A O 1
ATOM 3669 N N . ASP A 1 459 ? 4.502 -7.111 -21.026 1.00 87.31 459 ASP A N 1
ATOM 3670 C CA . ASP A 1 459 ? 3.478 -6.313 -21.694 1.00 87.31 459 ASP A CA 1
ATOM 3671 C C . ASP A 1 459 ? 3.607 -4.812 -21.397 1.00 87.31 459 ASP A C 1
ATOM 3673 O O . ASP A 1 459 ? 2.700 -4.041 -21.696 1.00 87.31 459 ASP A O 1
ATOM 3677 N N . THR A 1 460 ? 4.716 -4.376 -20.791 1.00 90.25 460 THR A N 1
ATOM 3678 C CA . THR A 1 460 ? 4.966 -2.959 -20.510 1.00 90.25 460 THR A CA 1
ATOM 3679 C C . THR A 1 460 ? 6.372 -2.539 -20.915 1.00 90.25 460 THR A C 1
ATOM 3681 O O . THR A 1 460 ? 7.284 -3.358 -21.084 1.00 90.25 460 THR A O 1
ATOM 3684 N N . ARG A 1 461 ? 6.596 -1.225 -21.011 1.00 89.94 461 ARG A N 1
ATOM 3685 C CA . ARG A 1 461 ? 7.923 -0.649 -21.298 1.00 89.94 461 ARG A CA 1
ATOM 3686 C C . ARG A 1 461 ? 9.006 -1.017 -20.277 1.00 89.94 461 ARG A C 1
ATOM 3688 O O . ARG A 1 461 ? 10.191 -0.794 -20.519 1.00 89.94 461 ARG A O 1
ATOM 3695 N N . ALA A 1 462 ? 8.636 -1.570 -19.122 1.00 90.12 462 ALA A N 1
ATOM 3696 C CA . ALA A 1 462 ? 9.602 -2.073 -18.156 1.00 90.12 462 ALA A CA 1
ATOM 3697 C C . ALA A 1 462 ? 10.433 -3.236 -18.727 1.00 90.12 462 ALA A C 1
ATOM 3699 O O . ALA A 1 462 ? 11.619 -3.338 -18.405 1.00 90.12 462 ALA A O 1
ATOM 3700 N N . SER A 1 463 ? 9.851 -4.064 -19.606 1.00 89.62 463 SER A N 1
ATOM 3701 C CA . SER A 1 463 ? 10.583 -5.100 -20.349 1.00 89.62 463 SER A CA 1
ATOM 3702 C C . SER A 1 463 ? 11.638 -4.486 -21.269 1.00 89.62 463 SER A C 1
ATOM 3704 O O . SER A 1 463 ? 12.814 -4.833 -21.165 1.00 89.62 463 SER A O 1
ATOM 3706 N N . TRP A 1 464 ? 11.250 -3.488 -22.071 1.00 88.19 464 TRP A N 1
ATOM 3707 C CA . TRP A 1 464 ? 12.159 -2.713 -22.926 1.00 88.19 464 TRP A CA 1
ATOM 3708 C C . TRP A 1 464 ? 13.335 -2.120 -22.136 1.00 88.19 464 TRP A C 1
ATOM 3710 O O . TRP A 1 464 ? 14.499 -2.306 -22.492 1.00 88.19 464 TRP A O 1
ATOM 3720 N N . ARG A 1 465 ? 13.040 -1.460 -21.011 1.00 89.50 465 ARG A N 1
ATOM 3721 C CA . ARG A 1 465 ? 14.055 -0.845 -20.145 1.00 89.50 465 ARG A CA 1
ATOM 3722 C C . ARG A 1 465 ? 15.005 -1.875 -19.540 1.00 89.50 465 ARG A C 1
ATOM 3724 O O . ARG A 1 465 ? 16.217 -1.675 -19.561 1.00 89.50 465 ARG A O 1
ATOM 3731 N N . SER A 1 466 ? 14.474 -2.982 -19.029 1.00 88.50 466 SER A N 1
ATOM 3732 C CA . SER A 1 466 ? 15.287 -4.071 -18.480 1.00 88.50 466 SER A CA 1
ATOM 3733 C C . SER A 1 466 ? 16.174 -4.720 -19.547 1.00 88.50 466 SER A C 1
ATOM 3735 O O . SER A 1 466 ? 17.353 -4.969 -19.289 1.00 88.50 466 SER A O 1
ATOM 3737 N N . TRP A 1 467 ? 15.651 -4.939 -20.759 1.00 87.62 467 TRP A N 1
ATOM 3738 C CA . TRP A 1 467 ? 16.427 -5.459 -21.887 1.00 87.62 467 TRP A CA 1
ATOM 3739 C C . TRP A 1 467 ? 17.608 -4.543 -22.227 1.00 87.62 467 TRP A C 1
ATOM 3741 O O . TRP A 1 467 ? 18.740 -5.020 -22.278 1.00 87.62 467 TRP A O 1
ATOM 3751 N N . LEU A 1 468 ? 17.384 -3.231 -22.347 1.00 87.88 468 LEU A N 1
ATOM 3752 C CA . LEU A 1 468 ? 18.455 -2.258 -22.583 1.00 87.88 468 LEU A CA 1
ATOM 3753 C C . LEU A 1 468 ? 19.515 -2.283 -21.476 1.00 87.88 468 LEU A C 1
ATOM 3755 O O . LEU A 1 468 ? 20.708 -2.365 -21.758 1.00 87.88 468 LEU A O 1
ATOM 3759 N N . MET A 1 469 ? 19.099 -2.270 -20.207 1.00 87.50 469 MET A N 1
ATOM 3760 C CA . MET A 1 469 ? 20.028 -2.350 -19.072 1.00 87.50 469 MET A CA 1
ATOM 3761 C C . MET A 1 469 ? 20.896 -3.614 -19.131 1.00 87.50 469 MET A C 1
ATOM 3763 O O . MET A 1 469 ? 22.108 -3.547 -18.915 1.00 87.50 469 MET A O 1
ATOM 3767 N N . ARG A 1 470 ? 20.290 -4.764 -19.454 1.00 86.12 470 ARG A N 1
ATOM 3768 C CA . ARG A 1 470 ? 21.000 -6.040 -19.624 1.00 86.12 470 ARG A CA 1
ATOM 3769 C C . ARG A 1 470 ? 21.943 -6.013 -20.822 1.00 86.12 470 ARG A C 1
ATOM 3771 O O . ARG A 1 470 ? 23.054 -6.526 -20.708 1.00 86.12 470 ARG A O 1
ATOM 3778 N N . PHE A 1 471 ? 21.546 -5.392 -21.932 1.00 88.19 471 PHE A N 1
ATOM 3779 C CA . PHE A 1 471 ? 22.394 -5.229 -23.111 1.00 88.19 471 PHE A CA 1
ATOM 3780 C C . PHE A 1 471 ? 23.703 -4.515 -22.753 1.00 88.19 471 PHE A C 1
ATOM 3782 O O . PHE A 1 471 ? 24.774 -5.081 -22.984 1.00 88.19 471 PHE A O 1
ATOM 3789 N N . PHE A 1 472 ? 23.631 -3.336 -22.120 1.00 88.50 472 PHE A N 1
ATOM 3790 C CA . PHE A 1 472 ? 24.823 -2.574 -21.726 1.00 88.50 472 PHE A CA 1
ATOM 3791 C C . PHE A 1 472 ? 25.677 -3.342 -20.710 1.00 88.50 472 PHE A C 1
ATOM 3793 O O . PHE A 1 472 ? 26.890 -3.447 -20.889 1.00 88.50 472 PHE A O 1
ATOM 3800 N N . ARG A 1 473 ? 25.044 -3.955 -19.700 1.00 86.38 473 ARG A N 1
ATOM 3801 C CA . ARG A 1 473 ? 25.731 -4.752 -18.670 1.00 86.38 473 ARG A CA 1
ATOM 3802 C C . ARG A 1 473 ? 26.479 -5.955 -19.229 1.00 86.38 473 ARG A C 1
ATOM 3804 O O . ARG A 1 473 ? 27.646 -6.159 -18.926 1.00 86.38 473 ARG A O 1
ATOM 3811 N N . SER A 1 474 ? 25.831 -6.737 -20.090 1.00 86.38 474 SER A N 1
ATOM 3812 C CA . SER A 1 474 ? 26.430 -7.940 -20.691 1.00 86.38 474 SER A CA 1
ATOM 3813 C C . SER A 1 474 ? 27.687 -7.659 -21.523 1.00 86.38 474 SER A C 1
ATOM 3815 O O . SER A 1 474 ? 28.443 -8.580 -21.820 1.00 86.38 474 SER A O 1
ATOM 3817 N N . ARG A 1 475 ? 27.904 -6.396 -21.905 1.00 87.94 475 ARG A N 1
ATOM 3818 C CA . ARG A 1 475 ? 29.000 -5.947 -22.767 1.00 87.94 475 ARG A CA 1
ATOM 3819 C C . ARG A 1 475 ? 30.010 -5.055 -22.039 1.00 87.94 475 ARG A C 1
ATOM 3821 O O . ARG A 1 475 ? 30.940 -4.578 -22.678 1.00 87.94 475 ARG A O 1
ATOM 3828 N N . GLY A 1 476 ? 29.854 -4.834 -20.730 1.00 87.44 476 GLY A N 1
ATOM 3829 C CA . GLY A 1 476 ? 30.748 -3.966 -19.955 1.00 87.44 476 GLY A CA 1
ATOM 3830 C C . GLY A 1 476 ? 30.658 -2.486 -20.346 1.00 87.44 476 GLY A C 1
ATOM 3831 O O . GLY A 1 476 ? 31.640 -1.755 -20.233 1.00 87.44 476 GLY A O 1
ATOM 3832 N N . LEU A 1 477 ? 29.508 -2.059 -20.877 1.00 87.31 477 LEU A N 1
ATOM 3833 C CA . LEU A 1 477 ? 29.277 -0.714 -21.408 1.00 87.31 477 LEU A CA 1
ATOM 3834 C C . LEU A 1 477 ? 28.475 0.171 -20.447 1.00 87.31 477 LEU A C 1
ATOM 3836 O O . LEU A 1 477 ? 27.968 1.218 -20.846 1.00 87.31 477 LEU A O 1
ATOM 3840 N N . GLU A 1 478 ? 28.324 -0.208 -19.182 1.00 85.06 478 GLU A N 1
ATOM 3841 C CA . GLU A 1 478 ? 27.504 0.536 -18.223 1.00 85.06 478 GLU A CA 1
ATOM 3842 C C . GLU A 1 478 ? 27.986 1.972 -18.016 1.00 85.06 478 GLU A C 1
ATOM 3844 O O . GLU A 1 478 ? 27.173 2.866 -17.811 1.00 85.06 478 GLU A O 1
ATOM 3849 N N . THR A 1 479 ? 29.295 2.208 -18.121 1.00 85.00 479 THR A N 1
ATOM 3850 C CA . THR A 1 479 ? 29.901 3.541 -18.000 1.00 85.00 479 THR A CA 1
ATOM 3851 C C . THR A 1 479 ? 29.555 4.471 -19.162 1.00 85.00 479 THR A C 1
ATOM 3853 O O . THR A 1 479 ? 29.684 5.684 -19.012 1.00 85.00 479 THR A O 1
ATOM 3856 N N . SER A 1 480 ? 29.105 3.930 -20.299 1.00 86.38 480 SER A N 1
ATOM 3857 C CA . SER A 1 480 ? 28.636 4.733 -21.435 1.00 86.38 480 SER A CA 1
ATOM 3858 C C . SER A 1 480 ? 27.233 5.301 -21.210 1.00 86.38 480 SER A C 1
ATOM 3860 O O . SER A 1 480 ? 26.878 6.313 -21.811 1.00 86.38 480 SER A O 1
ATOM 3862 N N . VAL A 1 481 ? 26.431 4.686 -20.334 1.00 88.06 481 VAL A N 1
ATOM 3863 C CA . VAL A 1 481 ? 25.057 5.111 -20.055 1.00 88.06 481 VAL A CA 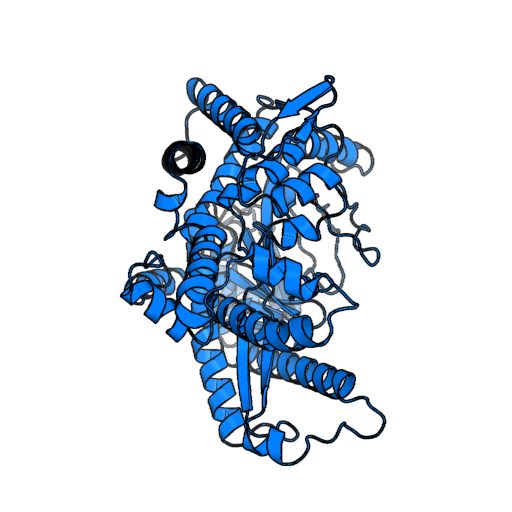1
ATOM 3864 C C . VAL A 1 481 ? 25.077 6.321 -19.131 1.00 88.06 481 VAL A C 1
ATOM 3866 O O . VAL A 1 481 ? 25.467 6.237 -17.969 1.00 88.06 481 VAL A O 1
ATOM 3869 N N . SER A 1 482 ? 24.623 7.459 -19.646 1.00 85.44 482 SER A N 1
ATOM 3870 C CA . SER A 1 482 ? 24.586 8.725 -18.918 1.00 85.44 482 SER A CA 1
ATOM 3871 C C . SER A 1 482 ? 23.304 8.902 -18.105 1.00 85.44 482 SER A C 1
ATOM 3873 O O . SER A 1 482 ? 23.320 9.588 -17.084 1.00 85.44 482 SER A O 1
ATOM 3875 N N . ASN A 1 483 ? 22.189 8.293 -18.527 1.00 85.06 483 ASN A N 1
ATOM 3876 C CA . ASN A 1 483 ? 20.902 8.419 -17.843 1.00 85.06 483 ASN A CA 1
ATOM 3877 C C . ASN A 1 483 ? 19.948 7.271 -18.198 1.00 85.06 483 ASN A C 1
ATOM 3879 O O . ASN A 1 483 ? 19.902 6.817 -19.340 1.00 85.06 483 ASN A O 1
ATOM 3883 N N . ILE A 1 484 ? 19.117 6.855 -17.243 1.00 84.75 484 ILE A N 1
ATOM 3884 C CA . ILE A 1 484 ? 17.956 5.988 -17.476 1.00 84.75 484 ILE A CA 1
ATOM 3885 C C . ILE A 1 484 ? 16.764 6.610 -16.746 1.00 84.75 484 ILE A C 1
ATOM 3887 O O . ILE A 1 484 ? 16.873 7.037 -15.597 1.00 84.75 484 ILE A O 1
ATOM 3891 N N . GLY A 1 485 ? 15.612 6.638 -17.405 1.00 84.69 485 GLY A N 1
ATOM 3892 C CA . GLY A 1 485 ? 14.328 7.003 -16.819 1.00 84.69 485 GLY A CA 1
ATOM 3893 C C . GLY A 1 485 ? 13.250 5.969 -17.118 1.00 84.69 485 GLY A C 1
ATOM 3894 O O . GLY A 1 485 ? 13.506 4.954 -17.760 1.00 84.69 485 GLY A O 1
ATOM 3895 N N . TRP A 1 486 ? 12.022 6.222 -16.662 1.00 85.94 486 TRP A N 1
ATOM 3896 C CA . TRP A 1 486 ? 10.913 5.268 -16.808 1.00 85.94 486 TRP A CA 1
ATOM 3897 C C . TRP A 1 486 ? 10.646 4.865 -18.267 1.00 85.94 486 TRP A C 1
ATOM 3899 O O . TRP A 1 486 ? 10.385 3.690 -18.536 1.00 85.94 486 TRP A O 1
ATOM 3909 N N . GLY A 1 487 ? 10.787 5.813 -19.195 1.00 83.00 487 GLY A N 1
ATOM 3910 C CA . GLY A 1 487 ? 10.704 5.606 -20.642 1.00 83.00 487 GLY A CA 1
ATOM 3911 C C . GLY A 1 487 ? 11.878 6.231 -21.397 1.00 83.00 487 GLY A C 1
ATOM 3912 O O . GLY A 1 487 ? 11.669 6.769 -22.473 1.00 83.00 487 GLY A O 1
ATOM 3913 N N . LEU A 1 488 ? 13.085 6.251 -20.820 1.00 85.25 488 LEU A N 1
ATOM 3914 C CA . LEU A 1 488 ? 14.261 6.911 -21.406 1.00 85.25 488 LEU A CA 1
ATOM 3915 C C . LEU A 1 488 ? 15.527 6.104 -21.141 1.00 85.25 488 LEU A C 1
ATOM 3917 O O . LEU A 1 488 ? 15.735 5.642 -20.021 1.00 85.25 488 LEU A O 1
ATOM 3921 N N . ILE A 1 489 ? 16.419 6.054 -22.122 1.00 86.06 489 ILE A N 1
ATOM 3922 C CA . ILE A 1 489 ? 17.835 5.766 -21.914 1.00 86.06 489 ILE A CA 1
ATOM 3923 C C . ILE A 1 489 ? 18.679 6.759 -22.716 1.00 86.06 489 ILE A C 1
ATOM 3925 O O . ILE A 1 489 ? 18.343 7.097 -23.851 1.00 86.06 489 ILE A O 1
ATOM 3929 N N . GLN A 1 490 ? 19.760 7.245 -22.118 1.00 89.31 490 GLN A N 1
ATOM 3930 C CA . GLN A 1 490 ? 20.754 8.098 -22.761 1.00 89.31 490 GLN A CA 1
ATOM 3931 C C . GLN A 1 490 ? 22.138 7.495 -22.536 1.00 89.31 490 GLN A C 1
ATOM 3933 O O . GLN A 1 490 ? 22.448 7.044 -21.431 1.00 89.31 490 GLN A O 1
ATOM 3938 N N . PHE A 1 491 ? 22.965 7.483 -23.574 1.00 89.88 491 PHE A N 1
ATOM 3939 C CA . PHE A 1 491 ? 24.326 6.957 -23.520 1.00 89.88 491 PHE A CA 1
ATOM 3940 C C . PHE A 1 491 ? 25.226 7.656 -24.540 1.00 89.88 491 PHE A C 1
ATOM 3942 O O . PHE A 1 491 ? 24.739 8.270 -25.486 1.00 89.88 491 PHE A O 1
ATOM 3949 N N . LEU A 1 492 ? 26.537 7.578 -24.330 1.00 90.94 492 LEU A N 1
ATOM 3950 C CA . LEU A 1 492 ? 27.545 8.010 -25.294 1.00 90.94 492 LEU A CA 1
ATOM 3951 C C . LEU A 1 492 ? 27.927 6.829 -26.189 1.00 90.94 492 LEU A C 1
ATOM 3953 O O . LEU A 1 492 ? 28.201 5.740 -25.686 1.00 90.94 492 LEU A O 1
ATOM 3957 N N . ASN A 1 493 ? 27.925 7.029 -27.503 1.00 90.00 493 ASN A N 1
ATOM 3958 C CA . ASN A 1 493 ? 28.365 6.012 -28.459 1.00 90.00 493 ASN A CA 1
ATOM 3959 C C . ASN A 1 493 ? 29.901 5.996 -28.630 1.00 90.00 493 ASN A C 1
ATOM 3961 O O . ASN A 1 493 ? 30.619 6.725 -27.941 1.00 90.00 493 ASN A O 1
ATOM 3965 N N . GLY A 1 494 ? 30.417 5.170 -29.545 1.00 87.44 494 GLY A N 1
ATOM 3966 C CA . GLY A 1 494 ? 31.853 5.009 -29.797 1.00 87.44 494 GLY A CA 1
ATOM 3967 C C . GLY A 1 494 ? 32.546 6.296 -30.255 1.00 87.44 494 GLY A C 1
ATOM 3968 O O . GLY A 1 494 ? 33.735 6.480 -29.993 1.00 87.44 494 GLY A O 1
ATOM 3969 N N . SER A 1 495 ? 31.791 7.215 -30.861 1.00 90.62 495 SER A N 1
ATOM 3970 C CA . SER A 1 495 ? 32.238 8.556 -31.259 1.00 90.62 495 SER A CA 1
ATOM 3971 C C . SER A 1 495 ? 32.020 9.643 -30.190 1.00 90.62 495 SER A C 1
ATOM 3973 O O . SER A 1 495 ? 32.222 10.822 -30.475 1.00 90.62 495 SER A O 1
ATOM 3975 N N . ASN A 1 496 ? 31.649 9.283 -28.952 1.00 88.25 496 ASN A N 1
ATOM 3976 C CA . ASN A 1 496 ? 31.285 10.203 -27.859 1.00 88.25 496 ASN A CA 1
ATOM 3977 C C . ASN A 1 496 ? 30.083 11.122 -28.161 1.00 88.25 496 ASN A C 1
ATOM 3979 O O . ASN A 1 496 ? 29.930 12.181 -27.547 1.00 88.25 496 ASN A O 1
ATOM 3983 N N . GLU A 1 497 ? 29.202 10.729 -29.076 1.00 91.56 497 GLU A N 1
ATOM 3984 C CA . GLU A 1 497 ? 27.944 11.421 -29.334 1.00 91.56 497 GLU A CA 1
ATOM 3985 C C . GLU A 1 497 ? 26.864 10.939 -28.360 1.00 91.56 497 GLU A C 1
ATOM 3987 O O . GLU A 1 497 ? 26.743 9.745 -28.074 1.00 91.56 497 GLU A O 1
ATOM 3992 N N . LEU A 1 498 ? 26.055 11.872 -27.848 1.00 90.69 498 LEU A N 1
ATOM 3993 C CA . LEU A 1 498 ? 24.928 11.544 -26.978 1.00 90.69 498 LEU A CA 1
ATOM 3994 C C . LEU A 1 498 ? 23.782 10.958 -27.807 1.00 90.69 498 LEU A C 1
ATOM 3996 O O . LEU A 1 498 ? 23.132 11.662 -28.579 1.00 90.69 498 LEU A O 1
ATOM 4000 N N . VAL A 1 499 ? 23.498 9.680 -27.585 1.00 90.19 499 VAL A N 1
ATOM 4001 C CA . VAL A 1 499 ? 22.360 8.967 -28.160 1.00 90.19 499 VAL A CA 1
ATOM 4002 C C . VAL A 1 499 ? 21.258 8.851 -27.114 1.00 90.19 499 VAL A C 1
ATOM 4004 O O . VAL A 1 499 ? 21.514 8.587 -25.938 1.00 90.19 499 VAL A O 1
ATOM 4007 N N . GLN A 1 500 ? 20.015 9.034 -27.554 1.00 87.69 500 GLN A N 1
ATOM 4008 C CA . GLN A 1 500 ? 18.825 8.920 -26.724 1.00 87.69 50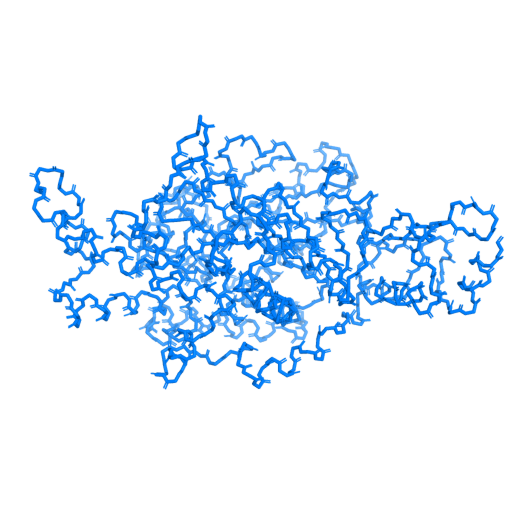0 GLN A CA 1
ATOM 4009 C C . GLN A 1 500 ? 17.819 7.957 -27.358 1.00 87.69 500 GLN A C 1
ATOM 4011 O O . GLN A 1 500 ? 17.546 8.054 -28.554 1.00 87.69 500 GLN A O 1
ATOM 4016 N N . PHE A 1 501 ? 17.242 7.081 -26.532 1.00 85.06 501 PHE A N 1
ATOM 4017 C CA . PHE A 1 501 ? 16.027 6.342 -26.868 1.00 85.06 501 PHE A CA 1
ATOM 4018 C C . PHE A 1 501 ? 14.919 6.611 -25.857 1.00 85.06 501 PHE A C 1
ATOM 4020 O O . PHE A 1 501 ? 15.160 6.620 -24.645 1.00 85.06 501 PHE A O 1
ATOM 4027 N N . THR A 1 502 ? 13.696 6.751 -26.352 1.00 82.81 502 THR A N 1
ATOM 4028 C CA . THR A 1 502 ? 12.492 6.973 -25.559 1.00 82.81 502 THR A CA 1
ATOM 4029 C C . THR A 1 502 ? 11.401 5.956 -25.875 1.00 82.81 502 THR A C 1
ATOM 4031 O O . THR A 1 502 ? 11.243 5.487 -27.004 1.00 82.81 502 THR A O 1
ATOM 4034 N N . ASN A 1 503 ? 10.638 5.616 -24.839 1.00 82.00 503 ASN A N 1
ATOM 4035 C CA . ASN A 1 503 ? 9.439 4.795 -24.909 1.00 82.00 503 ASN A CA 1
ATOM 4036 C C . ASN A 1 503 ? 8.322 5.468 -24.094 1.00 82.00 503 ASN A C 1
ATOM 4038 O O . ASN A 1 503 ? 8.220 5.327 -22.866 1.00 82.00 503 ASN A O 1
ATOM 4042 N N . GLU A 1 504 ? 7.526 6.263 -24.805 1.00 77.50 504 GLU A N 1
ATOM 4043 C CA . GLU A 1 504 ? 6.432 7.055 -24.239 1.00 77.50 504 GLU A CA 1
ATOM 4044 C C . GLU A 1 504 ? 5.167 6.223 -23.984 1.00 77.50 504 GLU A C 1
ATOM 4046 O O . GLU A 1 504 ? 4.369 6.612 -23.130 1.00 77.50 504 GLU A O 1
ATOM 4051 N N . ASP A 1 505 ? 5.030 5.061 -24.637 1.00 81.19 505 ASP A N 1
ATOM 4052 C CA . ASP A 1 505 ? 3.909 4.137 -24.459 1.00 81.19 505 ASP A CA 1
ATOM 4053 C C . ASP A 1 505 ? 4.225 3.120 -23.342 1.00 81.19 505 ASP A C 1
ATOM 4055 O O . ASP A 1 505 ? 4.989 2.166 -23.535 1.00 81.19 505 ASP A O 1
ATOM 4059 N N . PRO A 1 506 ? 3.644 3.270 -22.138 1.00 84.12 506 PRO A N 1
ATOM 4060 C CA . PRO A 1 506 ? 3.910 2.356 -21.039 1.00 84.12 506 PRO A CA 1
ATOM 4061 C C . PRO A 1 506 ? 3.425 0.924 -21.290 1.00 84.12 506 PRO A C 1
ATOM 4063 O O . PRO A 1 506 ? 3.897 0.032 -20.587 1.00 84.12 506 PRO A O 1
ATOM 4066 N N . LEU A 1 507 ? 2.535 0.686 -22.258 1.00 85.19 507 LEU A N 1
ATOM 4067 C CA . LEU A 1 507 ? 1.994 -0.632 -22.604 1.00 85.19 507 LEU A CA 1
ATOM 4068 C C . LEU A 1 507 ? 2.712 -1.280 -23.796 1.00 85.19 507 LEU A C 1
ATOM 4070 O O . LEU A 1 507 ? 2.343 -2.376 -24.215 1.00 85.19 507 LEU A O 1
ATOM 4074 N N . ASN A 1 508 ? 3.763 -0.648 -24.326 1.00 81.75 508 ASN A N 1
ATOM 4075 C CA . ASN A 1 508 ? 4.540 -1.215 -25.417 1.00 81.75 508 ASN A CA 1
ATOM 4076 C C . ASN A 1 508 ? 5.926 -1.668 -24.960 1.00 81.75 508 ASN A C 1
ATOM 4078 O O . ASN A 1 508 ? 6.827 -0.874 -24.693 1.00 81.75 508 ASN A O 1
ATOM 4082 N N . ALA A 1 509 ? 6.123 -2.982 -24.930 1.00 80.69 509 ALA A N 1
ATOM 4083 C CA . ALA A 1 509 ? 7.373 -3.604 -24.508 1.00 80.69 509 ALA A CA 1
ATOM 4084 C C . ALA A 1 509 ? 8.510 -3.551 -25.545 1.00 80.69 509 ALA A C 1
ATOM 4086 O O . ALA A 1 509 ? 9.608 -4.020 -25.255 1.00 80.69 509 ALA A O 1
ATOM 4087 N N . SER A 1 510 ? 8.267 -3.011 -26.743 1.00 70.62 510 SER A N 1
ATOM 4088 C CA . SER A 1 510 ? 9.217 -3.067 -27.867 1.00 70.62 510 SER A CA 1
ATOM 4089 C C . SER A 1 510 ? 9.436 -1.737 -28.595 1.00 70.62 510 SER A C 1
ATOM 4091 O O . SER A 1 510 ? 10.352 -1.634 -29.407 1.00 70.62 510 SER A O 1
ATOM 4093 N N . TYR A 1 511 ? 8.621 -0.720 -28.315 1.00 63.44 511 TYR A N 1
ATOM 4094 C CA . TYR A 1 511 ? 8.610 0.537 -29.059 1.00 63.44 511 TYR A CA 1
ATOM 4095 C C . TYR A 1 511 ? 9.764 1.479 -28.699 1.00 63.44 511 TYR A C 1
ATOM 4097 O O . TYR A 1 511 ? 10.146 1.614 -27.537 1.00 63.44 511 TYR A O 1
ATOM 4105 N N . CYS A 1 512 ? 10.293 2.153 -29.724 1.00 60.28 512 CYS A N 1
ATOM 4106 C CA . CYS A 1 512 ? 11.280 3.224 -29.623 1.00 60.28 512 CYS A CA 1
ATOM 4107 C C . CYS A 1 512 ? 10.820 4.406 -30.486 1.00 60.28 512 CYS A C 1
ATOM 4109 O O . CYS A 1 512 ? 10.726 4.284 -31.714 1.00 60.28 512 CYS A O 1
ATOM 4111 N N . ALA A 1 513 ? 10.535 5.545 -29.851 1.00 57.25 513 ALA A N 1
ATOM 4112 C CA . ALA A 1 513 ? 9.904 6.690 -30.508 1.00 57.25 513 ALA A CA 1
ATOM 4113 C C . ALA A 1 513 ? 10.799 7.326 -31.584 1.00 57.25 513 ALA A C 1
ATOM 4115 O O . ALA A 1 513 ? 10.316 7.678 -32.657 1.00 57.25 513 ALA A O 1
ATOM 4116 N N . GLU A 1 514 ? 12.114 7.397 -31.362 1.00 57.62 514 GLU A N 1
ATOM 4117 C CA . GLU A 1 514 ? 13.072 7.974 -32.317 1.00 57.62 514 GLU A CA 1
ATOM 4118 C C . GLU A 1 514 ? 13.190 7.166 -33.617 1.00 57.62 514 GLU A C 1
ATOM 4120 O O . GLU A 1 514 ? 13.738 7.654 -34.607 1.00 57.62 514 GLU A O 1
ATOM 4125 N N . ARG A 1 515 ? 12.714 5.916 -33.626 1.00 59.44 515 ARG A N 1
ATOM 4126 C CA . ARG A 1 515 ? 12.853 5.000 -34.766 1.00 59.44 515 ARG A CA 1
ATOM 4127 C C . ARG A 1 515 ? 11.534 4.533 -35.357 1.00 59.44 515 ARG A C 1
ATOM 4129 O O . ARG A 1 515 ? 11.558 3.996 -36.461 1.00 59.44 515 ARG A O 1
ATOM 4136 N N . ASN A 1 516 ? 10.416 4.737 -34.660 1.00 60.31 516 ASN A N 1
ATOM 4137 C CA . ASN A 1 516 ? 9.098 4.239 -35.055 1.00 60.31 516 ASN A CA 1
ATOM 4138 C C . ASN A 1 516 ? 9.110 2.725 -35.401 1.00 60.31 516 ASN A C 1
ATOM 4140 O O . ASN A 1 516 ? 8.404 2.278 -36.303 1.00 60.31 516 ASN A O 1
ATOM 4144 N N . ALA A 1 517 ? 9.980 1.948 -34.736 1.00 57.72 517 ALA A N 1
ATOM 4145 C CA . ALA A 1 517 ? 10.229 0.523 -34.983 1.00 57.72 517 ALA A CA 1
ATOM 4146 C C . ALA A 1 517 ? 10.893 -0.159 -33.759 1.00 57.72 517 ALA A C 1
ATOM 4148 O O . ALA A 1 517 ? 11.477 0.544 -32.927 1.00 57.72 517 ALA A O 1
ATOM 4149 N N . PRO A 1 518 ? 10.851 -1.505 -33.643 1.00 66.31 518 PRO A N 1
ATOM 4150 C CA . PRO A 1 518 ? 11.524 -2.239 -32.568 1.00 66.31 518 PRO A CA 1
ATOM 4151 C C . PRO A 1 518 ? 13.054 -2.167 -32.653 1.00 66.31 518 PRO A C 1
ATOM 4153 O O . PRO A 1 518 ? 13.633 -2.241 -33.738 1.00 66.31 518 PRO A O 1
ATOM 4156 N N . LEU A 1 519 ? 13.721 -2.076 -31.500 1.00 71.50 519 LEU A N 1
ATOM 4157 C CA . LEU A 1 519 ? 15.181 -2.183 -31.397 1.00 71.50 519 LEU A CA 1
ATOM 4158 C C . LEU A 1 519 ? 15.617 -3.661 -31.391 1.00 71.50 519 LEU A C 1
ATOM 4160 O O . LEU A 1 519 ? 14.987 -4.488 -30.736 1.00 71.50 519 LEU A O 1
ATOM 4164 N N . SER A 1 520 ? 16.713 -3.984 -32.085 1.00 79.06 520 SER A N 1
ATOM 4165 C CA . SER A 1 520 ? 17.377 -5.296 -32.029 1.00 79.06 520 SER A CA 1
ATOM 4166 C C . SER A 1 520 ? 18.792 -5.178 -31.460 1.00 79.06 520 SER A C 1
ATOM 4168 O O . SER A 1 520 ? 19.405 -4.111 -31.532 1.00 79.06 520 SER A O 1
ATOM 4170 N N . ASP A 1 521 ? 19.331 -6.281 -30.930 1.00 82.00 521 ASP A N 1
ATOM 4171 C CA . ASP A 1 521 ? 20.705 -6.350 -30.410 1.00 82.00 521 ASP A CA 1
ATOM 4172 C C . ASP A 1 521 ? 21.744 -5.923 -31.462 1.00 82.00 521 ASP A C 1
ATOM 4174 O O . ASP A 1 521 ? 22.661 -5.165 -31.153 1.00 82.00 521 ASP A O 1
ATOM 4178 N N . GLU A 1 522 ? 21.591 -6.372 -32.712 1.00 83.00 522 GLU A N 1
ATOM 4179 C CA . GLU A 1 522 ? 22.496 -6.038 -33.822 1.00 83.00 522 GLU A CA 1
ATOM 4180 C C . GLU A 1 522 ? 22.459 -4.546 -34.161 1.00 83.00 522 GLU A C 1
ATOM 4182 O O . GLU A 1 522 ? 23.501 -3.905 -34.321 1.00 83.00 522 GLU A O 1
ATOM 4187 N N . LEU A 1 523 ? 21.253 -3.976 -34.232 1.00 80.00 523 LEU A N 1
ATOM 4188 C CA . LEU A 1 523 ? 21.065 -2.560 -34.521 1.00 80.00 523 LEU A CA 1
ATOM 4189 C C . LEU A 1 523 ? 21.647 -1.696 -33.403 1.00 80.00 523 LEU A C 1
ATOM 4191 O O . LEU A 1 523 ? 22.361 -0.731 -33.679 1.00 80.00 523 LEU A O 1
ATOM 4195 N N . LEU A 1 524 ? 21.353 -2.051 -32.152 1.00 83.62 524 LEU A N 1
ATOM 4196 C CA . LEU A 1 524 ? 21.840 -1.339 -30.980 1.00 83.62 524 LEU A CA 1
ATOM 4197 C C . LEU A 1 524 ? 23.366 -1.403 -30.901 1.00 83.62 524 LEU A C 1
ATOM 4199 O O . LEU A 1 524 ? 24.003 -0.372 -30.713 1.00 83.62 524 LEU A O 1
ATOM 4203 N N . LEU A 1 525 ? 23.960 -2.572 -31.151 1.00 84.38 525 LEU A N 1
ATOM 4204 C CA . LEU A 1 525 ? 25.411 -2.735 -31.201 1.00 84.38 525 LEU A CA 1
ATOM 4205 C C . LEU A 1 525 ? 26.045 -1.880 -32.304 1.00 84.38 525 LEU A C 1
ATOM 4207 O O . LEU A 1 525 ? 27.054 -1.223 -32.068 1.00 84.38 525 LEU A O 1
ATOM 4211 N N . GLY A 1 526 ? 25.431 -1.819 -33.487 1.00 83.25 526 GLY A N 1
ATOM 4212 C CA . GLY A 1 526 ? 25.888 -0.938 -34.560 1.00 83.25 526 GLY A CA 1
ATOM 4213 C C . GLY A 1 526 ? 25.801 0.550 -34.204 1.00 83.25 526 GLY A C 1
ATOM 4214 O O . GLY A 1 526 ? 26.623 1.333 -34.665 1.00 83.25 526 GLY A O 1
ATOM 4215 N N . ILE A 1 527 ? 24.816 0.968 -33.403 1.00 83.88 527 ILE A N 1
ATOM 4216 C CA . ILE A 1 527 ? 24.689 2.356 -32.922 1.00 83.88 527 ILE A CA 1
ATOM 4217 C C . ILE A 1 527 ? 25.719 2.662 -31.839 1.00 83.88 527 ILE A C 1
ATOM 4219 O O . ILE A 1 527 ? 26.281 3.743 -31.854 1.00 83.88 527 ILE A O 1
ATOM 4223 N N . VAL A 1 528 ? 25.960 1.721 -30.931 1.00 85.12 528 VAL A N 1
ATOM 4224 C CA . VAL A 1 528 ? 26.934 1.862 -29.846 1.00 85.12 528 VAL A CA 1
ATOM 4225 C C . VAL A 1 528 ? 28.369 1.886 -30.372 1.00 85.12 528 VAL A C 1
ATOM 4227 O O . VAL A 1 528 ? 29.187 2.624 -29.840 1.00 85.12 528 VAL A O 1
ATOM 4230 N N . ASN A 1 529 ? 28.680 1.088 -31.398 1.00 84.06 529 ASN A N 1
ATOM 4231 C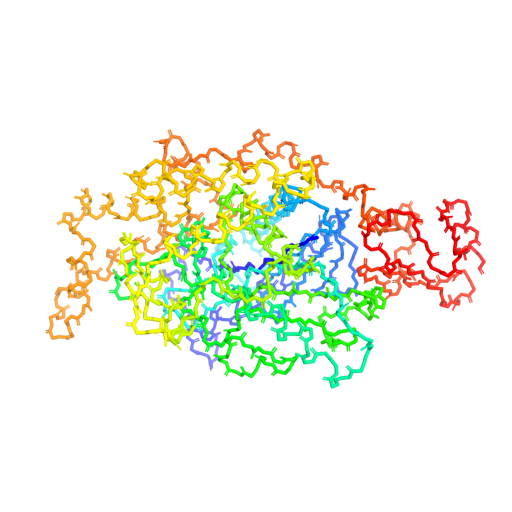 CA . ASN A 1 529 ? 30.031 0.990 -31.958 1.00 84.06 529 ASN A CA 1
ATOM 4232 C C . ASN A 1 529 ? 30.395 2.137 -32.911 1.00 84.06 529 ASN A C 1
ATOM 4234 O O . ASN A 1 529 ? 31.581 2.400 -33.101 1.00 84.06 529 ASN A O 1
ATOM 4238 N N . ARG A 1 530 ? 29.397 2.752 -33.558 1.00 76.31 530 ARG A N 1
ATOM 4239 C CA . ARG A 1 530 ? 29.573 4.016 -34.287 1.00 76.31 530 ARG A CA 1
ATOM 4240 C C . ARG A 1 530 ? 29.752 5.136 -33.285 1.00 76.31 530 ARG A C 1
ATOM 4242 O O . ARG A 1 530 ? 30.545 6.046 -33.586 1.00 76.31 530 ARG A O 1
#

Mean predicted aligned error: 8.07 Å

pLDDT: mean 83.06, std 14.46, range [30.88, 98.62]

Solvent-accessible surface area (backbone atoms only — not comparable to full-atom values): 27879 Å² total; per-residue (Å²): 63,30,44,36,41,31,35,48,75,44,80,45,72,32,75,66,48,68,72,68,60,77,72,47,48,94,95,45,51,59,66,57,34,51,49,55,51,47,46,52,48,51,54,49,49,43,47,47,49,48,68,78,41,76,36,53,62,80,55,83,55,36,30,40,32,56,32,28,19,38,40,33,51,62,87,86,33,46,33,41,32,39,28,54,28,97,50,36,60,58,36,29,45,32,49,49,28,55,50,63,62,46,32,63,53,46,51,54,51,31,55,36,31,64,70,56,72,42,88,95,50,73,58,34,42,64,45,38,22,44,49,30,50,54,48,84,67,82,47,73,39,49,20,32,41,37,36,75,40,79,49,81,60,69,94,48,81,75,48,50,53,52,45,50,50,52,51,48,59,27,42,50,59,50,64,43,25,45,38,92,66,40,19,32,36,44,55,36,80,59,46,46,63,27,28,17,59,31,24,58,53,29,66,38,73,71,36,60,99,75,40,75,49,93,92,54,30,33,43,36,38,70,54,59,73,77,72,58,49,86,88,78,42,54,98,35,64,53,54,45,90,56,43,35,45,38,36,35,49,37,39,43,39,60,83,33,40,66,33,45,21,46,53,45,36,56,48,52,54,53,49,49,36,36,75,73,55,78,34,69,56,44,96,62,58,58,59,49,67,48,61,42,23,32,49,53,12,47,39,80,82,62,66,57,68,37,52,27,69,88,76,52,65,43,26,40,61,61,52,37,48,51,52,51,54,49,52,54,58,51,52,74,81,37,87,78,56,93,64,50,59,60,41,52,53,50,51,54,51,51,51,52,30,62,74,76,41,52,73,84,36,31,39,53,33,42,21,44,30,51,48,54,48,51,48,50,48,29,48,72,77,66,72,39,51,62,65,56,47,20,55,34,56,64,46,87,84,45,56,66,53,26,63,64,37,49,60,55,52,52,52,54,44,50,53,55,52,39,62,34,26,66,61,50,50,64,59,48,53,51,34,35,77,68,68,44,31,61,64,61,54,83,27,78,73,33,38,59,63,18,59,68,45,45,51,30,45,74,65,9,22,21,27,39,51,25,51,53,55,48,55,33,53,80,68,75,40,54,86,37,50,77,45,68,35,81,31,33,42,31,28,44,27,61,67,68,46,84,45,73,49,37,32,50,50,62,66,38,33,52,57,28,67,87,67,80,43,69,81,46,74,69,59,50,48,56,54,43,65,70

Secondary structure (DSSP, 8-state):
-EEEEEEEEEEEE-HHHHHT--PPPTTS-HHHHHHHHHHHHHHHHHHHHHHHSSEEESSSSEEEETTS-EEEEETTEEEEEPPP-SSHHHHHHHHHHHHHHHHHHHHHHHHHHHTT-STT--SEEEEEE--SB-SSSS-B--EEEEEEEE-SS-S-TTTHHHHHHHHHHHHHHHHHHTHHHH---EE-TTS-EES-HHHHH--EEE--TT--STT--EEEEEEPTT---TTT--S-----TTEEEEEEEEEPPPS-HHHHHHHHHHHHHHHHHHHTTTTSS-SS-BS-HHHHHHHHHH-SSS---EEBTTS-EE-HHHHHHHHHHHHHHHHHHSPPPTTHHHHHHHHHHHHHHHHH-GGGGTTT-HHHHHHHHHHHHIIIII---HHHHHHHHH-TT-HHHHHHHHHHHHHHHHHHHHHTBSS-THHHHHHHHTTSS---TTSHHHHHHHHGGGSPPTTSHHHHHHHHHHHHHHTT-GGGEEEEETTEEEEE-TTS-EEEEE---TT-SS--TTTTS---HHHHHHHHH-

Radius of gyration: 24.07 Å; Cα contacts (8 Å, |Δi|>4): 966; chains: 1; bounding box: 62×48×74 Å

Organism: NCBI:txid1798653